Protein AF-A0A511TDE9-F1 (afdb_monomer_lite)

Foldseek 3Di:
DVLLVQLVPQPQFDDDDFPDDPQLADDQAPAADDQDQDFWPCVQQHGWTKFWAAAAEAQFFAQADPPHGDPDFGNDGPSNLVSLLRRPQHQEYHHAHELRHDDDRNLVSDDQKDFGPDAHPVRAGSHMYGRKYKEEEADPPDWIKIKGLDHDHDYYVDLVVVLVVQVVQFDPQLNRHIEMEGEPLVDCSVVVHDLDQVSQEGRYQAYEDQDDCLSVLSSVVSNHQHAYFFHQNFGRHDLVVVDDQSPDDDPVRHTPDSHGRRNSNRQQCDPPDGFFRKTKMAIGRPPDGDDPSSVSVRSRLNRIKTWRAPPKDKWKDWPNHTFSEEDEDDPQPQKTKMKMKIAFHPNDFDQRAWAKKFKDNSVRHVDTLDIDGDDDSNHGIDIDIAMDGFQGQKMKMWIFTRVVRIIMTGRMYGYPDGWHQKAKDWPALEEELPDWIKMAIGTAGQKWFKWKFDPPVHTPDIDGPGIDRDRIGTDNSVPDDQKMKIKIAHPRRRVRIYDIGMHGYAYFKPKAFPDQDPPDPDFAFRKIKIAGPWWFWKWKWKDQPSPPDTDTDDTGPGTDRMDIDTDGCALVAPTFMKMKIAGPVDNSHIDIDDTDHHHNVSNFWQDWALVQKDWPDPQLSQAANQPQVRWDFDDFDDKIKIKGFSVAKDFWFKKKWWWAQFAFQKKFKWFAAPVPDIDTDDMDGDDTGGTDMDMDGACPPDVRGDIHRMMMIMGDDGRPPDDTHTIIHYMITTD

Radius of gyration: 43.58 Å; chains: 1; bounding box: 106×53×111 Å

InterPro domains:
  IPR000421 Coagulation factor 5/8, C-terminal domain [PF00754] (612-717)
  IPR000421 Coagulation factor 5/8, C-terminal domain [PS50022] (585-735)
  IPR008979 Galactose-binding-like domain superfamily [SSF49785] (614-732)

Secondary structure (DSSP, 8-state):
-HHHHHHTTSTT---PPP-S-GGGS----SS-S-----EESTTTTT-EEEEEEEEEEETT--SEETTEE-S------HHHHHHHHHHTT-SEEEE--BTTSS-GGGGTSS-SEEE-S-B-TTS-BS-EEEE--EEEBSSTTS-EEEEESS-----BS-HHHHHHHHHHT--SSTTTS-EEEEP---SGGGGGS---HHHHHHS--EEE-SS-SHHHHHHHHTT---EEE----EE-B-TTTS-GGGG-B-TTSSBSS---B-TTS----BBTB---PPEEEEEE-TT---SHHHHHHHHHTT-EEEESSTT-EEEEEETTEETT-EEPPPTT--SEEEEEEEE-GGG--SS-SEEEEEEEBTTBTTS-SEEEE---TT--EEEEEEEE---SSEEEEEEEESGGG-EEEE--EEESSPPPPPEEEES-SEEETTS--EEEEES--S-EEEEEEE-BTB----EEEEEE--SEEE--TTS--SEEEEEEE-SS-TT-BPPPEEEEEE-S-EEE-----SS-TT--EEEEEEEEEEEEEEEEEEESSTTSS-EEEEEEEEEEEEEEEEEE-TT-TTEEEEEEEEESS-TT-EEEPPPEEEPGGGGGB----GGGEEESSTTTTSSSS--TT--EEPPSSS-EEEEEEEEEEEEE-EEEEEE-SS--SEEEEEEESSSSS-EEEEEEE--S-SS-EEEEE-TTSTTSSEEEEEEEEEEE---TT-SS--EEEEEEEE-

Structure (mmCIF, N/CA/C/O backbone):
data_AF-A0A511TDE9-F1
#
_entry.id   AF-A0A511TDE9-F1
#
loop_
_atom_site.group_PDB
_atom_site.id
_atom_site.type_symbol
_atom_site.label_atom_id
_atom_site.label_alt_id
_atom_site.label_comp_id
_atom_site.label_asym_id
_atom_site.label_entity_id
_atom_site.label_seq_id
_atom_site.pdbx_PDB_ins_code
_atom_site.Cartn_x
_atom_site.Cartn_y
_atom_site.Cartn_z
_atom_site.occupancy
_atom_site.B_iso_or_equiv
_atom_site.auth_seq_id
_atom_site.auth_comp_id
_atom_site.auth_asym_id
_atom_site.auth_atom_id
_atom_site.pdbx_PDB_model_num
ATOM 1 N N . MET A 1 1 ? -34.468 4.838 39.325 1.00 36.88 1 MET A N 1
ATOM 2 C CA . MET A 1 1 ? -34.364 4.242 40.677 1.00 36.88 1 MET A CA 1
ATOM 3 C C . MET A 1 1 ? -33.989 2.766 40.610 1.00 36.88 1 MET A C 1
ATOM 5 O O . MET A 1 1 ? -32.964 2.438 41.179 1.00 36.88 1 MET A O 1
ATOM 9 N N . MET A 1 2 ? -34.720 1.913 39.874 1.00 40.62 2 MET A N 1
ATOM 10 C CA . MET A 1 2 ? -34.416 0.469 39.786 1.00 40.62 2 MET A CA 1
ATOM 11 C C . MET A 1 2 ? -32.999 0.121 39.286 1.00 40.62 2 MET A C 1
ATOM 13 O O . MET A 1 2 ? -32.424 -0.825 39.803 1.00 40.62 2 MET A O 1
ATOM 17 N N . LEU A 1 3 ? -32.405 0.887 38.356 1.00 45.09 3 LEU A N 1
ATOM 18 C CA . LEU A 1 3 ? -31.063 0.588 37.821 1.00 45.09 3 LEU A CA 1
ATOM 19 C C . LEU A 1 3 ? -29.970 0.476 38.898 1.00 45.09 3 LEU A C 1
ATOM 21 O O . LEU A 1 3 ? -29.180 -0.460 38.865 1.00 45.09 3 LEU A O 1
ATOM 25 N N . ALA A 1 4 ? -29.957 1.377 39.887 1.00 40.84 4 ALA A N 1
ATOM 26 C CA . ALA A 1 4 ? -29.001 1.306 40.996 1.00 40.84 4 ALA A CA 1
ATOM 27 C C . ALA A 1 4 ? -29.194 0.028 41.834 1.00 40.84 4 ALA A C 1
ATOM 29 O O . ALA A 1 4 ? -28.229 -0.549 42.308 1.00 40.84 4 ALA A O 1
ATOM 30 N N . THR A 1 5 ? -30.435 -0.456 41.950 1.00 40.19 5 THR A N 1
ATOM 31 C CA . THR A 1 5 ? -30.794 -1.716 42.625 1.00 40.19 5 THR A CA 1
ATOM 32 C C . THR A 1 5 ? -30.496 -2.964 41.783 1.00 40.19 5 THR A C 1
ATOM 34 O O . THR A 1 5 ? -30.625 -4.074 42.284 1.00 40.19 5 THR A O 1
ATOM 37 N N . VAL A 1 6 ? -30.148 -2.797 40.502 1.00 44.16 6 VAL A N 1
ATOM 38 C CA . VAL A 1 6 ? -29.872 -3.874 39.536 1.00 44.16 6 VAL A CA 1
ATOM 39 C C . VAL A 1 6 ? -28.374 -4.009 39.278 1.00 44.16 6 VAL A C 1
ATOM 41 O O . VAL A 1 6 ? -27.859 -5.122 39.309 1.00 44.16 6 VAL A O 1
ATOM 44 N N . LEU A 1 7 ? -27.656 -2.895 39.108 1.00 44.41 7 LEU A N 1
ATOM 45 C CA . LEU A 1 7 ? -26.190 -2.897 39.104 1.00 44.41 7 LEU A CA 1
ATOM 46 C C . LEU A 1 7 ? -25.638 -3.368 40.462 1.00 44.41 7 LEU A C 1
ATOM 48 O O . LEU A 1 7 ? -24.623 -4.050 40.491 1.00 44.41 7 LEU A O 1
ATOM 52 N N . SER A 1 8 ? -26.355 -3.121 41.567 1.00 39.34 8 SER A N 1
ATOM 53 C CA . SER A 1 8 ? -26.036 -3.675 42.891 1.00 39.34 8 SER A CA 1
ATOM 54 C C . SER A 1 8 ? -26.548 -5.107 43.140 1.00 39.34 8 SER A C 1
ATOM 56 O O . SER A 1 8 ? -26.447 -5.583 44.269 1.00 39.34 8 SER A O 1
ATOM 58 N N . ALA A 1 9 ? -27.178 -5.774 42.163 1.00 37.47 9 ALA A N 1
ATOM 59 C CA . ALA A 1 9 ? -27.778 -7.105 42.348 1.00 37.47 9 ALA A CA 1
ATOM 60 C C . ALA A 1 9 ? -26.870 -8.267 41.910 1.00 37.47 9 ALA A C 1
ATOM 62 O O . ALA A 1 9 ? -27.235 -9.426 42.118 1.00 37.47 9 ALA A O 1
ATOM 63 N N . SER A 1 10 ? -25.701 -7.986 41.326 1.00 38.38 10 SER A N 1
ATOM 64 C CA . SER A 1 10 ? -24.700 -9.010 41.012 1.00 38.38 10 SER A CA 1
ATOM 65 C C . SER A 1 10 ? -24.145 -9.633 42.305 1.00 38.38 10 SER A C 1
ATOM 67 O O . SER A 1 10 ? -23.544 -8.915 43.110 1.00 38.38 10 SER A O 1
ATOM 69 N N . PRO A 1 11 ? -24.317 -10.949 42.539 1.00 34.03 11 PRO A N 1
ATOM 70 C CA . PRO A 1 11 ? -23.818 -11.599 43.746 1.00 34.03 11 PRO A CA 1
ATOM 71 C C . PRO A 1 11 ? -22.288 -11.713 43.687 1.00 34.03 11 PRO A C 1
ATOM 73 O O . PRO A 1 11 ? -21.760 -12.557 42.972 1.00 34.03 11 PRO A O 1
ATOM 76 N N . GLY A 1 12 ? -21.596 -10.851 44.436 1.00 40.31 12 GLY A N 1
ATOM 77 C CA . GLY A 1 12 ? -20.128 -10.780 44.490 1.00 40.31 12 GLY A CA 1
ATOM 78 C C . GLY A 1 12 ? -19.582 -9.373 44.760 1.00 40.31 12 GLY A C 1
ATOM 79 O O . GLY A 1 12 ? -18.472 -9.232 45.255 1.00 40.31 12 GLY A O 1
ATOM 80 N N . LEU A 1 13 ? -20.364 -8.316 44.505 1.00 43.31 13 LEU A N 1
ATOM 81 C CA . LEU A 1 13 ? -19.902 -6.933 44.680 1.00 43.31 13 LEU A CA 1
ATOM 82 C C . LEU A 1 13 ? -19.624 -6.593 46.159 1.00 43.31 13 LEU A C 1
ATOM 84 O O . LEU A 1 13 ? -20.549 -6.399 46.952 1.00 43.31 13 LEU A O 1
ATOM 88 N N . ALA A 1 14 ? -18.339 -6.506 46.512 1.00 39.59 14 ALA A N 1
ATOM 89 C CA . ALA A 1 14 ? -17.865 -6.180 47.853 1.00 39.59 14 ALA A CA 1
ATOM 90 C C . ALA A 1 14 ? -18.366 -4.802 48.337 1.00 39.59 14 ALA A C 1
ATOM 92 O O . ALA A 1 14 ? -18.380 -3.812 47.603 1.00 39.59 14 ALA A O 1
ATOM 93 N N . GLY A 1 15 ? -18.799 -4.744 49.599 1.00 46.53 15 GLY A N 1
ATOM 94 C CA . GLY A 1 15 ? -19.525 -3.608 50.176 1.00 46.53 15 GLY A CA 1
ATOM 95 C C . GLY A 1 15 ? -18.652 -2.447 50.662 1.00 46.53 15 GLY A C 1
ATOM 96 O O . GLY A 1 15 ? -18.764 -2.069 51.827 1.00 46.53 15 GLY A O 1
ATOM 97 N N . ASP A 1 16 ? -17.823 -1.866 49.795 1.00 52.22 16 ASP A N 1
ATOM 98 C CA . ASP A 1 16 ? -16.869 -0.811 50.171 1.00 52.22 16 ASP A CA 1
ATOM 99 C C . ASP A 1 16 ? -17.484 0.600 50.300 1.00 52.22 16 ASP A C 1
ATOM 101 O O . ASP A 1 16 ? -18.579 0.909 49.807 1.00 52.22 16 ASP A O 1
ATOM 105 N N . THR A 1 17 ? -16.787 1.482 51.021 1.00 52.94 17 THR A N 1
ATOM 106 C CA . THR A 1 17 ? -17.235 2.839 51.382 1.00 52.94 17 THR A CA 1
ATOM 107 C C . THR A 1 17 ? -16.650 3.918 50.477 1.00 52.94 17 THR A C 1
ATOM 109 O O . THR A 1 17 ? -15.432 4.036 50.383 1.00 52.94 17 THR A O 1
ATOM 112 N N . THR A 1 18 ? -17.494 4.799 49.927 1.00 55.09 18 THR A N 1
ATOM 113 C CA . THR A 1 18 ? -16.993 6.006 49.251 1.00 55.09 18 THR A CA 1
ATOM 114 C C . THR A 1 18 ? -16.430 7.016 50.250 1.00 55.09 18 THR A C 1
ATOM 116 O O . THR A 1 18 ? -17.136 7.488 51.141 1.00 55.09 18 THR A O 1
ATOM 119 N N . ASN A 1 19 ? -15.157 7.376 50.077 1.00 58.19 19 ASN A N 1
ATOM 120 C CA . ASN A 1 19 ? -14.515 8.517 50.740 1.00 58.19 19 ASN A CA 1
ATOM 121 C C . ASN A 1 19 ? -14.703 9.836 49.954 1.00 58.19 19 ASN A C 1
ATOM 123 O O . ASN A 1 19 ? -14.380 10.906 50.465 1.00 58.19 19 ASN A O 1
ATOM 127 N N . VAL A 1 20 ? -15.278 9.772 48.747 1.00 62.25 20 VAL A N 1
ATOM 128 C CA . VAL A 1 20 ? -15.666 10.926 47.924 1.00 62.25 20 VAL A CA 1
ATOM 129 C C . VAL A 1 20 ? -17.127 11.298 48.185 1.00 62.25 20 VAL A C 1
ATOM 131 O O . VAL A 1 20 ? -18.021 10.457 48.060 1.00 62.25 20 VAL A O 1
ATOM 134 N N . ILE A 1 21 ? -17.399 12.569 48.485 1.00 62.28 21 ILE A N 1
ATOM 135 C CA . ILE A 1 21 ? -18.773 13.088 48.549 1.00 62.28 21 ILE A CA 1
ATOM 136 C C . ILE A 1 21 ? -19.310 13.367 47.138 1.00 62.28 21 ILE A C 1
ATOM 138 O O . ILE A 1 21 ? -18.600 13.893 46.288 1.00 62.28 21 ILE A O 1
ATOM 142 N N . SER A 1 22 ? -20.578 13.042 46.876 1.00 65.12 22 SER A N 1
ATOM 143 C CA . SER A 1 22 ? -21.169 13.094 45.524 1.00 65.12 22 SER A CA 1
ATOM 144 C C . SER A 1 22 ? -21.237 14.492 44.891 1.00 65.12 22 SER A C 1
ATOM 146 O O . SER A 1 22 ? -21.382 14.603 43.679 1.00 65.12 22 SER A O 1
ATOM 148 N N . ILE A 1 23 ? -21.107 15.558 45.687 1.00 63.16 23 ILE A N 1
ATOM 149 C CA . ILE A 1 23 ? -21.006 16.947 45.204 1.00 63.16 23 ILE A CA 1
ATOM 150 C C . ILE A 1 23 ? -19.624 17.284 44.615 1.00 63.16 23 ILE A C 1
ATOM 152 O O . ILE A 1 23 ? -19.492 18.274 43.901 1.00 63.16 23 ILE A O 1
ATOM 156 N N . ASP A 1 24 ? -18.602 16.466 44.886 1.00 62.03 24 ASP A N 1
ATOM 157 C CA . ASP A 1 24 ? -17.234 16.642 44.386 1.00 62.03 24 ASP A CA 1
ATOM 158 C C . ASP A 1 24 ? -16.924 15.797 43.128 1.00 62.03 24 ASP A C 1
ATOM 160 O O . ASP A 1 24 ? -15.759 15.606 42.774 1.00 62.03 24 ASP A O 1
ATOM 164 N N . ARG A 1 25 ? -17.968 15.308 42.449 1.00 68.38 25 ARG A N 1
ATOM 165 C CA . ARG A 1 25 ? -17.904 14.427 41.274 1.00 68.38 25 ARG A CA 1
ATOM 166 C C . ARG A 1 25 ? -18.483 15.075 40.012 1.00 68.38 25 ARG A C 1
ATOM 168 O O . ARG A 1 25 ? -19.105 16.138 40.081 1.00 68.38 25 ARG A O 1
ATOM 175 N N . TYR A 1 26 ? -18.326 14.420 38.859 1.00 71.00 26 TYR A N 1
ATOM 176 C CA . TYR A 1 26 ? -19.024 14.838 37.640 1.00 71.00 26 TYR A CA 1
ATOM 177 C C . TYR A 1 26 ? -20.549 14.655 37.803 1.00 71.00 26 TYR A C 1
ATOM 179 O O . TYR A 1 26 ? -21.002 13.607 38.268 1.00 71.00 26 TYR A O 1
ATOM 187 N N . PRO A 1 27 ? -21.381 15.646 37.428 1.00 71.12 27 PRO A N 1
ATOM 188 C CA . PRO A 1 27 ? -22.833 15.506 37.511 1.00 71.12 27 PRO A CA 1
ATOM 189 C C . PRO A 1 27 ? -23.369 14.444 36.538 1.00 71.12 27 PRO A C 1
ATOM 191 O O . PRO A 1 27 ? -23.474 14.691 35.338 1.00 71.12 27 PRO A O 1
ATOM 194 N N . LEU A 1 28 ? -23.753 13.276 37.066 1.00 73.31 28 LEU A N 1
ATOM 195 C CA . LEU A 1 28 ? -24.282 12.164 36.269 1.00 73.31 28 LEU A CA 1
ATOM 196 C C . LEU A 1 28 ? -25.495 12.583 35.406 1.00 73.31 28 LEU A C 1
ATOM 198 O O . LEU A 1 28 ? -26.479 13.104 35.950 1.00 73.31 28 LEU A O 1
ATOM 202 N N . PRO A 1 29 ? -25.496 12.292 34.089 1.00 76.06 29 PRO A N 1
ATOM 203 C CA . PRO A 1 29 ? -26.615 12.608 33.208 1.00 76.06 29 PRO A CA 1
ATOM 204 C C . PRO A 1 29 ? -27.957 12.027 33.683 1.00 76.06 29 PRO A C 1
ATOM 206 O O . PRO A 1 29 ? -28.117 10.823 33.930 1.00 76.06 29 PRO A O 1
ATOM 209 N N . ALA A 1 30 ? -28.974 12.893 33.765 1.00 77.19 30 ALA A N 1
ATOM 210 C CA . ALA A 1 30 ? -30.320 12.544 34.238 1.00 77.19 30 ALA A CA 1
ATOM 211 C C . ALA A 1 30 ? -31.006 11.452 33.386 1.00 77.19 30 ALA A C 1
ATOM 213 O O . ALA A 1 30 ? -31.877 10.724 33.876 1.00 77.19 30 ALA A O 1
ATOM 214 N N . VAL A 1 31 ? -30.552 11.275 32.145 1.00 78.25 31 VAL A N 1
ATOM 215 C CA . VAL A 1 31 ? -30.864 10.173 31.225 1.00 78.25 31 VAL A CA 1
ATOM 216 C C . VAL A 1 31 ? -29.579 9.706 30.535 1.00 78.25 31 VAL A C 1
ATOM 218 O O . VAL A 1 31 ? -28.628 10.476 30.478 1.00 78.25 31 VAL A O 1
ATOM 221 N N . ARG A 1 32 ? -29.549 8.483 29.984 1.00 79.69 32 ARG A N 1
ATOM 222 C CA . ARG A 1 32 ? -28.453 8.043 29.102 1.00 79.69 32 ARG A CA 1
ATOM 223 C C . ARG A 1 32 ? -28.358 8.959 27.874 1.00 79.69 32 ARG A C 1
ATOM 225 O O . ARG A 1 32 ? -29.387 9.225 27.242 1.00 79.69 32 ARG A O 1
ATOM 232 N N . GLU A 1 33 ? -27.144 9.431 27.591 1.00 74.19 33 GLU A N 1
ATOM 233 C CA . GLU A 1 33 ? -26.822 10.403 26.538 1.00 74.19 33 GLU A CA 1
ATOM 234 C C . GLU A 1 33 ? -26.893 9.762 25.144 1.00 74.19 33 GLU A C 1
ATOM 236 O O . GLU A 1 33 ? -27.800 10.077 24.373 1.00 74.19 33 GLU A O 1
ATOM 241 N N . SER A 1 34 ? -26.014 8.797 24.842 1.00 67.25 34 SER A N 1
ATOM 242 C CA . SER A 1 34 ? -26.104 8.021 23.597 1.00 67.25 34 SER A CA 1
ATOM 243 C C . SER A 1 34 ? -27.154 6.916 23.711 1.00 67.25 34 SER A C 1
ATOM 245 O O . SER A 1 34 ? -26.963 5.920 24.412 1.00 67.25 34 SER A O 1
ATOM 247 N N . ARG A 1 35 ? -28.271 7.084 22.997 1.00 60.78 35 ARG A N 1
ATOM 248 C CA . ARG A 1 35 ? -29.326 6.064 22.835 1.00 60.78 35 ARG A CA 1
ATOM 249 C C . ARG A 1 35 ? -29.374 5.445 21.438 1.00 60.78 35 ARG A C 1
ATOM 251 O O . ARG A 1 35 ? -30.189 4.563 21.184 1.00 60.78 35 ARG A O 1
ATOM 258 N N . TYR A 1 36 ? -28.555 5.941 20.514 1.00 59.69 36 TYR A N 1
ATOM 259 C CA . TYR A 1 36 ? -28.663 5.633 19.092 1.00 59.69 36 TYR A CA 1
ATOM 260 C C . TYR A 1 36 ? -27.521 4.723 18.649 1.00 59.69 36 TYR A C 1
ATOM 262 O O . TYR A 1 36 ? -26.463 5.171 18.212 1.00 59.69 36 TYR A O 1
ATOM 270 N N . ARG A 1 37 ? -27.766 3.413 18.746 1.00 73.56 37 ARG A N 1
ATOM 271 C CA . ARG A 1 37 ? -26.948 2.390 18.088 1.00 73.56 37 ARG A CA 1
ATOM 272 C C . ARG A 1 37 ? -27.167 2.476 16.587 1.00 73.56 37 ARG A C 1
ATOM 274 O O . ARG A 1 37 ? -28.163 1.972 16.064 1.00 73.56 37 ARG A O 1
ATOM 281 N N . ASN A 1 38 ? -26.252 3.157 15.910 1.00 74.31 38 ASN A N 1
ATOM 282 C CA . ASN A 1 38 ? -26.323 3.333 14.469 1.00 74.31 38 ASN A CA 1
ATOM 283 C C . ASN A 1 38 ? -26.193 1.981 13.744 1.00 74.31 38 ASN A C 1
ATOM 285 O O . ASN A 1 38 ? -25.554 1.032 14.213 1.00 74.31 38 ASN A O 1
ATOM 289 N N . ARG A 1 39 ? -26.835 1.895 12.576 1.00 85.94 39 ARG A N 1
ATOM 290 C CA . ARG A 1 39 ? -26.704 0.772 11.644 1.00 85.94 39 ARG A CA 1
ATOM 291 C C . ARG A 1 39 ? -25.959 1.265 10.418 1.00 85.94 39 ARG A C 1
ATOM 293 O O . ARG A 1 39 ? -26.540 1.938 9.573 1.00 85.94 39 ARG A O 1
ATOM 300 N N . ILE A 1 40 ? -24.678 0.937 10.331 1.00 88.94 40 ILE A N 1
ATOM 301 C CA . ILE A 1 40 ? -23.829 1.318 9.206 1.00 88.94 40 ILE A CA 1
ATOM 302 C C . ILE A 1 40 ? -23.994 0.317 8.054 1.00 88.94 40 ILE A C 1
ATOM 304 O O . ILE A 1 40 ? -24.281 -0.861 8.277 1.00 88.94 40 ILE A O 1
ATOM 308 N N . ALA A 1 41 ? -23.840 0.778 6.809 1.00 90.19 41 ALA A N 1
ATOM 309 C CA . ALA A 1 41 ? -24.000 -0.052 5.609 1.00 90.19 41 ALA A CA 1
ATOM 310 C C . ALA A 1 41 ? -25.353 -0.807 5.551 1.00 90.19 41 ALA A C 1
ATOM 312 O O . ALA A 1 41 ? -25.389 -2.006 5.285 1.00 90.19 41 ALA A O 1
ATOM 313 N N . THR A 1 42 ? -26.474 -0.119 5.813 1.00 88.38 42 THR A N 1
ATOM 314 C CA . THR A 1 42 ? -27.845 -0.685 5.927 1.00 88.38 42 THR A CA 1
ATOM 315 C C . THR A 1 42 ? -28.281 -1.597 4.773 1.00 88.38 42 THR A C 1
ATOM 317 O O . THR A 1 42 ? -28.996 -2.577 4.983 1.00 88.38 42 THR A O 1
ATOM 320 N N . GLU A 1 43 ? -27.809 -1.309 3.563 1.00 88.38 43 GLU A N 1
ATOM 321 C CA . GLU A 1 43 ? -27.968 -2.118 2.347 1.00 88.38 43 GLU A CA 1
ATOM 322 C C . GLU A 1 43 ? -27.409 -3.550 2.454 1.00 88.38 43 GLU A C 1
ATOM 324 O O . GLU A 1 43 ? -27.896 -4.459 1.779 1.00 88.38 43 GLU A O 1
ATOM 329 N N . LEU A 1 44 ? -26.432 -3.785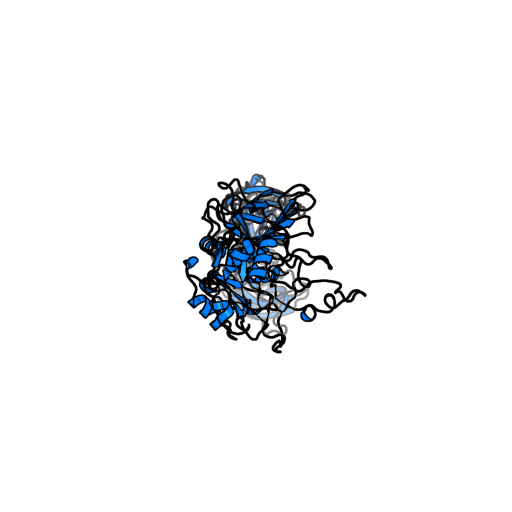 3.334 1.00 87.94 44 LEU A N 1
ATOM 330 C CA . LEU A 1 44 ? -25.938 -5.111 3.683 1.00 87.94 44 LEU A CA 1
ATOM 331 C C . LEU A 1 44 ? -26.908 -5.755 4.680 1.00 87.94 44 LEU A C 1
ATOM 333 O O . LEU A 1 44 ? -26.688 -5.718 5.885 1.00 87.94 44 LEU A O 1
ATOM 337 N N . GLY A 1 45 ? -28.016 -6.313 4.188 1.00 82.00 45 GLY A N 1
ATOM 338 C CA . GLY A 1 45 ? -28.906 -7.180 4.976 1.00 82.00 45 GLY A CA 1
ATOM 339 C C . GLY A 1 45 ? -29.544 -6.549 6.224 1.00 82.00 45 GLY A C 1
ATOM 340 O O . GLY A 1 45 ? -29.877 -7.278 7.153 1.00 82.00 45 GLY A O 1
ATOM 341 N N . GLY A 1 46 ? -29.705 -5.221 6.274 1.00 82.69 46 GLY A N 1
ATOM 342 C CA . GLY A 1 46 ? -30.203 -4.496 7.453 1.00 82.69 46 GLY A CA 1
ATOM 343 C C . GLY A 1 46 ? -29.117 -3.782 8.268 1.00 82.69 46 GLY A C 1
ATOM 344 O O . GLY A 1 46 ? -29.427 -3.159 9.285 1.00 82.69 46 GLY A O 1
ATOM 345 N N . GLY A 1 47 ? -27.862 -3.825 7.818 1.00 88.44 47 GLY A N 1
ATOM 346 C CA . GLY A 1 47 ? -26.759 -3.033 8.355 1.00 88.44 47 GLY A CA 1
ATOM 347 C C . GLY A 1 47 ? -26.041 -3.653 9.545 1.00 88.44 47 GLY A C 1
ATOM 348 O O . GLY A 1 47 ? -26.626 -4.359 10.370 1.00 88.44 47 GLY A O 1
ATOM 349 N N . TRP A 1 48 ? -24.751 -3.345 9.615 1.00 92.44 48 TRP A N 1
ATOM 350 C CA . TRP A 1 48 ? -23.873 -3.683 10.725 1.00 92.44 48 TRP A CA 1
ATOM 351 C C . TRP A 1 48 ? -24.201 -2.783 11.916 1.00 92.44 48 TRP A C 1
ATOM 353 O O . TRP A 1 48 ? -24.349 -1.571 11.760 1.00 92.44 48 TRP A O 1
ATOM 363 N N . GLN A 1 49 ? -24.332 -3.361 13.105 1.00 90.75 49 GLN A N 1
ATOM 364 C CA . GLN A 1 49 ? -24.627 -2.602 14.320 1.00 90.75 49 GLN A CA 1
ATOM 365 C C . GLN A 1 49 ? -23.338 -2.024 14.900 1.00 90.75 49 GLN A C 1
ATOM 367 O O . GLN A 1 49 ? -22.375 -2.766 15.090 1.00 90.75 49 GLN A O 1
ATOM 372 N N . THR A 1 50 ? -23.324 -0.721 15.179 1.00 90.31 50 THR A N 1
ATOM 373 C CA . THR A 1 50 ? -22.169 -0.016 15.753 1.00 90.31 50 THR A CA 1
ATOM 374 C C . THR A 1 50 ? -22.343 0.164 17.258 1.00 90.31 50 THR A C 1
ATOM 376 O O . THR A 1 50 ? -23.382 0.666 17.692 1.00 90.31 50 THR A O 1
ATOM 379 N N . PHE A 1 51 ? -21.312 -0.167 18.029 1.00 90.38 51 PHE A N 1
ATOM 380 C CA . PHE A 1 51 ? -21.266 -0.020 19.484 1.00 90.38 51 PHE A CA 1
ATOM 381 C C . PHE A 1 51 ? -20.026 0.791 19.859 1.00 90.38 51 PHE A C 1
ATOM 383 O O . PHE A 1 51 ? -18.951 0.519 19.323 1.00 90.38 51 PHE A O 1
ATOM 390 N N . VAL A 1 52 ? -20.143 1.769 20.760 1.00 89.06 52 VAL A N 1
ATOM 391 C CA . VAL A 1 52 ? -19.000 2.589 21.210 1.00 89.06 52 VAL A CA 1
ATOM 392 C C . VAL A 1 52 ? -18.745 2.420 22.700 1.00 89.06 52 VAL A C 1
ATOM 394 O O . VAL A 1 52 ? -19.657 2.485 23.518 1.00 89.06 52 VAL A O 1
ATOM 397 N N . GLY A 1 53 ? -17.490 2.194 23.059 1.00 89.31 53 GLY A N 1
ATOM 398 C CA . GLY A 1 53 ? -17.104 1.710 24.373 1.00 89.31 53 GLY A CA 1
ATOM 399 C C . GLY A 1 53 ? -15.713 2.158 24.806 1.00 89.31 53 GLY A C 1
ATOM 400 O O . GLY A 1 53 ? -15.021 2.898 24.103 1.00 89.31 53 GLY A O 1
ATOM 401 N N . ASP A 1 54 ? -15.325 1.679 25.978 1.00 87.62 54 ASP A N 1
ATOM 402 C CA . ASP A 1 54 ? -13.993 1.828 26.555 1.00 87.62 54 ASP A CA 1
ATOM 403 C C . ASP A 1 54 ? -13.453 0.436 26.930 1.00 87.62 54 ASP A C 1
ATOM 405 O O . ASP A 1 54 ? -14.210 -0.413 27.406 1.00 87.62 54 ASP A O 1
ATOM 409 N N . LEU A 1 55 ? -12.168 0.175 26.694 1.00 88.75 55 LEU A N 1
ATOM 410 C CA . LEU A 1 55 ? -11.467 -1.046 27.109 1.00 88.75 55 LEU A CA 1
ATOM 411 C C . LEU A 1 55 ? -10.542 -0.814 28.320 1.00 88.75 55 LEU A C 1
ATOM 413 O O . LEU A 1 55 ? -10.145 -1.773 28.986 1.00 88.75 55 LEU A O 1
ATOM 417 N N . HIS A 1 56 ? -10.189 0.438 28.610 1.00 85.75 56 HIS A N 1
ATOM 418 C CA . HIS A 1 56 ? -9.107 0.808 29.511 1.00 85.75 56 HIS A CA 1
ATOM 419 C C . HIS A 1 56 ? -9.562 1.866 30.523 1.00 85.75 56 HIS A C 1
ATOM 421 O O . HIS A 1 56 ? -9.533 3.071 30.269 1.00 85.75 56 HIS A O 1
ATOM 427 N N . SER A 1 57 ? -9.975 1.388 31.697 1.00 82.62 57 SER A N 1
ATOM 428 C CA . SER A 1 57 ? -10.296 2.231 32.845 1.00 82.62 57 SER A CA 1
ATOM 429 C C . SER A 1 57 ? -9.913 1.558 34.161 1.00 82.62 57 SER A C 1
ATOM 431 O O . SER A 1 57 ? -9.915 0.326 34.273 1.00 82.62 57 SER A O 1
ATOM 433 N N . HIS A 1 58 ? -9.663 2.389 35.170 1.00 80.25 58 HIS A N 1
ATOM 434 C CA . HIS A 1 58 ? -9.169 2.013 36.492 1.00 80.25 58 HIS A CA 1
ATOM 435 C C . HIS A 1 58 ? -10.141 2.461 37.592 1.00 80.25 58 HIS A C 1
ATOM 437 O O . HIS A 1 58 ? -9.882 3.460 38.275 1.00 80.25 58 HIS A O 1
ATOM 443 N N . PRO A 1 59 ? -11.263 1.733 37.804 1.00 75.88 59 PRO A N 1
ATOM 444 C CA . PRO A 1 59 ? -12.236 2.009 38.866 1.00 75.88 59 PRO A CA 1
ATOM 445 C C . PRO A 1 59 ? -11.634 2.228 40.262 1.00 75.88 59 PRO A C 1
ATOM 447 O O . PRO A 1 59 ? -12.234 2.934 41.069 1.00 75.88 59 PRO A O 1
ATOM 450 N N . ARG A 1 60 ? -10.472 1.623 40.556 1.00 71.00 60 ARG A N 1
ATOM 451 C CA . ARG A 1 60 ? -9.792 1.704 41.861 1.00 71.00 60 ARG A CA 1
ATOM 452 C C . ARG A 1 60 ? -8.636 2.716 41.912 1.00 71.00 60 ARG A C 1
ATOM 454 O O . ARG A 1 60 ? -8.144 2.984 43.006 1.00 71.00 60 ARG A O 1
ATOM 461 N N . GLY A 1 61 ? -8.212 3.267 40.769 1.00 67.25 61 GLY A N 1
ATOM 462 C CA . GLY A 1 61 ? -6.995 4.080 40.647 1.00 67.25 61 GLY A CA 1
ATOM 463 C C . GLY A 1 61 ? -5.705 3.311 40.991 1.00 67.25 61 GLY A C 1
ATOM 464 O O . GLY A 1 61 ? -5.720 2.097 41.202 1.00 67.25 61 GLY A O 1
ATOM 465 N N . HIS A 1 62 ? -4.574 4.018 41.070 1.00 64.25 62 HIS A N 1
ATOM 466 C CA . HIS A 1 62 ? -3.297 3.408 41.464 1.00 64.25 62 HIS A CA 1
ATOM 467 C C . HIS A 1 62 ? -3.222 3.100 42.977 1.00 64.25 62 HIS A C 1
ATOM 469 O O . HIS A 1 62 ? -3.917 3.704 43.805 1.00 64.25 62 HIS A O 1
ATOM 475 N N . SER A 1 63 ? -2.317 2.191 43.349 1.00 55.41 63 SER A N 1
ATOM 476 C CA . SER A 1 63 ? -1.844 1.950 44.727 1.00 55.41 63 SER A CA 1
ATOM 477 C C . SER A 1 63 ? -0.613 2.789 45.098 1.00 55.41 63 SER A C 1
ATOM 479 O O . SER A 1 63 ? -0.383 3.091 46.273 1.00 55.41 63 SER A O 1
ATOM 481 N N . GLU A 1 64 ? 0.166 3.201 44.102 1.00 55.84 64 GLU A N 1
ATOM 482 C CA . GLU A 1 64 ? 1.361 4.029 44.231 1.00 55.84 64 GLU A CA 1
ATOM 483 C C . GLU A 1 64 ? 1.490 4.995 43.045 1.00 55.84 64 GLU A C 1
ATOM 485 O O . GLU A 1 64 ? 0.918 4.770 41.985 1.00 55.84 64 GLU A O 1
ATOM 490 N N . MET A 1 65 ? 2.219 6.098 43.218 1.00 55.12 65 MET A N 1
ATOM 491 C CA . MET A 1 65 ? 2.639 6.957 42.106 1.00 55.12 65 MET A CA 1
ATOM 492 C C . MET A 1 65 ? 4.083 7.404 42.312 1.00 55.12 65 MET A C 1
ATOM 494 O O . MET A 1 65 ? 4.461 7.824 43.406 1.00 55.12 65 MET A O 1
ATOM 498 N N . GLY A 1 66 ? 4.903 7.309 41.260 1.00 53.62 66 GLY A N 1
ATOM 499 C CA . GLY A 1 66 ? 6.322 7.681 41.312 1.00 53.62 66 GLY A CA 1
ATOM 500 C C . GLY A 1 66 ? 7.136 6.889 42.345 1.00 53.62 66 GLY A C 1
ATOM 501 O O . GLY A 1 66 ? 8.053 7.446 42.947 1.00 53.62 66 GLY A O 1
ATOM 502 N N . GLY A 1 67 ? 6.770 5.627 42.601 1.00 53.47 67 GLY A N 1
ATOM 503 C CA . GLY A 1 67 ? 7.381 4.782 43.637 1.00 53.47 67 GLY A CA 1
ATOM 504 C C . GLY A 1 67 ? 7.020 5.167 45.079 1.00 53.47 67 GLY A C 1
ATOM 505 O O . GLY A 1 67 ? 7.731 4.792 46.014 1.00 53.47 67 GLY A O 1
ATOM 506 N N . VAL A 1 68 ? 5.950 5.946 45.280 1.00 53.38 68 VAL A N 1
ATOM 507 C CA . VAL A 1 68 ? 5.416 6.299 46.603 1.00 53.38 68 VAL A CA 1
ATOM 508 C C . VAL A 1 68 ? 4.012 5.719 46.759 1.00 53.38 68 VAL A C 1
ATOM 510 O O . VAL A 1 68 ? 3.087 6.123 46.054 1.00 53.38 68 VAL A O 1
ATOM 513 N N . SER A 1 69 ? 3.841 4.806 47.720 1.00 56.97 69 SER A N 1
ATOM 514 C CA . SER A 1 69 ? 2.525 4.268 48.086 1.00 56.97 69 SER A CA 1
ATOM 515 C C . SER A 1 69 ? 1.572 5.382 48.529 1.00 56.97 69 SER A C 1
ATOM 517 O O . SER A 1 69 ? 1.925 6.252 49.334 1.00 56.97 69 SER A O 1
ATOM 519 N N . LEU A 1 70 ? 0.353 5.357 47.995 1.00 53.97 70 LEU A N 1
ATOM 520 C CA . LEU A 1 70 ? -0.663 6.362 48.257 1.00 53.97 70 LEU A CA 1
ATOM 521 C C . LEU A 1 70 ? -1.381 6.064 49.579 1.00 53.97 70 LEU A C 1
ATOM 523 O O . LEU A 1 70 ? -2.151 5.117 49.694 1.00 53.97 70 LEU A O 1
ATOM 527 N N . ASN A 1 71 ? -1.193 6.935 50.575 1.00 46.97 71 ASN A N 1
ATOM 5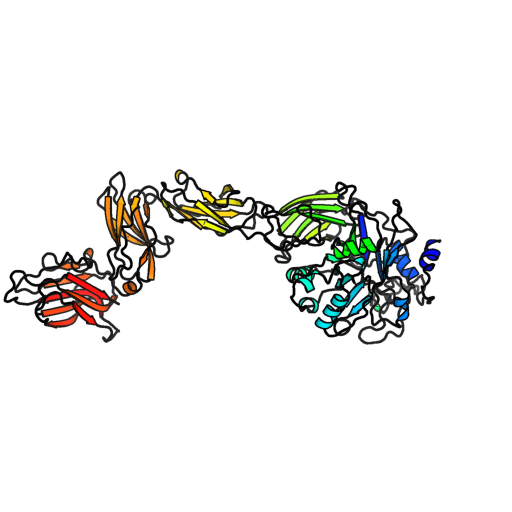28 C CA . ASN A 1 71 ? -1.911 6.854 51.858 1.00 46.97 71 ASN A CA 1
ATOM 529 C C . ASN A 1 71 ? -3.435 7.082 51.728 1.00 46.97 71 ASN A C 1
ATOM 531 O O . ASN A 1 71 ? -4.171 6.896 52.697 1.00 46.97 71 ASN A O 1
ATOM 535 N N . PHE A 1 72 ? -3.905 7.526 50.560 1.00 52.56 72 PHE A N 1
ATOM 536 C CA . PHE A 1 72 ? -5.313 7.617 50.190 1.00 52.56 72 PHE A CA 1
ATOM 537 C C . PHE A 1 72 ? -5.459 7.558 48.663 1.00 52.56 72 PHE A C 1
ATOM 539 O O . PHE A 1 72 ? -4.693 8.191 47.940 1.00 52.56 72 PHE A O 1
ATOM 546 N N . THR A 1 73 ? -6.501 6.873 48.201 1.00 54.53 73 THR A N 1
ATOM 547 C CA . THR A 1 73 ? -7.001 6.912 46.819 1.00 54.53 73 THR A CA 1
ATOM 548 C C . THR A 1 73 ? -8.527 7.070 46.907 1.00 54.53 73 THR A C 1
ATOM 550 O O . THR A 1 73 ? -9.132 6.536 47.850 1.00 54.53 73 THR A O 1
ATOM 553 N N . PRO A 1 74 ? -9.180 7.858 46.033 1.00 58.16 74 PRO A N 1
ATOM 554 C CA . PRO A 1 74 ? -10.625 8.044 46.092 1.00 58.16 74 PRO A CA 1
ATOM 555 C C . PRO A 1 74 ? -11.336 6.756 45.665 1.00 58.16 74 PRO A C 1
ATOM 557 O O . PRO A 1 74 ? -11.344 6.389 44.496 1.00 58.16 74 PRO A O 1
ATOM 560 N N . GLN A 1 75 ? -11.955 6.065 46.617 1.00 62.62 75 GLN A N 1
ATOM 561 C CA . GLN A 1 75 ? -12.708 4.843 46.364 1.00 62.62 75 GLN A CA 1
ATOM 562 C C . GLN A 1 75 ? -14.117 5.207 45.898 1.00 62.62 75 GLN A C 1
ATOM 564 O O . GLN A 1 75 ? -15.059 5.280 46.685 1.00 62.62 75 GLN A O 1
ATOM 569 N N . ILE A 1 76 ? -14.254 5.469 44.602 1.00 69.19 76 ILE A N 1
ATOM 570 C CA . ILE A 1 76 ? -15.555 5.493 43.933 1.00 69.19 76 ILE A CA 1
ATOM 571 C C . ILE A 1 76 ? -16.049 4.044 43.835 1.00 69.19 76 ILE A C 1
ATOM 573 O O . ILE A 1 76 ? -15.259 3.126 43.608 1.00 69.19 76 ILE A O 1
ATOM 577 N N . ARG A 1 77 ? -17.345 3.795 44.050 1.00 72.06 77 ARG A N 1
ATOM 578 C CA . ARG A 1 77 ? -17.857 2.419 44.002 1.00 72.06 77 ARG A CA 1
ATOM 579 C C . ARG A 1 77 ? -17.959 1.918 42.560 1.00 72.06 77 ARG A C 1
ATOM 581 O O . ARG A 1 77 ? -18.259 2.689 41.650 1.00 72.06 77 ARG A O 1
ATOM 588 N N . ARG A 1 78 ? -17.773 0.608 42.341 1.00 73.38 78 ARG A N 1
ATOM 589 C CA . ARG A 1 78 ? -17.840 0.016 40.989 1.00 73.38 78 ARG A CA 1
ATOM 590 C C . ARG A 1 78 ? -19.231 0.183 40.357 1.00 73.38 78 ARG A C 1
ATOM 592 O O . ARG A 1 78 ? -19.317 0.431 39.162 1.00 73.38 78 ARG A O 1
ATOM 599 N N . ASP A 1 79 ? -20.310 0.114 41.138 1.00 73.94 79 ASP A N 1
ATOM 600 C CA . ASP A 1 79 ? -21.677 0.365 40.657 1.00 73.94 79 ASP A CA 1
ATOM 601 C C . ASP A 1 79 ? -21.915 1.837 40.276 1.00 73.94 79 ASP A C 1
ATOM 603 O O . ASP A 1 79 ? -22.635 2.107 39.317 1.00 73.94 79 ASP A O 1
ATOM 607 N N . GLU A 1 80 ? -21.265 2.784 40.959 1.00 76.06 80 GLU A N 1
ATOM 608 C CA . GLU A 1 80 ? -21.284 4.211 40.610 1.00 76.06 80 GLU A CA 1
ATOM 609 C C . GLU A 1 80 ? -20.488 4.496 39.321 1.00 76.06 80 GLU A C 1
ATOM 611 O O . GLU A 1 80 ? -21.008 5.170 38.432 1.00 76.06 80 GLU A O 1
ATOM 616 N N . VAL A 1 81 ? -19.292 3.910 39.164 1.00 79.69 81 VAL A N 1
ATOM 617 C CA . VAL A 1 81 ? -18.482 3.953 37.923 1.00 79.69 81 VAL A CA 1
ATOM 618 C C . VAL A 1 81 ? -19.250 3.371 36.732 1.00 79.69 81 VAL A C 1
ATOM 620 O O . VAL A 1 81 ? -19.357 4.005 35.681 1.00 79.69 81 VAL A O 1
ATOM 623 N N . LEU A 1 82 ? -19.838 2.181 36.888 1.00 81.19 82 LEU A N 1
ATOM 624 C CA . LEU A 1 82 ? -20.604 1.533 35.820 1.00 81.19 82 LEU A CA 1
ATOM 625 C C . LEU A 1 82 ? -21.896 2.295 35.497 1.00 81.19 82 LEU A C 1
ATOM 627 O O . LEU A 1 82 ? -22.281 2.373 34.331 1.00 81.19 82 LEU A O 1
ATOM 631 N N . LEU A 1 83 ? -22.539 2.914 36.492 1.00 79.56 83 LEU A N 1
ATOM 632 C CA . LEU A 1 83 ? -23.654 3.831 36.260 1.00 79.56 83 LEU A CA 1
ATOM 633 C C . LEU A 1 83 ? -23.202 5.094 35.508 1.00 79.56 83 LEU A C 1
ATOM 635 O O . LEU A 1 83 ? -23.932 5.549 34.630 1.00 79.56 83 LEU A O 1
ATOM 639 N N . SER A 1 84 ? -22.016 5.636 35.799 1.00 80.94 84 SER A N 1
ATOM 640 C CA . SER A 1 84 ? -21.435 6.766 35.063 1.00 80.94 84 SER A CA 1
ATOM 641 C C . SER A 1 84 ? -21.213 6.415 33.591 1.00 80.94 84 SER A C 1
ATOM 643 O O . SER A 1 84 ? -21.796 7.054 32.710 1.00 80.94 84 SER A O 1
ATOM 645 N N . ALA A 1 85 ? -20.520 5.302 33.324 1.00 83.19 85 ALA A N 1
ATOM 646 C CA . ALA A 1 85 ? -20.301 4.787 31.974 1.00 83.19 85 ALA A CA 1
ATOM 647 C C . ALA A 1 85 ? -21.623 4.526 31.226 1.00 83.19 85 ALA A C 1
ATOM 649 O O . ALA A 1 85 ? -21.806 4.932 30.073 1.00 83.19 85 ALA A O 1
ATOM 650 N N . PHE A 1 86 ? -22.601 3.917 31.901 1.00 84.19 86 PHE A N 1
ATOM 651 C CA . PHE A 1 86 ? -23.933 3.719 31.342 1.00 84.19 86 PHE A CA 1
ATOM 652 C C . PHE A 1 86 ? -24.597 5.044 30.939 1.00 84.19 86 PHE A C 1
ATOM 654 O O . PHE A 1 86 ? -25.205 5.127 29.868 1.00 84.19 86 PHE A O 1
ATOM 661 N N . ARG A 1 87 ? -24.499 6.085 31.778 1.00 82.69 87 ARG A N 1
ATOM 662 C CA . ARG A 1 87 ? -25.138 7.387 31.538 1.00 82.69 87 ARG A CA 1
ATOM 663 C C . ARG A 1 87 ? -24.458 8.200 30.452 1.00 82.69 87 ARG A C 1
ATOM 665 O O . ARG A 1 87 ? -25.172 8.758 29.621 1.00 82.69 87 ARG A O 1
ATOM 672 N N . HIS A 1 88 ? -23.137 8.146 30.360 1.00 81.12 88 HIS A N 1
ATOM 673 C CA . HIS A 1 88 ? -22.383 8.742 29.258 1.00 81.12 88 HIS A CA 1
ATOM 674 C C . HIS A 1 88 ? -22.438 7.942 27.944 1.00 81.12 88 HIS A C 1
ATOM 676 O O . HIS A 1 88 ? -21.744 8.252 26.971 1.00 81.12 88 HIS A O 1
ATOM 682 N N . GLY A 1 89 ? -23.315 6.935 27.871 1.00 81.69 89 GLY A N 1
ATOM 683 C CA . GLY A 1 89 ? -23.691 6.296 26.616 1.00 81.69 89 GLY A CA 1
ATOM 684 C C . GLY A 1 89 ? -22.665 5.304 26.079 1.00 81.69 89 GLY A C 1
ATOM 685 O O . GLY A 1 89 ? -22.616 5.100 24.870 1.00 81.69 89 GLY A O 1
ATOM 686 N N . TYR A 1 90 ? -21.842 4.708 26.944 1.00 86.56 90 TYR A N 1
ATOM 687 C CA . TYR A 1 90 ? -20.985 3.593 26.555 1.00 86.56 90 TYR A CA 1
ATOM 688 C C . TYR A 1 90 ? -21.818 2.306 26.387 1.00 86.56 90 TYR A C 1
ATOM 690 O O . TYR A 1 90 ? -22.610 1.934 27.257 1.00 86.56 90 TYR A O 1
ATOM 698 N N . ASP A 1 91 ? -21.649 1.620 25.258 1.00 89.19 91 ASP A N 1
ATOM 699 C CA . ASP A 1 91 ? -22.195 0.286 24.982 1.00 89.19 91 ASP A CA 1
ATOM 700 C C . ASP A 1 91 ? -21.352 -0.830 25.606 1.00 89.19 91 ASP A C 1
ATOM 702 O O . ASP A 1 91 ? -21.877 -1.895 25.916 1.00 89.19 91 ASP A O 1
ATOM 706 N N . PHE A 1 92 ? -20.055 -0.601 25.819 1.00 90.94 92 PHE A N 1
ATOM 707 C CA . PHE A 1 92 ? -19.194 -1.503 26.580 1.00 90.94 92 PHE A CA 1
ATOM 708 C C . PHE A 1 92 ? -18.154 -0.740 27.401 1.00 90.94 92 PHE A C 1
ATOM 710 O O . PHE A 1 92 ? -17.784 0.382 27.051 1.00 90.94 92 PHE A O 1
ATOM 717 N N . PHE A 1 93 ? -17.700 -1.340 28.502 1.00 88.62 93 PHE A N 1
ATOM 718 C CA . PHE A 1 93 ? -16.776 -0.699 29.436 1.00 88.62 93 PHE A CA 1
ATOM 719 C C . PHE A 1 93 ? -15.861 -1.723 30.126 1.00 88.62 93 PHE A C 1
ATOM 721 O O . PHE A 1 93 ? -16.343 -2.643 30.791 1.00 88.62 93 PHE A O 1
ATOM 728 N N . GLY A 1 94 ? -14.548 -1.569 29.946 1.00 88.06 94 GLY A N 1
ATOM 729 C CA . GLY A 1 94 ? -13.507 -2.424 30.513 1.00 88.06 94 GLY A CA 1
ATOM 730 C C . GLY A 1 94 ? -13.025 -1.966 31.884 1.00 88.06 94 GLY A C 1
ATOM 731 O O . GLY A 1 94 ? -12.500 -0.862 32.026 1.00 88.06 94 GLY A O 1
ATOM 732 N N . THR A 1 95 ? -13.177 -2.834 32.885 1.00 82.81 95 THR A N 1
ATOM 733 C CA . THR A 1 95 ? -12.644 -2.664 34.241 1.00 82.81 95 THR A CA 1
ATOM 734 C C . THR A 1 95 ? -11.272 -3.338 34.319 1.00 82.81 95 THR A C 1
ATOM 736 O O . THR A 1 95 ? -11.171 -4.543 34.543 1.00 82.81 95 THR A O 1
ATOM 739 N N . SER A 1 96 ? -10.207 -2.569 34.091 1.00 83.06 96 SER A N 1
ATOM 740 C CA . SER A 1 96 ? -8.860 -3.081 33.795 1.00 83.06 96 SER A CA 1
ATOM 741 C C . SER A 1 96 ? -7.818 -2.581 34.803 1.00 83.06 96 SER A C 1
ATOM 743 O O . SER A 1 96 ? -6.766 -2.115 34.398 1.00 83.06 96 SER A O 1
ATOM 745 N N . ASN A 1 97 ? -8.102 -2.672 36.110 1.00 80.19 97 ASN A N 1
ATOM 746 C CA . ASN A 1 97 ? -7.183 -2.203 37.161 1.00 80.19 97 ASN A CA 1
ATOM 747 C C . ASN A 1 97 ? -5.772 -2.826 37.036 1.00 80.19 97 ASN A C 1
ATOM 749 O O . ASN A 1 97 ? -5.636 -3.981 36.619 1.00 80.19 97 ASN A O 1
ATOM 753 N N . HIS A 1 98 ? -4.742 -2.083 37.460 1.00 79.44 98 HIS A N 1
ATOM 754 C CA . HIS A 1 98 ? -3.349 -2.552 37.529 1.00 79.44 98 HIS A CA 1
ATOM 755 C C . HIS A 1 98 ? -3.197 -3.802 38.406 1.00 79.44 98 HIS A C 1
ATOM 757 O O . HIS A 1 98 ? -3.698 -3.847 39.532 1.00 79.44 98 HIS A O 1
ATOM 763 N N . THR A 1 99 ? -2.375 -4.757 37.981 1.00 73.88 99 THR A N 1
ATOM 764 C CA . THR A 1 99 ? -1.920 -5.902 38.796 1.00 73.88 99 THR A CA 1
ATOM 765 C C . THR A 1 99 ? -1.238 -5.521 40.111 1.00 73.88 99 THR A C 1
ATOM 767 O O . THR A 1 99 ? -1.244 -6.328 41.040 1.00 73.88 99 THR A O 1
ATOM 770 N N . SER A 1 100 ? -0.643 -4.328 40.197 1.00 65.50 100 SER A N 1
ATOM 771 C CA . SER A 1 100 ? -0.037 -3.746 41.403 1.00 65.50 100 SER A CA 1
ATOM 772 C C . SER A 1 100 ? -1.056 -3.066 42.337 1.00 65.50 100 SER A C 1
ATOM 774 O O . SER A 1 100 ? -0.704 -2.660 43.450 1.00 65.50 100 SER A O 1
ATOM 776 N N . SER A 1 101 ? -2.324 -2.926 41.924 1.00 61.41 101 SER A N 1
ATOM 777 C CA . SER A 1 101 ? -3.322 -2.124 42.642 1.00 61.41 101 SER A CA 1
ATOM 778 C C . SER A 1 101 ? -4.070 -2.889 43.746 1.00 61.41 101 SER A C 1
ATOM 780 O O . SER A 1 101 ? -5.111 -3.513 43.539 1.00 61.41 101 SER A O 1
ATOM 782 N N . TRP A 1 102 ? -3.586 -2.702 44.980 1.00 59.88 102 TRP A N 1
ATOM 783 C CA . TRP A 1 102 ? -4.273 -3.062 46.231 1.00 59.88 102 TRP A CA 1
ATOM 784 C C . TRP A 1 102 ? -4.486 -4.580 46.440 1.00 59.88 102 TRP A C 1
ATOM 786 O O . TRP A 1 102 ? -3.953 -5.409 45.709 1.00 59.88 102 TRP A O 1
ATOM 796 N N . ASP A 1 103 ? -5.194 -4.964 47.512 1.00 58.38 103 ASP A N 1
ATOM 797 C CA . ASP A 1 103 ? -5.386 -6.381 47.863 1.00 58.38 103 ASP A CA 1
ATOM 798 C C . ASP A 1 103 ? -6.292 -7.111 46.849 1.00 58.38 103 ASP A C 1
ATOM 800 O O . ASP A 1 103 ? -7.254 -6.534 46.319 1.00 58.38 103 ASP A O 1
ATOM 804 N N . ASN A 1 104 ? -5.958 -8.379 46.586 1.00 57.75 104 ASN A N 1
ATOM 805 C CA . ASN A 1 104 ? -6.264 -9.106 45.350 1.00 57.75 104 ASN A CA 1
ATOM 806 C C . ASN A 1 104 ? -7.758 -9.360 45.101 1.00 57.75 104 ASN A C 1
ATOM 808 O O . ASN A 1 104 ? -8.165 -9.431 43.940 1.00 57.75 104 ASN A O 1
ATOM 812 N N . SER A 1 105 ? -8.562 -9.494 46.158 1.00 61.78 105 SER A N 1
ATOM 813 C CA . SER A 1 105 ? -9.950 -9.984 46.098 1.00 61.78 105 SER A CA 1
ATOM 814 C C . SER A 1 105 ? -10.888 -9.148 45.220 1.00 61.78 105 SER A C 1
ATOM 816 O O . SER A 1 105 ? -11.761 -9.696 44.552 1.00 61.78 105 SER A O 1
ATOM 818 N N . TYR A 1 106 ? -10.686 -7.828 45.171 1.00 63.69 106 TYR A N 1
ATOM 819 C CA . TYR A 1 106 ? -11.584 -6.883 44.494 1.00 63.69 106 TYR A CA 1
ATOM 820 C C . TYR A 1 106 ? -11.820 -7.208 43.006 1.00 63.69 106 TYR A C 1
ATOM 822 O O . TYR A 1 106 ? -12.940 -7.061 42.512 1.00 63.69 106 TYR A O 1
ATOM 830 N N . ASP A 1 107 ? -10.792 -7.681 42.297 1.00 67.75 107 ASP A N 1
ATOM 831 C CA . ASP A 1 107 ? -10.868 -8.065 40.877 1.00 67.75 107 ASP A CA 1
ATOM 832 C C . ASP A 1 107 ? -10.995 -9.590 40.668 1.00 67.75 107 ASP A C 1
ATOM 834 O O . ASP A 1 107 ? -10.986 -10.072 39.533 1.00 67.75 107 ASP A O 1
ATOM 838 N N . GLU A 1 108 ? -11.147 -10.369 41.743 1.00 67.25 108 GLU A N 1
ATOM 839 C CA . GLU A 1 108 ? -11.444 -11.810 41.683 1.00 67.25 108 GLU A CA 1
ATOM 840 C C . GLU A 1 108 ? -12.953 -12.075 41.710 1.00 67.25 108 GLU A C 1
ATOM 842 O O . GLU A 1 108 ? -13.432 -12.864 40.895 1.00 67.25 108 GLU A O 1
ATOM 847 N N . ASP A 1 109 ? -13.712 -11.347 42.537 1.00 63.19 109 ASP A N 1
ATOM 848 C CA . ASP A 1 109 ? -15.180 -11.469 42.640 1.00 63.19 109 ASP A CA 1
ATOM 849 C C . ASP A 1 109 ? -15.955 -10.869 41.440 1.00 63.19 109 ASP A C 1
ATOM 851 O O . ASP A 1 109 ? -17.173 -11.024 41.321 1.00 63.19 109 ASP A O 1
ATOM 855 N N . ASP A 1 110 ? -15.272 -10.170 40.530 1.00 64.44 110 ASP A N 1
ATOM 856 C CA . ASP A 1 110 ? -15.873 -9.531 39.353 1.00 64.44 110 ASP A CA 1
ATOM 857 C C . ASP A 1 110 ? -16.133 -10.561 38.224 1.00 64.44 110 ASP A C 1
ATOM 859 O O . ASP A 1 110 ? -15.230 -11.343 37.899 1.00 64.44 110 ASP A O 1
ATOM 863 N N . PRO A 1 111 ? -17.294 -10.582 37.542 1.00 68.69 111 PRO A N 1
ATOM 864 C CA . PRO A 1 111 ? -17.506 -11.461 36.387 1.00 68.69 111 PRO A CA 1
ATOM 865 C C . PRO A 1 111 ? -16.635 -11.036 35.191 1.00 68.69 111 PRO A C 1
ATOM 867 O O . PRO A 1 111 ? -16.469 -9.851 34.927 1.00 68.69 111 PRO A O 1
ATOM 870 N N . VAL A 1 112 ? -16.100 -11.990 34.415 1.00 75.06 112 VAL A N 1
ATOM 871 C CA . VAL A 1 112 ? -15.259 -11.669 33.232 1.00 75.06 112 VAL A CA 1
ATOM 872 C C . VAL A 1 112 ? -16.020 -10.908 32.136 1.00 75.06 112 VAL A C 1
ATOM 874 O O . VAL A 1 112 ? -15.415 -10.181 31.347 1.00 75.06 112 VAL A O 1
ATOM 877 N N . GLY A 1 113 ? -17.349 -11.029 32.114 1.00 81.69 113 GLY A N 1
ATOM 878 C CA . GLY A 1 113 ? -18.247 -10.201 31.319 1.00 81.69 113 GLY A CA 1
ATOM 879 C C . GLY A 1 113 ? -19.666 -10.221 31.886 1.00 81.69 113 GLY A C 1
ATOM 880 O O . GLY A 1 113 ? -20.149 -11.276 32.298 1.00 81.69 113 GLY A O 1
ATOM 881 N N . GLN A 1 114 ? -20.342 -9.071 31.900 1.00 83.25 114 GLN A N 1
ATOM 882 C CA . GLN A 1 114 ? -21.738 -8.943 32.334 1.00 83.25 114 GLN A CA 1
ATOM 883 C C . GLN A 1 114 ? -22.505 -7.968 31.434 1.00 83.25 114 GLN A C 1
ATOM 885 O O . GLN A 1 114 ? -22.036 -6.871 31.154 1.00 83.25 114 GLN A O 1
ATOM 890 N N . VAL A 1 115 ? -23.719 -8.346 31.030 1.00 83.25 115 VAL A N 1
ATOM 891 C CA . VAL A 1 115 ? -24.655 -7.473 30.304 1.00 83.25 115 VAL A CA 1
ATOM 892 C C . VAL A 1 115 ? -25.647 -6.784 31.250 1.00 83.25 115 VAL A C 1
ATOM 894 O O . VAL A 1 115 ? -26.014 -7.335 32.291 1.00 83.25 115 VAL A O 1
ATOM 897 N N . SER A 1 116 ? -26.108 -5.588 30.883 1.00 78.81 116 SER A N 1
ATOM 898 C CA . SER A 1 116 ? -27.171 -4.866 31.589 1.00 78.81 116 SER A CA 1
ATOM 899 C C . SER A 1 116 ? -28.528 -5.576 31.484 1.00 78.81 116 SER A C 1
ATOM 901 O O . SER A 1 116 ? -28.849 -6.178 30.461 1.00 78.81 116 SER A O 1
ATOM 903 N N . LEU A 1 117 ? -29.371 -5.448 32.520 1.00 75.75 117 LEU A N 1
ATOM 904 C CA . LEU A 1 117 ? -30.788 -5.840 32.416 1.00 75.75 117 LEU A CA 1
ATOM 905 C C . LEU A 1 117 ? -31.644 -4.776 31.709 1.00 75.75 117 LEU A C 1
ATOM 907 O O . LEU A 1 117 ? -32.728 -5.095 31.230 1.00 75.75 117 LEU A O 1
ATOM 911 N N . GLU A 1 118 ? -31.179 -3.522 31.645 1.00 77.44 118 GLU A N 1
ATOM 912 C CA . GLU A 1 118 ? -31.784 -2.515 30.767 1.00 77.44 118 GLU A CA 1
ATOM 913 C C . GLU A 1 118 ? -31.435 -2.849 29.305 1.00 77.44 118 GLU A C 1
ATOM 915 O O . GLU A 1 118 ? -30.286 -3.179 28.982 1.00 77.44 118 GLU A O 1
ATOM 920 N N . GLN A 1 119 ? -32.461 -2.822 28.453 1.00 83.12 119 GLN A N 1
ATOM 921 C CA . GLN A 1 119 ? -32.438 -3.234 27.049 1.00 83.12 119 GLN A CA 1
ATOM 922 C C . GLN A 1 119 ? -32.861 -2.073 26.146 1.00 83.12 119 GLN A C 1
ATOM 924 O O . GLN A 1 119 ? -33.744 -1.292 26.509 1.00 83.12 119 GLN A O 1
ATOM 929 N N . ASP A 1 120 ? -32.266 -2.001 24.957 1.00 79.75 120 ASP A N 1
ATOM 930 C CA . ASP A 1 120 ? -32.612 -1.026 23.928 1.00 79.75 120 ASP A CA 1
ATOM 931 C C . ASP A 1 120 ? -33.964 -1.340 23.254 1.00 79.75 120 ASP A C 1
ATOM 933 O O . ASP A 1 120 ? -34.632 -2.337 23.541 1.00 79.75 120 ASP A O 1
ATOM 937 N N . ALA A 1 121 ? -34.377 -0.491 22.310 1.00 78.19 121 ALA A N 1
ATOM 938 C CA . ALA A 1 121 ? -35.642 -0.639 21.582 1.00 78.19 121 ALA A CA 1
ATOM 939 C C . ALA A 1 121 ? -35.763 -1.929 20.731 1.00 78.19 121 ALA A C 1
ATOM 941 O O . ALA A 1 121 ? -36.854 -2.231 20.248 1.00 78.19 121 ALA A O 1
ATOM 942 N N . ASN A 1 122 ? -34.677 -2.687 20.548 1.00 78.12 122 ASN A N 1
ATOM 943 C CA . ASN A 1 122 ? -34.633 -3.987 19.870 1.00 78.12 122 ASN A CA 1
ATOM 944 C C . ASN A 1 122 ? -34.534 -5.164 20.864 1.00 78.12 122 ASN A C 1
ATOM 946 O O . ASN A 1 122 ? -34.466 -6.317 20.438 1.00 78.12 122 ASN A O 1
ATOM 950 N N . GLY A 1 123 ? -34.495 -4.892 22.173 1.00 83.88 123 GLY A N 1
ATOM 951 C CA . GLY A 1 123 ? -34.299 -5.882 23.231 1.00 83.88 123 GLY A CA 1
ATOM 952 C C . GLY A 1 123 ? -32.834 -6.234 23.520 1.00 83.88 123 GLY A C 1
ATOM 953 O O . GLY A 1 123 ? -32.589 -7.081 24.378 1.00 83.88 123 GLY A O 1
ATOM 954 N N . GLN A 1 124 ? -31.853 -5.622 22.844 1.00 86.81 124 GLN A N 1
ATOM 955 C CA . GLN A 1 124 ? -30.434 -5.904 23.106 1.00 86.81 124 GLN A CA 1
ATOM 956 C C . GLN A 1 124 ? -29.970 -5.184 24.383 1.00 86.81 124 GLN A C 1
ATOM 958 O O . GLN A 1 124 ? -30.384 -4.046 24.600 1.00 86.81 124 GLN A O 1
ATOM 963 N N . PRO A 1 125 ? -29.099 -5.774 25.226 1.00 86.38 125 PRO A N 1
ATOM 964 C CA . PRO A 1 125 ? -28.594 -5.104 26.427 1.00 86.38 125 PRO A CA 1
ATOM 965 C C . PRO A 1 125 ? -27.943 -3.757 26.098 1.00 86.38 125 PRO A C 1
ATOM 967 O O . PRO A 1 125 ? -27.115 -3.692 25.189 1.00 86.38 125 PRO A O 1
ATOM 970 N N . GLU A 1 126 ? -28.291 -2.683 26.808 1.00 85.44 126 GLU A N 1
ATOM 971 C CA . GLU A 1 126 ? -27.738 -1.339 26.560 1.00 85.44 126 GLU A CA 1
ATOM 972 C C . GLU A 1 126 ? -26.245 -1.197 26.924 1.00 85.44 126 GLU A C 1
ATOM 974 O O . GLU A 1 126 ? -25.580 -0.298 26.409 1.00 85.44 126 GLU A O 1
ATOM 979 N N . MET A 1 127 ? -25.691 -2.079 27.765 1.00 87.94 127 MET A N 1
ATOM 980 C CA . MET A 1 127 ? -24.280 -2.041 28.167 1.00 87.94 127 MET A CA 1
ATOM 981 C C . MET A 1 127 ? -23.688 -3.436 28.436 1.00 87.94 127 MET A C 1
ATOM 983 O O . MET A 1 127 ? -24.363 -4.317 28.972 1.00 87.94 127 MET A O 1
ATOM 987 N N . LEU A 1 128 ? -22.405 -3.607 28.106 1.00 90.44 128 LEU A N 1
ATOM 988 C CA . LEU A 1 128 ? -21.572 -4.778 28.394 1.00 90.44 128 LEU A CA 1
ATOM 989 C C . LEU A 1 128 ? -20.342 -4.381 29.236 1.00 90.44 128 LEU A C 1
ATOM 991 O O . LEU A 1 128 ? -19.404 -3.764 28.734 1.00 90.44 128 LEU A O 1
ATOM 995 N N . THR A 1 129 ? -20.314 -4.767 30.508 1.00 87.31 129 THR A N 1
ATOM 996 C CA . THR A 1 129 ? -19.119 -4.663 31.360 1.00 87.31 129 THR A CA 1
ATOM 997 C C . THR A 1 129 ? -18.146 -5.793 31.030 1.00 87.31 129 THR A C 1
ATOM 999 O O . THR A 1 129 ? -18.567 -6.941 30.859 1.00 87.31 129 THR A O 1
ATOM 1002 N N . LEU A 1 130 ? -16.850 -5.483 30.959 1.00 87.44 130 LEU A N 1
ATOM 1003 C CA . LEU A 1 130 ? -15.774 -6.415 30.620 1.00 87.44 130 LEU A CA 1
ATOM 1004 C C . LEU A 1 130 ? -14.767 -6.465 31.774 1.00 87.44 130 LEU A C 1
ATOM 1006 O O . LEU A 1 130 ? -14.049 -5.496 32.006 1.00 87.44 130 LEU A O 1
ATOM 1010 N N . GLY A 1 131 ? -14.692 -7.598 32.466 1.00 83.88 131 GLY A N 1
ATOM 1011 C CA . GLY A 1 131 ? -13.741 -7.811 33.551 1.00 83.88 131 GLY A CA 1
ATOM 1012 C C . GLY A 1 131 ? -12.326 -8.027 33.014 1.00 83.88 131 GLY A C 1
ATOM 1013 O O . GLY A 1 131 ? -12.010 -9.124 32.545 1.00 83.88 131 GLY A O 1
ATOM 1014 N N . GLY A 1 132 ? -11.495 -6.989 33.076 1.00 85.19 132 GLY A N 1
ATOM 1015 C CA . GLY A 1 132 ? -10.124 -6.967 32.569 1.00 85.19 132 GLY A CA 1
ATOM 1016 C C . GLY A 1 132 ? -9.053 -7.139 33.651 1.00 85.19 132 GLY A C 1
ATOM 1017 O O . GLY A 1 132 ? -9.328 -7.589 34.766 1.00 85.19 132 GLY A O 1
ATOM 1018 N N . MET A 1 133 ? -7.817 -6.802 33.279 1.00 85.56 133 MET A N 1
ATOM 1019 C CA . MET A 1 133 ? -6.631 -6.675 34.138 1.00 85.56 133 MET A CA 1
ATOM 1020 C C . MET A 1 133 ? -5.536 -5.958 33.332 1.00 85.56 133 MET A C 1
ATOM 1022 O O . MET A 1 133 ? -5.163 -6.475 32.270 1.00 85.56 133 MET A O 1
ATOM 1026 N N . GLU A 1 134 ? -5.020 -4.820 33.807 1.00 84.81 134 GLU A N 1
ATOM 1027 C CA . GLU A 1 134 ? -3.813 -4.197 33.243 1.00 84.81 134 GLU A CA 1
ATOM 1028 C C . GLU A 1 134 ? -2.576 -4.811 33.909 1.00 84.81 134 GLU A C 1
ATOM 1030 O O . GLU A 1 134 ? -2.451 -4.851 35.132 1.00 84.81 134 GLU A O 1
ATOM 1035 N N . SER A 1 135 ? -1.657 -5.328 33.100 1.00 83.12 135 SER A N 1
ATOM 1036 C CA . SER A 1 135 ? -0.364 -5.855 33.549 1.00 83.12 135 SER A CA 1
ATOM 1037 C C . SER A 1 135 ? 0.776 -5.034 32.943 1.00 83.12 135 SER A C 1
ATOM 1039 O O . SER A 1 135 ? 0.608 -4.434 31.879 1.00 83.12 135 SER A O 1
ATOM 1041 N N . HIS A 1 136 ? 1.954 -5.044 33.579 1.00 78.69 136 HIS A N 1
ATOM 1042 C CA . HIS A 1 136 ? 3.104 -4.246 33.134 1.00 78.69 136 HIS A CA 1
ATOM 1043 C C . HIS A 1 136 ? 4.310 -5.084 32.678 1.00 78.69 136 HIS A C 1
ATOM 1045 O O . HIS A 1 136 ? 4.564 -6.209 33.119 1.00 78.69 136 HIS A O 1
ATOM 1051 N N . LEU A 1 137 ? 5.082 -4.506 31.766 1.00 74.38 137 LEU A N 1
ATOM 1052 C CA . LEU A 1 137 ? 6.301 -5.047 31.184 1.00 74.38 137 LEU A CA 1
ATOM 1053 C C . LEU A 1 137 ? 7.446 -4.074 31.481 1.00 74.38 137 LEU A C 1
ATOM 1055 O O . LEU A 1 137 ? 7.362 -2.899 31.151 1.00 74.38 137 LEU A O 1
ATOM 1059 N N . GLY A 1 138 ? 8.532 -4.577 32.066 1.00 69.06 138 GLY A N 1
ATOM 1060 C CA . GLY A 1 138 ? 9.564 -3.723 32.657 1.00 69.06 138 GLY A CA 1
ATOM 1061 C C . GLY A 1 138 ? 9.165 -3.225 34.047 1.00 69.06 138 GLY A C 1
ATOM 1062 O O . GLY A 1 138 ? 8.221 -3.732 34.660 1.00 69.06 138 GLY A O 1
ATOM 1063 N N . SER A 1 139 ? 9.901 -2.235 34.546 1.00 60.25 139 SER A N 1
ATOM 1064 C CA . SER A 1 139 ? 9.493 -1.461 35.716 1.00 60.25 139 SER A CA 1
ATOM 1065 C C . SER A 1 139 ? 8.264 -0.613 35.394 1.00 60.25 139 SER A C 1
ATOM 1067 O O . SER A 1 139 ? 8.236 0.081 34.381 1.00 60.25 139 SER A O 1
ATOM 1069 N N . ASP A 1 140 ? 7.283 -0.646 36.293 1.00 51.91 140 ASP A N 1
ATOM 1070 C CA . ASP A 1 140 ? 6.262 0.397 36.422 1.00 51.91 140 ASP A CA 1
ATOM 1071 C C . ASP A 1 140 ? 6.973 1.776 36.430 1.00 51.91 140 ASP A C 1
ATOM 1073 O O . ASP A 1 140 ? 7.958 1.922 37.174 1.00 51.91 140 ASP A O 1
ATOM 1077 N N . PRO A 1 141 ? 6.599 2.745 35.564 1.00 52.56 141 PRO A N 1
ATOM 1078 C CA . PRO A 1 141 ? 5.330 2.849 34.825 1.00 52.56 141 PRO A CA 1
ATOM 1079 C C . PRO A 1 141 ? 5.427 2.662 33.287 1.00 52.56 141 PRO A C 1
ATOM 1081 O O . PRO A 1 141 ? 4.577 3.169 32.559 1.00 52.56 141 PRO A O 1
ATOM 1084 N N . GLU A 1 142 ? 6.488 2.054 32.740 1.00 61.06 142 GLU A N 1
ATOM 1085 C CA . GLU A 1 142 ? 6.888 2.345 31.343 1.00 61.06 142 GLU A CA 1
ATOM 1086 C C . GLU A 1 142 ? 6.049 1.656 30.236 1.00 61.06 142 GLU A C 1
ATOM 1088 O O . GLU A 1 142 ? 5.829 2.260 29.182 1.00 61.06 142 GLU A O 1
ATOM 1093 N N . HIS A 1 143 ? 5.573 0.409 30.405 1.00 75.00 143 HIS A N 1
ATOM 1094 C CA . HIS A 1 143 ? 4.870 -0.315 29.321 1.00 75.00 143 HIS A CA 1
ATOM 1095 C C . HIS A 1 143 ? 3.742 -1.241 29.812 1.00 75.00 143 HIS A C 1
ATOM 1097 O O . HIS A 1 143 ? 4.010 -2.245 30.478 1.00 75.00 143 HIS A O 1
ATOM 1103 N N . HIS A 1 144 ? 2.485 -0.980 29.433 1.00 80.31 144 HIS A N 1
ATOM 1104 C CA . HIS A 1 144 ? 1.320 -1.732 29.928 1.00 80.31 144 HIS A CA 1
ATOM 1105 C C . HIS A 1 144 ? 0.473 -2.417 28.829 1.00 80.31 144 HIS A C 1
ATOM 1107 O O . HIS A 1 144 ? 0.611 -2.149 27.631 1.00 80.31 144 HIS A O 1
ATOM 1113 N N . PHE A 1 145 ? -0.410 -3.339 29.231 1.00 83.06 145 PHE A N 1
ATOM 1114 C CA . PHE A 1 145 ? -1.336 -4.062 28.348 1.00 83.06 145 PHE A CA 1
ATOM 1115 C C . PHE A 1 145 ? -2.564 -4.595 29.110 1.00 83.06 145 PHE A C 1
ATOM 1117 O O . PHE A 1 145 ? -2.419 -5.201 30.174 1.00 83.06 145 PHE A O 1
ATOM 1124 N N . ASN A 1 146 ? -3.765 -4.456 28.534 1.00 86.56 146 ASN A N 1
ATOM 1125 C CA . ASN A 1 146 ? -4.992 -5.036 29.099 1.00 86.56 146 ASN A CA 1
ATOM 1126 C C . ASN A 1 146 ? -5.251 -6.453 28.583 1.00 86.56 146 ASN A C 1
ATOM 1128 O O . ASN A 1 146 ? -5.114 -6.735 27.387 1.00 86.56 146 ASN A O 1
ATOM 1132 N N . THR A 1 147 ? -5.705 -7.331 29.480 1.00 87.81 147 THR A N 1
ATOM 1133 C CA . THR A 1 147 ? -6.133 -8.701 29.156 1.00 87.81 147 THR A CA 1
ATOM 1134 C C . THR A 1 147 ? -7.603 -8.926 29.508 1.00 87.81 147 THR A C 1
ATOM 1136 O O . THR A 1 147 ? -8.049 -8.585 30.600 1.00 87.81 147 THR A O 1
ATOM 1139 N N . PHE A 1 148 ? -8.360 -9.521 28.579 1.00 86.62 148 PHE A N 1
ATOM 1140 C CA . PHE A 1 148 ? -9.796 -9.807 28.724 1.00 86.62 148 PHE A CA 1
ATOM 1141 C C . PHE A 1 148 ? -10.099 -11.295 28.501 1.00 86.62 148 PHE A C 1
ATOM 1143 O O . PHE A 1 148 ? -9.297 -12.017 27.900 1.00 86.62 148 PHE A O 1
ATOM 1150 N N . ASN A 1 149 ? -11.272 -11.754 28.962 1.00 87.69 149 ASN A N 1
ATOM 1151 C CA . ASN A 1 149 ? -11.748 -13.154 28.997 1.00 87.69 149 ASN A CA 1
ATOM 1152 C C . ASN A 1 149 ? -10.949 -14.092 29.922 1.00 87.69 149 ASN A C 1
ATOM 1154 O O . ASN A 1 149 ? -11.518 -14.967 30.570 1.00 87.69 149 ASN A O 1
ATOM 1158 N N . ARG A 1 150 ? -9.642 -13.870 30.059 1.00 80.25 150 ARG A N 1
ATOM 1159 C CA . ARG A 1 150 ? -8.800 -14.438 31.115 1.00 80.25 150 ARG A CA 1
ATOM 1160 C C . ARG A 1 150 ? -7.982 -13.298 31.717 1.00 80.25 150 ARG A C 1
ATOM 1162 O O . ARG A 1 150 ? -7.189 -12.694 30.998 1.00 80.25 150 ARG A O 1
ATOM 1169 N N . ARG A 1 151 ? -8.168 -13.016 33.011 1.00 78.25 151 ARG A N 1
ATOM 1170 C CA . ARG A 1 151 ? -7.387 -12.010 33.753 1.00 78.25 151 ARG A CA 1
ATOM 1171 C C . ARG A 1 151 ? -5.963 -12.523 33.965 1.00 78.25 151 ARG A C 1
ATOM 1173 O O . ARG A 1 151 ? -5.677 -13.163 34.976 1.00 78.25 151 ARG A O 1
ATOM 1180 N N . ILE A 1 152 ? -5.077 -12.298 32.997 1.00 79.12 152 ILE A N 1
ATOM 1181 C CA . ILE A 1 152 ? -3.661 -12.627 33.166 1.00 79.12 152 ILE A CA 1
ATOM 1182 C C . ILE A 1 152 ? -3.072 -11.562 34.092 1.00 79.12 152 ILE A C 1
ATOM 1184 O O . ILE A 1 152 ? -2.884 -10.421 33.680 1.00 79.12 152 ILE A O 1
ATOM 1188 N N . ARG A 1 153 ? -2.764 -11.938 35.338 1.00 80.81 153 ARG A N 1
ATOM 1189 C CA . ARG A 1 153 ? -1.905 -11.141 36.221 1.00 80.81 153 ARG A CA 1
ATOM 1190 C C . ARG A 1 153 ? -0.448 -11.536 35.956 1.00 80.81 153 ARG A C 1
ATOM 1192 O O . ARG A 1 153 ? 0.033 -12.499 36.551 1.00 80.81 153 ARG A O 1
ATOM 1199 N N . PHE A 1 154 ? 0.249 -10.853 35.045 1.00 78.06 154 PHE A N 1
ATOM 1200 C CA . PHE A 1 154 ? 1.636 -11.202 34.703 1.00 78.06 154 PHE A CA 1
ATOM 1201 C C . PHE A 1 154 ? 2.519 -9.976 34.472 1.00 78.06 154 PHE A C 1
ATOM 1203 O O . PHE A 1 154 ? 2.493 -9.369 33.401 1.00 78.06 154 PHE A O 1
ATOM 1210 N N . ASN A 1 155 ? 3.382 -9.696 35.449 1.00 80.12 155 ASN A N 1
ATOM 1211 C CA . ASN A 1 155 ? 4.366 -8.622 35.371 1.00 80.12 155 ASN A CA 1
ATOM 1212 C C . ASN A 1 155 ? 5.769 -9.201 35.161 1.00 80.12 155 ASN A C 1
ATOM 1214 O O . ASN A 1 155 ? 6.156 -10.175 35.816 1.00 80.12 155 ASN A O 1
ATOM 1218 N N . SER A 1 156 ? 6.555 -8.631 34.245 1.00 77.69 156 SER A N 1
ATOM 1219 C CA . SER A 1 156 ? 7.911 -9.128 33.984 1.00 77.69 156 SER A CA 1
ATOM 1220 C C . SER A 1 156 ? 8.811 -8.115 33.293 1.00 77.69 156 SER A C 1
ATOM 1222 O O . SER A 1 156 ? 8.404 -7.466 32.340 1.00 77.69 156 SER A O 1
ATOM 1224 N N . ASN A 1 157 ? 10.094 -8.105 33.656 1.00 78.94 157 ASN A N 1
ATOM 1225 C CA . ASN A 1 157 ? 11.133 -7.348 32.947 1.00 78.94 157 ASN A CA 1
ATOM 1226 C C . ASN A 1 157 ? 11.608 -8.040 31.648 1.00 78.94 157 ASN A C 1
ATOM 1228 O O . ASN A 1 157 ? 12.588 -7.617 31.041 1.00 78.94 157 ASN A O 1
ATOM 1232 N N . SER A 1 158 ? 10.956 -9.133 31.229 1.00 79.50 158 SER A N 1
ATOM 1233 C CA . SER A 1 158 ? 11.292 -9.893 30.021 1.00 79.50 158 SER A CA 1
ATOM 1234 C C . SER A 1 158 ? 10.145 -9.866 29.013 1.00 79.50 158 SER A C 1
ATOM 1236 O O . SER A 1 158 ? 9.149 -10.580 29.157 1.00 79.50 158 SER A O 1
ATOM 1238 N N . LEU A 1 159 ? 10.348 -9.114 27.928 1.00 75.31 159 LEU A N 1
ATOM 1239 C CA . LEU A 1 159 ? 9.478 -9.071 26.746 1.00 75.31 159 LEU A CA 1
ATOM 1240 C C . LEU A 1 159 ? 9.227 -10.469 26.147 1.00 75.31 159 LEU A C 1
ATOM 1242 O O . LEU A 1 159 ? 8.146 -10.755 25.631 1.00 75.31 159 LEU A O 1
ATOM 1246 N N . TRP A 1 160 ? 10.219 -11.361 26.244 1.00 77.38 160 TRP A N 1
ATOM 1247 C CA . TRP A 1 160 ? 10.092 -12.755 25.825 1.00 77.38 160 TRP A CA 1
ATOM 1248 C C . TRP A 1 160 ? 9.123 -13.529 26.722 1.00 77.38 160 TRP A C 1
ATOM 1250 O O . TRP A 1 160 ? 8.241 -14.213 26.203 1.00 77.38 160 TRP A O 1
ATOM 1260 N N . ASN A 1 161 ? 9.252 -13.403 28.047 1.00 82.25 161 ASN A N 1
ATOM 1261 C CA . ASN A 1 161 ? 8.407 -14.125 29.002 1.00 82.25 161 ASN A CA 1
ATOM 1262 C C . ASN A 1 161 ? 6.958 -13.628 28.910 1.00 82.25 161 ASN A C 1
ATOM 1264 O O . ASN A 1 161 ? 6.049 -14.441 28.781 1.00 82.25 161 ASN A O 1
ATOM 1268 N N . TRP A 1 162 ? 6.771 -12.305 28.863 1.00 80.12 162 TRP A N 1
ATOM 1269 C CA . TRP A 1 162 ? 5.486 -11.647 28.609 1.00 80.12 162 TRP A CA 1
ATOM 1270 C C . TRP A 1 162 ? 4.786 -12.203 27.367 1.00 80.12 162 TRP A C 1
ATOM 1272 O O . TRP A 1 162 ? 3.631 -12.625 27.422 1.00 80.12 162 TRP A O 1
ATOM 1282 N N . HIS A 1 163 ? 5.506 -12.282 26.243 1.00 77.81 163 HIS A N 1
ATOM 1283 C CA . HIS A 1 163 ? 4.922 -12.794 25.010 1.00 77.81 163 HIS A CA 1
ATOM 1284 C C . HIS A 1 163 ? 4.525 -14.272 25.127 1.00 77.81 163 HIS A C 1
ATOM 1286 O O . HIS A 1 163 ? 3.492 -14.670 24.578 1.00 77.81 163 HIS A O 1
ATOM 1292 N N . HIS A 1 164 ? 5.332 -15.082 25.817 1.00 80.38 164 HIS A N 1
ATOM 1293 C CA . HIS A 1 164 ? 5.040 -16.500 26.003 1.00 80.38 164 HIS A CA 1
ATOM 1294 C C . HIS A 1 164 ? 3.849 -16.727 26.933 1.00 80.38 164 HIS A C 1
ATOM 1296 O O . HIS A 1 164 ? 3.062 -17.622 26.649 1.00 80.38 164 HIS A O 1
ATOM 1302 N N . GLU A 1 165 ? 3.636 -15.892 27.951 1.00 83.56 165 GLU A N 1
ATOM 1303 C CA . GLU A 1 165 ? 2.473 -16.052 28.827 1.00 83.56 165 GLU A CA 1
ATOM 1304 C C . GLU A 1 165 ? 1.152 -15.738 28.115 1.00 83.56 165 GLU A C 1
ATOM 1306 O O . GLU A 1 165 ? 0.200 -16.512 28.206 1.00 83.56 165 GLU A O 1
ATOM 1311 N N . ILE A 1 166 ? 1.100 -14.691 27.283 1.00 80.81 166 ILE A N 1
ATOM 1312 C CA . ILE A 1 166 ? -0.091 -14.455 26.446 1.00 80.81 166 ILE A CA 1
ATOM 1313 C C . ILE A 1 166 ? -0.285 -15.613 25.443 1.00 80.81 166 ILE A C 1
ATOM 1315 O O . ILE A 1 166 ? -1.414 -16.042 25.206 1.00 80.81 166 ILE A O 1
ATOM 1319 N N . LEU A 1 167 ? 0.799 -16.170 24.884 1.00 81.12 167 LEU A N 1
ATOM 1320 C CA . LEU A 1 167 ? 0.737 -17.356 24.01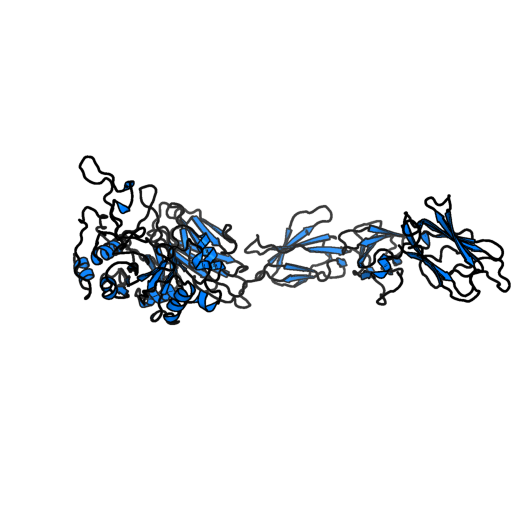4 1.00 81.12 167 LEU A CA 1
ATOM 1321 C C . LEU A 1 167 ? 0.211 -18.608 24.742 1.00 81.12 167 LEU A C 1
ATOM 1323 O O . LEU A 1 167 ? -0.529 -19.373 24.127 1.00 81.12 167 LEU A O 1
ATOM 1327 N N . ASN A 1 168 ? 0.530 -18.804 26.027 1.00 86.19 168 ASN A N 1
ATOM 1328 C CA . ASN A 1 168 ? 0.041 -19.929 26.841 1.00 86.19 168 ASN A CA 1
ATOM 1329 C C . ASN A 1 168 ? -1.491 -19.915 27.014 1.00 86.19 168 ASN A C 1
ATOM 1331 O O . ASN A 1 168 ? -2.108 -20.960 27.234 1.00 86.19 168 ASN A O 1
ATOM 1335 N N . HIS A 1 169 ? -2.113 -18.740 26.897 1.00 85.62 169 HIS A N 1
ATOM 1336 C CA . HIS A 1 169 ? -3.558 -18.540 27.024 1.00 85.62 169 HIS A CA 1
ATOM 1337 C C . HIS A 1 169 ? -4.255 -18.153 25.710 1.00 85.62 169 HIS A C 1
ATOM 1339 O O . HIS A 1 169 ? -5.460 -17.875 25.701 1.00 85.62 169 HIS A O 1
ATOM 1345 N N . TYR A 1 170 ? -3.527 -18.168 24.592 1.00 86.00 170 TYR A N 1
ATOM 1346 C CA . TYR A 1 170 ? -4.095 -17.957 23.267 1.00 86.00 170 TYR A CA 1
ATOM 1347 C C . TYR A 1 170 ? -4.915 -19.173 22.808 1.00 86.00 170 TYR A C 1
ATOM 1349 O O . TYR A 1 170 ? -4.495 -20.321 22.951 1.00 86.00 170 TYR A O 1
ATOM 1357 N N . SER A 1 171 ? -6.062 -18.916 22.177 1.00 87.19 171 SER A N 1
ATOM 1358 C CA . SER A 1 171 ? -6.844 -19.923 21.457 1.00 87.19 171 SER A CA 1
ATOM 1359 C C . SER A 1 171 ? -7.323 -19.400 20.102 1.00 87.19 171 SER A C 1
ATOM 1361 O O . SER A 1 171 ? -7.618 -18.212 19.926 1.00 87.19 171 SER A O 1
ATOM 1363 N N . THR A 1 172 ? -7.443 -20.312 19.138 1.00 83.56 172 THR A N 1
ATOM 1364 C CA . THR A 1 172 ? -8.096 -20.054 17.849 1.00 83.56 172 THR A CA 1
ATOM 1365 C C . THR A 1 172 ? -9.609 -19.879 17.997 1.00 83.56 172 THR A C 1
ATOM 1367 O O . THR A 1 172 ? -10.203 -19.144 17.213 1.00 83.56 172 THR A O 1
ATOM 1370 N N . ASP A 1 173 ? -10.225 -20.473 19.027 1.00 89.00 173 ASP A N 1
ATOM 1371 C CA . ASP A 1 173 ? -11.578 -20.115 19.461 1.00 89.00 173 ASP A CA 1
ATOM 1372 C C . ASP A 1 173 ? -11.519 -18.810 20.283 1.00 89.00 173 ASP A C 1
ATOM 1374 O O . ASP A 1 173 ? -10.930 -18.809 21.373 1.00 89.00 173 ASP A O 1
ATOM 1378 N N . PRO A 1 174 ? -12.125 -17.699 19.813 1.00 87.19 174 PRO A N 1
ATOM 1379 C CA . PRO A 1 174 ? -12.140 -16.443 20.557 1.00 87.19 174 PRO A CA 1
ATOM 1380 C C . PRO A 1 174 ? -12.825 -16.566 21.922 1.00 87.19 174 PRO A C 1
ATOM 1382 O O . PRO A 1 174 ? -12.451 -15.837 22.833 1.00 87.19 174 PRO A O 1
ATOM 1385 N N . LEU A 1 175 ? -13.766 -17.495 22.116 1.00 88.94 175 LEU A N 1
ATOM 1386 C CA . LEU A 1 175 ? -14.432 -17.681 23.410 1.00 88.94 175 LEU A CA 1
ATOM 1387 C C . LEU A 1 175 ? -13.512 -18.321 24.460 1.00 88.94 175 LEU A C 1
ATOM 1389 O O . LEU A 1 175 ? -13.751 -18.184 25.655 1.00 88.94 175 LEU A O 1
ATOM 1393 N N . GLN A 1 176 ? -12.446 -19.001 24.029 1.00 88.81 176 GLN A N 1
ATOM 1394 C CA . GLN A 1 176 ? -11.500 -19.690 24.911 1.00 88.81 176 GLN A CA 1
ATOM 1395 C C . GLN A 1 176 ? -10.168 -18.950 25.077 1.00 88.81 176 GLN A C 1
ATOM 1397 O O . GLN A 1 176 ? -9.379 -19.325 25.942 1.00 88.81 176 GLN A O 1
ATOM 1402 N N . SER A 1 177 ? -9.893 -17.928 24.268 1.00 87.88 177 SER A N 1
ATOM 1403 C CA . SER A 1 177 ? -8.633 -17.175 24.294 1.00 87.88 177 SER A CA 1
ATOM 1404 C C . SER A 1 177 ? -8.663 -16.018 25.286 1.00 87.88 177 SER A C 1
ATOM 1406 O O . SER A 1 177 ? -9.705 -15.388 25.455 1.00 87.88 177 SER A O 1
ATOM 1408 N N . THR A 1 178 ? -7.503 -15.636 25.820 1.00 87.69 178 THR A N 1
ATOM 1409 C CA . THR A 1 178 ? -7.280 -14.234 26.214 1.00 87.69 178 THR A CA 1
ATOM 1410 C C . THR A 1 178 ? -7.377 -13.328 24.983 1.00 87.69 178 THR A C 1
ATOM 1412 O O . THR A 1 178 ? -6.924 -13.717 23.901 1.00 87.69 178 THR A O 1
ATOM 1415 N N . HIS A 1 179 ? -7.924 -12.126 25.148 1.00 88.75 179 HIS A N 1
ATOM 1416 C CA . HIS A 1 179 ? -7.846 -11.038 24.161 1.00 88.75 179 HIS A CA 1
ATOM 1417 C C . HIS A 1 179 ? -6.978 -9.927 24.725 1.00 88.75 179 HIS A C 1
ATOM 1419 O O . HIS A 1 179 ? -7.035 -9.674 25.930 1.00 88.75 179 HIS A O 1
ATOM 1425 N N . VAL A 1 180 ? -6.169 -9.293 23.875 1.00 87.44 180 VAL A N 1
ATOM 1426 C CA . VAL A 1 180 ? -5.170 -8.311 24.327 1.00 87.44 180 VAL A CA 1
ATOM 1427 C C . VAL A 1 180 ? -5.270 -6.999 23.560 1.00 87.44 180 VAL A C 1
ATOM 1429 O O . VAL A 1 180 ? -5.184 -6.970 22.326 1.00 87.44 180 VAL A O 1
ATOM 1432 N N . GLN A 1 181 ? -5.388 -5.923 24.334 1.00 87.69 181 GLN A N 1
ATOM 1433 C CA . GLN A 1 181 ? -5.081 -4.554 23.935 1.00 87.69 181 GLN A CA 1
ATOM 1434 C C . GLN A 1 181 ? -3.614 -4.278 24.287 1.00 87.69 181 GLN A C 1
ATOM 1436 O O . GLN A 1 181 ? -3.170 -4.597 25.388 1.00 87.69 181 GLN A O 1
ATOM 1441 N N . LEU A 1 182 ? -2.862 -3.671 23.368 1.00 84.12 182 LEU A N 1
ATOM 1442 C CA . LEU A 1 182 ? -1.619 -2.985 23.730 1.00 84.12 182 LEU A CA 1
ATOM 1443 C C . LEU A 1 182 ? -1.952 -1.555 24.143 1.00 84.12 182 LEU A C 1
ATOM 1445 O O . LEU A 1 182 ? -2.588 -0.836 23.363 1.00 84.12 182 LEU A O 1
ATOM 1449 N N . ASN A 1 183 ? -1.537 -1.169 25.346 1.00 80.06 183 ASN A N 1
ATOM 1450 C CA . ASN A 1 183 ? -1.863 0.131 25.912 1.00 80.06 183 ASN A CA 1
ATOM 1451 C C . ASN A 1 183 ? -0.756 1.125 25.538 1.00 80.06 183 ASN A C 1
ATOM 1453 O O . ASN A 1 183 ? 0.410 0.736 25.472 1.00 80.06 183 ASN A O 1
ATOM 1457 N N . HIS A 1 184 ? -1.129 2.373 25.239 1.00 71.19 184 HIS A N 1
ATOM 1458 C CA . HIS A 1 184 ? -0.230 3.514 24.983 1.00 71.19 184 HIS A CA 1
ATOM 1459 C C . HIS A 1 184 ? 1.152 3.145 24.370 1.00 71.19 184 HIS A C 1
ATOM 1461 O O . HIS A 1 184 ? 2.182 3.319 25.024 1.00 71.19 184 HIS A O 1
ATOM 1467 N N . PRO A 1 185 ? 1.227 2.631 23.119 1.00 62.72 185 PRO A N 1
ATOM 1468 C CA . PRO A 1 185 ? 2.442 2.070 22.500 1.00 62.72 185 PRO A CA 1
ATOM 1469 C C . PRO A 1 185 ? 3.425 3.158 22.016 1.00 62.72 185 PRO A C 1
ATOM 1471 O O . PRO A 1 185 ? 3.908 3.149 20.880 1.00 62.72 185 PRO A O 1
ATOM 1474 N N . ASN A 1 186 ? 3.688 4.136 22.876 1.00 56.44 186 ASN A N 1
ATOM 1475 C CA . ASN A 1 186 ? 4.462 5.338 22.595 1.00 56.44 186 ASN A CA 1
ATOM 1476 C C . ASN A 1 186 ? 5.970 5.036 22.511 1.00 56.44 186 ASN A C 1
ATOM 1478 O O . ASN A 1 186 ? 6.720 5.769 21.858 1.00 56.44 186 ASN A O 1
ATOM 1482 N N . GLU A 1 187 ? 6.397 3.937 23.136 1.00 58.56 187 GLU A N 1
ATOM 1483 C CA . GLU A 1 187 ? 7.789 3.587 23.414 1.00 58.56 187 GLU A CA 1
ATOM 1484 C C . GLU A 1 187 ? 8.257 2.327 22.672 1.00 58.56 187 GLU A C 1
ATOM 1486 O O . GLU A 1 187 ? 7.465 1.492 22.228 1.00 58.56 187 GLU A O 1
ATOM 1491 N N . ASP A 1 188 ? 9.575 2.186 22.504 1.00 62.38 188 ASP A N 1
ATOM 1492 C CA . ASP A 1 188 ? 10.121 1.283 21.487 1.00 62.38 188 ASP A CA 1
ATOM 1493 C C . ASP A 1 188 ? 10.065 -0.220 21.837 1.00 62.38 188 ASP A C 1
ATOM 1495 O O . ASP A 1 188 ? 10.330 -1.064 20.973 1.00 62.38 188 ASP A O 1
ATOM 1499 N N . VAL A 1 189 ? 9.700 -0.593 23.070 1.00 65.44 189 VAL A N 1
ATOM 1500 C CA . VAL A 1 189 ? 9.794 -1.985 23.549 1.00 65.44 189 VAL A CA 1
ATOM 1501 C C . VAL A 1 189 ? 8.901 -2.946 22.760 1.00 65.44 189 VAL A C 1
ATOM 1503 O O . VAL A 1 189 ? 9.330 -4.052 22.418 1.00 65.44 189 VAL A O 1
ATOM 1506 N N . PHE A 1 190 ? 7.683 -2.532 22.395 1.00 66.38 190 PHE A N 1
ATOM 1507 C CA . PHE A 1 190 ? 6.768 -3.379 21.623 1.00 66.38 190 PHE A CA 1
ATOM 1508 C C . PHE A 1 190 ? 7.317 -3.673 20.215 1.00 66.38 190 PHE A C 1
ATOM 1510 O O . PHE A 1 190 ? 7.020 -4.714 19.625 1.00 66.38 190 PHE A O 1
ATOM 1517 N N . PHE A 1 191 ? 8.198 -2.819 19.688 1.00 67.81 191 PHE A N 1
ATOM 1518 C CA . PHE A 1 191 ? 8.860 -3.033 18.402 1.00 67.81 191 PHE A CA 1
ATOM 1519 C C . PHE A 1 191 ? 10.029 -4.028 18.460 1.00 67.81 191 PHE A C 1
ATOM 1521 O O . PHE A 1 191 ? 10.457 -4.506 17.401 1.00 67.81 191 PHE A O 1
ATOM 1528 N N . ALA A 1 192 ? 10.525 -4.356 19.660 1.00 65.38 192 ALA A N 1
ATOM 1529 C CA . ALA A 1 192 ? 11.588 -5.333 19.909 1.00 65.38 192 ALA A CA 1
ATOM 1530 C C . ALA A 1 192 ? 11.076 -6.784 20.044 1.00 65.38 192 ALA A C 1
ATOM 1532 O O . ALA A 1 192 ? 11.861 -7.699 20.291 1.00 65.38 192 ALA A O 1
ATOM 1533 N N . LEU A 1 193 ? 9.767 -7.017 19.875 1.00 64.06 193 LEU A N 1
ATOM 1534 C CA . LEU A 1 193 ? 9.172 -8.352 19.976 1.00 64.06 193 LEU A CA 1
ATOM 1535 C C . LEU A 1 193 ? 9.768 -9.347 18.958 1.00 64.06 193 LEU A C 1
ATOM 1537 O O . LEU A 1 193 ? 10.130 -8.937 17.854 1.00 64.06 193 LEU A O 1
ATOM 1541 N N . PRO A 1 194 ? 9.807 -10.658 19.267 1.00 59.06 194 PRO A N 1
ATOM 1542 C CA . PRO A 1 194 ? 10.187 -11.718 18.330 1.00 59.06 194 PRO A CA 1
ATOM 1543 C C . PRO A 1 194 ? 9.493 -11.620 16.958 1.00 59.06 194 PRO A C 1
ATOM 1545 O O . PRO A 1 194 ? 8.369 -11.122 16.844 1.00 59.06 194 PRO A O 1
ATOM 1548 N N . THR A 1 195 ? 10.200 -12.011 15.896 1.00 54.59 195 THR A N 1
ATOM 1549 C CA . THR A 1 195 ? 9.845 -11.744 14.487 1.00 54.59 195 THR A CA 1
ATOM 1550 C C . THR A 1 195 ? 9.002 -12.826 13.814 1.00 54.59 195 THR A C 1
ATOM 1552 O O . THR A 1 195 ? 8.612 -12.648 12.660 1.00 54.59 195 THR A O 1
ATOM 1555 N N . GLU A 1 196 ? 8.701 -13.937 14.487 1.00 59.97 196 GLU A N 1
ATOM 1556 C CA . GLU A 1 196 ? 8.006 -15.074 13.886 1.00 59.97 196 GLU A CA 1
ATOM 1557 C C . GLU A 1 196 ? 6.565 -14.684 13.488 1.00 59.97 196 GLU A C 1
ATOM 1559 O O . GLU A 1 196 ? 5.803 -14.205 14.338 1.00 59.97 196 GLU A O 1
ATOM 1564 N N . PRO A 1 197 ? 6.148 -14.891 12.220 1.00 59.22 197 PRO A N 1
ATOM 1565 C CA . PRO A 1 197 ? 4.875 -14.374 11.719 1.00 59.22 197 PRO A CA 1
ATOM 1566 C C . PRO A 1 197 ? 3.664 -14.778 12.565 1.00 59.22 197 PRO A C 1
ATOM 1568 O O . PRO A 1 197 ? 2.870 -13.919 12.943 1.00 59.22 197 PRO A O 1
ATOM 1571 N N . ASP A 1 198 ? 3.543 -16.056 12.920 1.00 59.66 198 ASP A N 1
ATOM 1572 C CA . ASP A 1 198 ? 2.380 -16.592 13.644 1.00 59.66 198 ASP A CA 1
ATOM 1573 C C . ASP A 1 198 ? 2.256 -16.007 15.059 1.00 59.66 198 ASP A C 1
ATOM 1575 O O . ASP A 1 198 ? 1.153 -15.774 15.560 1.00 59.66 198 ASP A O 1
ATOM 1579 N N . ARG A 1 199 ? 3.397 -15.678 15.679 1.00 60.94 199 ARG A N 1
ATOM 1580 C CA . ARG A 1 199 ? 3.483 -15.059 17.008 1.00 60.94 199 ARG A CA 1
ATOM 1581 C C . ARG A 1 199 ? 3.101 -13.576 16.989 1.00 60.94 199 ARG A C 1
ATOM 1583 O O . ARG A 1 199 ? 2.524 -13.084 17.959 1.00 60.94 199 ARG A O 1
ATOM 1590 N N . ARG A 1 200 ? 3.343 -12.861 15.882 1.00 64.56 200 ARG A N 1
ATOM 1591 C CA . ARG A 1 200 ? 2.886 -11.467 15.689 1.00 64.56 200 ARG A CA 1
ATOM 1592 C C . ARG A 1 200 ? 1.431 -11.350 15.216 1.00 64.56 200 ARG A C 1
ATOM 1594 O O . ARG A 1 200 ? 0.782 -10.358 15.539 1.00 64.56 200 ARG A O 1
ATOM 1601 N N . ARG A 1 201 ? 0.910 -12.346 14.489 1.00 67.38 201 ARG A N 1
ATOM 1602 C CA . ARG A 1 201 ? -0.442 -12.331 13.887 1.00 67.38 201 ARG A CA 1
ATOM 1603 C C . ARG A 1 201 ? -1.589 -12.614 14.855 1.00 67.38 201 ARG A C 1
ATOM 1605 O O . ARG A 1 201 ? -2.690 -12.110 14.659 1.00 67.38 201 ARG A O 1
ATOM 1612 N N . ASN A 1 202 ? -1.351 -13.442 15.865 1.00 65.94 202 ASN A N 1
ATOM 1613 C CA . ASN A 1 202 ? -2.449 -14.075 16.602 1.00 65.94 202 ASN A CA 1
ATOM 1614 C C . ASN A 1 202 ? -2.673 -13.511 18.013 1.00 65.94 202 ASN A C 1
ATOM 1616 O O . ASN A 1 202 ? -3.746 -13.680 18.573 1.00 65.94 202 ASN A O 1
ATOM 1620 N N . VAL A 1 203 ? -1.673 -12.842 18.591 1.00 66.25 203 VAL A N 1
ATOM 1621 C CA . VAL A 1 203 ? -1.542 -12.686 20.056 1.00 66.25 203 VAL A CA 1
ATOM 1622 C C . VAL A 1 203 ? -1.987 -11.305 20.570 1.00 66.25 203 VAL A C 1
ATOM 1624 O O . VAL A 1 203 ? -1.873 -11.015 21.755 1.00 66.25 203 VAL A O 1
ATOM 1627 N N . ARG A 1 204 ? -2.467 -10.431 19.679 1.00 74.00 204 ARG A N 1
ATOM 1628 C CA . ARG A 1 204 ? -3.042 -9.116 20.000 1.00 74.00 204 ARG A CA 1
ATOM 1629 C C . ARG A 1 204 ? -4.223 -8.856 19.077 1.00 74.00 204 ARG A C 1
ATOM 1631 O O . ARG A 1 204 ? -4.194 -9.267 17.913 1.00 74.00 204 ARG A O 1
ATOM 1638 N N . ASP A 1 205 ? -5.216 -8.150 19.591 1.00 78.81 205 ASP A N 1
ATOM 1639 C CA . ASP A 1 205 ? -6.480 -7.898 18.901 1.00 78.81 205 ASP A CA 1
ATOM 1640 C C . ASP A 1 205 ? -6.639 -6.402 18.619 1.00 78.81 205 ASP A C 1
ATOM 1642 O O . ASP A 1 205 ? -6.849 -6.010 17.469 1.00 78.81 205 ASP A O 1
ATOM 1646 N N . ALA A 1 206 ? -6.395 -5.564 19.630 1.00 71.50 206 ALA A N 1
ATOM 1647 C CA . ALA A 1 206 ? -6.460 -4.108 19.543 1.00 71.50 206 ALA A CA 1
ATOM 1648 C C . ALA A 1 206 ? -5.148 -3.425 19.973 1.00 71.50 206 ALA A C 1
ATOM 1650 O O . ALA A 1 206 ? -4.303 -4.010 20.657 1.00 71.50 206 ALA A O 1
ATOM 1651 N N . VAL A 1 207 ? -4.989 -2.163 19.584 1.00 78.12 207 VAL A N 1
ATOM 1652 C CA . VAL A 1 207 ? -3.956 -1.254 20.084 1.00 78.12 207 VAL A CA 1
ATOM 1653 C C . VAL A 1 207 ? -4.530 0.144 20.282 1.00 78.12 207 VAL A C 1
ATOM 1655 O O . VAL A 1 207 ? -5.251 0.666 19.434 1.00 78.12 207 VAL A O 1
ATOM 1658 N N . GLU A 1 208 ? -4.207 0.733 21.422 1.00 74.38 208 GLU A N 1
ATOM 1659 C CA . GLU A 1 208 ? -4.685 2.036 21.863 1.00 74.38 208 GLU A CA 1
ATOM 1660 C C . GLU A 1 208 ? -3.975 3.187 21.139 1.00 74.38 208 GLU A C 1
ATOM 1662 O O . GLU A 1 208 ? -2.748 3.274 21.130 1.00 74.38 208 GLU A O 1
ATOM 1667 N N . LEU A 1 209 ? -4.756 4.079 20.530 1.00 70.62 209 LEU A N 1
ATOM 1668 C CA . LEU A 1 209 ? -4.294 5.282 19.845 1.00 70.62 209 LEU A CA 1
ATOM 1669 C C . LEU A 1 209 ? -4.688 6.509 20.670 1.00 70.62 209 LEU A C 1
ATOM 1671 O O . LEU A 1 209 ? -5.728 7.122 20.416 1.00 70.62 209 LEU A O 1
ATOM 1675 N N . ALA A 1 210 ? -3.853 6.850 21.654 1.00 53.84 210 ALA A N 1
ATOM 1676 C CA . ALA A 1 210 ? -4.051 8.029 22.494 1.00 53.84 210 ALA A CA 1
ATOM 1677 C C . ALA A 1 210 ? -4.126 9.309 21.635 1.00 53.84 210 ALA A C 1
ATOM 1679 O O . ALA A 1 210 ? -5.192 9.914 21.522 1.00 53.84 210 ALA A O 1
ATOM 1680 N N . GLU A 1 211 ? -3.030 9.665 20.947 1.00 47.19 211 GLU A N 1
ATOM 1681 C CA . GLU A 1 211 ? -2.962 10.889 20.123 1.00 47.19 211 GLU A CA 1
ATOM 1682 C C . GLU A 1 211 ? -2.221 10.762 18.769 1.00 47.19 211 GLU A C 1
ATOM 1684 O O . GLU A 1 211 ? -2.456 11.596 17.897 1.00 47.19 211 GLU A O 1
ATOM 1689 N N . TYR A 1 212 ? -1.374 9.743 18.532 1.00 46.62 212 TYR A N 1
ATOM 1690 C CA . TYR A 1 212 ? -0.446 9.724 17.377 1.00 46.62 212 TYR A CA 1
ATOM 1691 C C . TYR A 1 212 ? -0.528 8.451 16.510 1.00 46.62 212 TYR A C 1
ATOM 1693 O O . TYR A 1 212 ? -0.333 7.335 16.994 1.00 46.62 212 TYR A O 1
ATOM 1701 N N . ASN A 1 213 ? -0.735 8.621 15.197 1.00 58.03 213 ASN A N 1
ATOM 1702 C CA . ASN A 1 213 ? -0.881 7.520 14.227 1.00 58.03 213 ASN A CA 1
ATOM 1703 C C . ASN A 1 213 ? 0.460 6.861 13.804 1.00 58.03 213 ASN A C 1
ATOM 1705 O O . ASN A 1 213 ? 0.471 5.714 13.351 1.00 58.03 213 ASN A O 1
ATOM 1709 N N . ASP A 1 214 ? 1.607 7.523 13.988 1.00 62.78 214 ASP A N 1
ATOM 1710 C CA . ASP A 1 214 ? 2.903 7.062 13.449 1.00 62.78 214 ASP A CA 1
ATOM 1711 C C . ASP A 1 214 ? 3.391 5.742 14.069 1.00 62.78 214 ASP A C 1
ATOM 1713 O O . ASP A 1 214 ? 3.873 4.842 13.370 1.00 62.78 214 ASP A O 1
ATOM 1717 N N . ARG A 1 215 ? 3.225 5.588 15.392 1.00 75.06 215 ARG A N 1
ATOM 1718 C CA . ARG A 1 215 ? 3.587 4.360 16.124 1.00 75.06 215 ARG A CA 1
ATOM 1719 C C . ARG A 1 215 ? 2.696 3.176 15.735 1.00 75.06 215 ARG A C 1
ATOM 1721 O O . ARG A 1 215 ? 3.171 2.043 15.657 1.00 75.06 215 ARG A O 1
ATOM 1728 N N . TYR A 1 216 ? 1.433 3.432 15.399 1.00 82.88 216 TYR A N 1
ATOM 1729 C CA . TYR A 1 216 ? 0.521 2.421 14.863 1.00 82.88 216 TYR A CA 1
ATOM 1730 C C . TYR A 1 216 ? 0.962 1.939 13.475 1.00 82.88 216 TYR A C 1
ATOM 1732 O O . TYR A 1 216 ? 1.031 0.732 13.230 1.00 82.88 216 TYR A O 1
ATOM 1740 N N . PHE A 1 217 ? 1.377 2.850 12.592 1.00 87.50 217 PHE A N 1
ATOM 1741 C CA . PHE A 1 217 ? 1.963 2.470 11.306 1.00 87.50 217 PHE A CA 1
ATOM 1742 C C . PHE A 1 217 ? 3.303 1.720 11.460 1.00 87.50 217 PHE A C 1
ATOM 1744 O O . PHE A 1 217 ? 3.560 0.793 10.691 1.00 87.50 217 PHE A O 1
ATOM 1751 N N . GLU A 1 218 ? 4.123 2.011 12.477 1.00 83.69 218 GLU A N 1
ATOM 1752 C CA . GLU A 1 218 ? 5.310 1.203 12.822 1.00 83.69 218 GLU A CA 1
ATOM 1753 C C . GLU A 1 218 ? 4.940 -0.240 13.232 1.00 83.69 218 GLU A C 1
ATOM 1755 O O . GLU A 1 218 ? 5.539 -1.189 12.715 1.00 83.69 218 GLU A O 1
ATOM 1760 N N . LEU A 1 219 ? 3.918 -0.439 14.081 1.00 82.62 219 LEU A N 1
ATOM 1761 C CA . LEU A 1 219 ? 3.413 -1.781 14.428 1.00 82.62 219 LEU A CA 1
ATOM 1762 C C . LEU A 1 219 ? 2.948 -2.545 13.180 1.00 82.62 219 LEU A C 1
ATOM 1764 O O . LEU A 1 219 ? 3.333 -3.701 12.973 1.00 82.62 219 LEU A O 1
ATOM 1768 N N . LEU A 1 220 ? 2.158 -1.901 12.315 1.00 87.44 220 LEU A N 1
ATOM 1769 C CA . LEU A 1 220 ? 1.672 -2.521 11.082 1.00 87.44 220 LEU A CA 1
ATOM 1770 C C . LEU A 1 220 ? 2.826 -2.877 10.132 1.00 87.44 220 LEU A C 1
ATOM 1772 O O . LEU A 1 220 ? 2.874 -4.012 9.653 1.00 87.44 220 LEU A O 1
ATOM 1776 N N . ARG A 1 221 ? 3.808 -1.985 9.929 1.00 86.50 221 ARG A N 1
ATOM 1777 C CA . ARG A 1 221 ? 5.028 -2.276 9.145 1.00 86.50 221 ARG A CA 1
ATOM 1778 C C . ARG A 1 221 ? 5.822 -3.457 9.700 1.00 86.50 221 ARG A C 1
ATOM 1780 O O . ARG A 1 221 ? 6.359 -4.246 8.926 1.00 86.50 221 ARG A O 1
ATOM 1787 N N . ARG A 1 222 ? 5.851 -3.638 11.025 1.00 80.56 222 ARG A N 1
ATOM 1788 C CA . ARG A 1 222 ? 6.451 -4.812 11.688 1.00 80.56 222 ARG A CA 1
ATOM 1789 C C . ARG A 1 222 ? 5.580 -6.074 11.617 1.00 80.56 222 ARG A C 1
ATOM 1791 O O . ARG A 1 222 ? 5.936 -7.095 12.205 1.00 80.56 222 ARG A O 1
ATOM 1798 N N . GLY A 1 223 ? 4.482 -6.058 10.866 1.00 81.38 223 GLY A N 1
ATOM 1799 C CA . GLY A 1 223 ? 3.665 -7.236 10.581 1.00 81.38 223 GLY A CA 1
ATOM 1800 C C . GLY A 1 223 ? 2.739 -7.653 11.722 1.00 81.38 223 GLY A C 1
ATOM 1801 O O . GLY A 1 223 ? 2.236 -8.776 11.699 1.00 81.38 223 GLY A O 1
ATOM 1802 N N . PHE A 1 224 ? 2.490 -6.775 12.697 1.00 82.75 224 PHE A N 1
ATOM 1803 C CA . PHE A 1 224 ? 1.449 -7.006 13.694 1.00 82.75 224 PHE A CA 1
ATOM 1804 C C . PHE A 1 224 ? 0.073 -7.066 13.021 1.00 82.75 224 PHE A C 1
ATOM 1806 O O . PHE A 1 224 ? -0.156 -6.487 11.952 1.00 82.75 224 PHE A O 1
ATOM 1813 N N . ARG A 1 225 ? -0.850 -7.785 13.658 1.00 85.88 225 ARG A N 1
ATOM 1814 C CA . ARG A 1 225 ? -2.272 -7.786 13.310 1.00 85.88 225 ARG A CA 1
ATOM 1815 C C . ARG A 1 225 ? -3.035 -7.207 14.488 1.00 85.88 225 ARG A C 1
ATOM 1817 O O . ARG A 1 225 ? -3.350 -7.922 15.430 1.00 85.88 225 ARG A O 1
ATOM 1824 N N . VAL A 1 226 ? -3.283 -5.906 14.456 1.00 87.81 226 VAL A N 1
ATOM 1825 C CA . VAL A 1 226 ? -3.985 -5.169 15.515 1.00 87.81 226 VAL A CA 1
ATOM 1826 C C . VAL A 1 226 ? -4.958 -4.187 14.886 1.00 87.81 226 VAL A C 1
ATOM 1828 O O . VAL A 1 226 ? -4.677 -3.633 13.823 1.00 87.81 226 VAL A O 1
ATOM 1831 N N . ALA A 1 227 ? -6.108 -4.012 15.524 1.00 91.81 227 ALA A N 1
ATOM 1832 C CA . ALA A 1 227 ? -7.087 -2.994 15.182 1.00 91.81 227 ALA A CA 1
ATOM 1833 C C . ALA A 1 227 ? -6.850 -1.708 15.998 1.00 91.81 227 ALA A C 1
ATOM 1835 O O . ALA A 1 227 ? -6.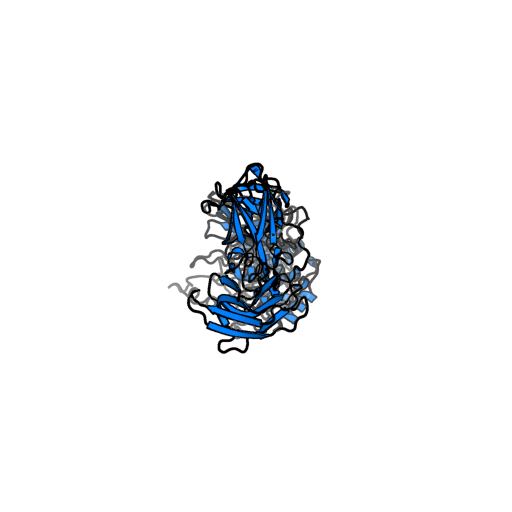338 -1.794 17.116 1.00 91.81 227 ALA A O 1
ATOM 1836 N N . PRO A 1 228 ? -7.231 -0.529 15.485 1.00 90.75 228 PRO A N 1
ATOM 1837 C CA . PRO A 1 228 ? -7.107 0.725 16.209 1.00 90.75 228 PRO A CA 1
ATOM 1838 C C . PRO A 1 228 ? -8.228 0.849 17.250 1.00 90.75 228 PRO A C 1
ATOM 1840 O O . PRO A 1 228 ? -9.399 0.626 16.947 1.00 90.75 228 PRO A O 1
ATOM 1843 N N . ALA A 1 229 ? -7.859 1.233 18.465 1.00 88.12 229 ALA A N 1
ATOM 1844 C CA . ALA A 1 229 ? -8.743 1.507 19.594 1.00 88.12 229 ALA A CA 1
ATOM 1845 C C . ALA A 1 229 ? -8.450 2.909 20.155 1.00 88.12 229 ALA A C 1
ATOM 1847 O O . ALA A 1 229 ? -7.407 3.491 19.863 1.00 88.12 229 ALA A O 1
ATOM 1848 N N . ALA A 1 230 ? -9.346 3.457 20.967 1.00 83.50 230 ALA A N 1
ATOM 1849 C CA . ALA A 1 230 ? -9.053 4.596 21.837 1.00 83.50 230 ALA A CA 1
ATOM 1850 C C . ALA A 1 230 ? -9.918 4.505 23.091 1.00 83.50 230 ALA A C 1
ATOM 1852 O O . ALA A 1 230 ? -11.066 4.070 23.036 1.00 83.50 230 ALA A O 1
ATOM 1853 N N . ASN A 1 231 ? -9.342 4.877 24.219 1.00 81.19 231 ASN A N 1
ATOM 1854 C CA . ASN A 1 231 ? -9.920 4.675 25.535 1.00 81.19 231 ASN A CA 1
ATOM 1855 C C . ASN A 1 231 ? -9.584 5.883 26.405 1.00 81.19 231 ASN A C 1
ATOM 1857 O O . ASN A 1 231 ? -8.728 6.693 26.039 1.00 81.19 231 ASN A O 1
ATOM 1861 N N . THR A 1 232 ? -10.235 6.000 27.558 1.00 76.00 232 THR A N 1
ATOM 1862 C CA . THR A 1 232 ? -10.001 7.144 28.443 1.00 76.00 232 THR A CA 1
ATOM 1863 C C . THR A 1 232 ? -8.733 7.038 29.274 1.00 76.00 232 THR A C 1
ATOM 1865 O O . THR A 1 232 ? -8.181 8.083 29.613 1.00 76.00 232 THR A O 1
ATOM 1868 N N . ASP A 1 233 ? -8.308 5.825 29.647 1.00 79.12 233 ASP A N 1
ATOM 1869 C CA . ASP A 1 233 ? -7.350 5.587 30.740 1.00 79.12 233 ASP A CA 1
ATOM 1870 C C . ASP A 1 233 ? -7.743 6.349 32.025 1.00 79.12 233 ASP A C 1
ATOM 1872 O O . ASP A 1 233 ? -6.947 7.012 32.704 1.00 79.12 233 ASP A O 1
ATOM 1876 N N . SER A 1 234 ? -9.053 6.349 32.297 1.00 75.31 234 SER A N 1
ATOM 1877 C CA . SER A 1 234 ? -9.656 7.070 33.416 1.00 75.31 234 SER A CA 1
ATOM 1878 C C . SER A 1 234 ? -9.324 6.392 34.741 1.00 75.31 234 SER A C 1
ATOM 1880 O O . SER A 1 234 ? -9.483 5.182 34.900 1.00 75.31 234 SER A O 1
ATOM 1882 N N . HIS A 1 235 ? -8.864 7.189 35.701 1.00 74.25 235 HIS A N 1
ATOM 1883 C CA . HIS A 1 235 ? -8.310 6.745 36.973 1.00 74.25 235 HIS A CA 1
ATOM 1884 C C . HIS A 1 235 ? -9.017 7.481 38.103 1.00 74.25 235 HIS A C 1
ATOM 1886 O O . HIS A 1 235 ? -9.042 8.708 38.111 1.00 74.25 235 HIS A O 1
ATOM 1892 N N . ALA A 1 236 ? -9.525 6.758 39.103 1.00 66.62 236 ALA A N 1
ATOM 1893 C CA . ALA A 1 236 ? -10.070 7.397 40.298 1.00 66.62 236 ALA A CA 1
ATOM 1894 C C . ALA A 1 236 ? -8.959 8.171 41.048 1.00 66.62 236 ALA A C 1
ATOM 1896 O O . ALA A 1 236 ? -8.170 7.581 41.789 1.00 66.62 236 ALA A O 1
ATOM 1897 N N . ALA A 1 237 ? -8.895 9.495 40.852 1.00 60.66 237 ALA A N 1
ATOM 1898 C CA . ALA A 1 237 ? -7.817 10.372 41.331 1.00 60.66 237 ALA A CA 1
ATOM 1899 C C . ALA A 1 237 ? -8.344 11.699 41.917 1.00 60.66 237 ALA A C 1
ATOM 1901 O O . ALA A 1 237 ? -9.326 12.267 41.432 1.00 60.66 237 ALA A O 1
ATOM 1902 N N . THR A 1 238 ? -7.712 12.216 42.980 1.00 56.12 238 THR A N 1
ATOM 1903 C CA . THR A 1 238 ? -8.156 13.456 43.647 1.00 56.12 238 THR A CA 1
ATOM 1904 C C . THR A 1 238 ? -7.679 14.717 42.924 1.00 56.12 238 THR A C 1
ATOM 1906 O O . THR A 1 238 ? -6.733 14.699 42.136 1.00 56.12 238 THR A O 1
ATOM 1909 N N . ARG A 1 239 ? -8.311 15.862 43.212 1.00 56.16 239 ARG A N 1
ATOM 1910 C CA . ARG A 1 239 ? -8.002 17.144 42.548 1.00 56.16 239 ARG A CA 1
ATOM 1911 C C . ARG A 1 239 ? -6.563 17.610 42.744 1.00 56.16 239 ARG A C 1
ATOM 1913 O O . ARG A 1 239 ? -6.016 18.280 41.875 1.00 56.16 239 ARG A O 1
ATOM 1920 N N . GLU A 1 240 ? -5.941 17.244 43.859 1.00 55.41 240 GLU A N 1
ATOM 1921 C CA . GLU A 1 240 ? -4.531 17.513 44.140 1.00 55.41 240 GLU A CA 1
ATOM 1922 C C . GLU A 1 240 ? -3.595 16.755 43.183 1.00 55.41 240 GLU A C 1
ATOM 1924 O O . GLU A 1 240 ? -2.519 17.257 42.865 1.00 55.41 240 GLU A O 1
ATOM 1929 N N . GLN A 1 241 ? -4.013 15.580 42.699 1.00 54.91 241 GLN A N 1
ATOM 1930 C CA . GLN A 1 241 ? -3.253 14.723 41.781 1.00 54.91 241 GLN A CA 1
ATOM 1931 C C . GLN A 1 241 ? -3.405 15.164 40.312 1.00 54.91 241 GLN A C 1
ATOM 1933 O O . GLN A 1 241 ? -2.480 14.993 39.526 1.00 54.91 241 GLN A O 1
ATOM 1938 N N . LEU A 1 242 ? -4.525 15.808 39.955 1.00 54.38 242 LEU A N 1
ATOM 1939 C CA . LEU A 1 242 ? -4.795 16.342 38.606 1.00 54.38 242 LEU A CA 1
ATOM 1940 C C . LEU A 1 242 ? -4.077 17.676 38.302 1.00 54.38 242 LEU A C 1
ATOM 1942 O O . LEU A 1 242 ? -4.141 18.189 37.183 1.00 54.38 242 LEU A O 1
ATOM 1946 N N . GLY A 1 243 ? -3.376 18.250 39.284 1.00 54.56 243 GLY A N 1
ATOM 1947 C CA . GLY A 1 243 ? -2.541 19.439 39.120 1.00 54.56 243 GLY A CA 1
ATOM 1948 C C . GLY A 1 243 ? -3.254 20.784 39.318 1.00 54.56 243 GLY A C 1
ATOM 1949 O O . GLY A 1 243 ? -4.451 20.880 39.587 1.00 54.56 243 GLY A O 1
ATOM 1950 N N . VAL A 1 244 ? -2.474 21.865 39.197 1.00 54.19 244 VAL A N 1
ATOM 1951 C CA . VAL A 1 244 ? -2.837 23.237 39.621 1.00 54.19 244 VAL A CA 1
ATOM 1952 C C . VAL A 1 244 ? -4.200 23.760 39.118 1.00 54.19 244 VAL A C 1
ATOM 1954 O O . VAL A 1 244 ? -4.873 24.430 39.901 1.00 54.19 244 VAL A O 1
ATOM 1957 N N . PRO A 1 245 ? -4.673 23.485 37.881 1.00 52.91 245 PRO A N 1
ATOM 1958 C CA . PRO A 1 245 ? -5.989 23.959 37.436 1.00 52.91 245 PRO A CA 1
ATOM 1959 C C . PRO A 1 245 ? -7.160 23.457 38.297 1.00 52.91 245 PRO A C 1
ATOM 1961 O O . PRO A 1 245 ? -8.155 24.168 38.449 1.00 52.91 245 PRO A O 1
ATOM 1964 N N . PHE A 1 246 ? -7.035 22.268 38.892 1.00 52.78 246 PHE A N 1
ATOM 1965 C CA . PHE A 1 246 ? -8.098 21.598 39.648 1.00 52.78 246 PHE A CA 1
ATOM 1966 C C . PHE A 1 246 ? -8.081 21.933 41.150 1.00 52.78 246 PHE A C 1
ATOM 1968 O O . PHE A 1 246 ? -9.048 21.647 41.853 1.00 52.78 246 PHE A O 1
ATOM 1975 N N . THR A 1 247 ? -7.039 22.613 41.645 1.00 58.47 247 THR A N 1
ATOM 1976 C CA . THR A 1 247 ? -6.906 23.016 43.060 1.00 58.47 247 THR A CA 1
ATOM 1977 C C . THR A 1 247 ? -7.370 24.455 43.348 1.00 58.47 247 THR A C 1
ATOM 1979 O O . THR A 1 247 ? -7.180 24.976 44.449 1.00 58.47 247 THR A O 1
ATOM 1982 N N . LEU A 1 248 ? -8.021 25.115 42.385 1.00 60.06 248 LEU A N 1
ATOM 1983 C CA . LEU A 1 248 ? -8.539 26.481 42.526 1.00 60.06 248 LEU A CA 1
ATOM 1984 C C . LEU A 1 248 ? -9.880 26.532 43.280 1.00 60.06 248 LEU A C 1
ATOM 1986 O O . LEU A 1 248 ? -10.760 25.697 43.068 1.00 60.06 248 LEU A O 1
ATOM 1990 N N . LYS A 1 249 ? -10.083 27.571 44.105 1.00 59.72 249 LYS A N 1
ATOM 1991 C CA . LYS A 1 249 ? -11.346 27.838 44.826 1.00 59.72 249 LYS A CA 1
ATOM 1992 C C . LYS A 1 249 ? -11.949 29.202 44.498 1.00 59.72 249 LYS A C 1
ATOM 1994 O O . LYS A 1 249 ? -11.237 30.197 44.384 1.00 59.72 249 LYS A O 1
ATOM 1999 N N . TYR A 1 250 ? -13.276 29.245 44.414 1.00 63.31 250 TYR A N 1
ATOM 2000 C CA . TYR A 1 250 ? -14.053 30.476 44.500 1.00 63.31 250 TYR A CA 1
ATOM 2001 C C . TYR A 1 250 ? -13.907 31.102 45.897 1.00 63.31 250 TYR A C 1
ATOM 2003 O O . TYR A 1 250 ? -13.637 30.417 46.885 1.00 63.31 250 TYR A O 1
ATOM 2011 N N . SER A 1 251 ? -14.180 32.403 46.011 1.00 68.44 251 SER A N 1
ATOM 2012 C CA . SER A 1 251 ? -14.173 33.138 47.288 1.00 68.44 251 SER A CA 1
ATOM 2013 C C . SER A 1 251 ? -15.182 32.621 48.326 1.00 68.44 251 SER A C 1
ATOM 2015 O O . SER A 1 251 ? -15.064 32.940 49.505 1.00 68.44 251 SER A O 1
ATOM 2017 N N . THR A 1 252 ? -16.149 31.798 47.911 1.00 70.94 252 THR A N 1
ATOM 2018 C CA . THR A 1 252 ? -17.107 31.088 48.775 1.00 70.94 252 THR A CA 1
ATOM 2019 C C . THR A 1 252 ? -16.531 29.831 49.439 1.00 70.94 252 THR A C 1
ATOM 2021 O O . THR A 1 252 ? -17.216 29.204 50.242 1.00 70.94 252 THR A O 1
ATOM 2024 N N . GLY A 1 253 ? -15.303 29.424 49.098 1.00 58.00 253 GLY A N 1
ATOM 2025 C CA . GLY A 1 253 ? -14.668 28.190 49.577 1.00 58.00 253 GLY A CA 1
ATOM 2026 C C . GLY A 1 253 ? -15.013 26.932 48.767 1.00 58.00 253 GLY A C 1
ATOM 2027 O O . GLY A 1 253 ? -14.339 25.912 48.931 1.00 58.00 253 GLY A O 1
ATOM 2028 N N . ALA A 1 254 ? -16.000 27.011 47.867 1.00 58.16 254 ALA A N 1
ATOM 2029 C CA . ALA A 1 254 ? -16.257 25.994 46.849 1.00 58.16 254 ALA A CA 1
ATOM 2030 C C . ALA A 1 254 ? -15.127 25.968 45.803 1.00 58.16 254 ALA A C 1
ATOM 2032 O O . ALA A 1 254 ? -14.515 26.999 45.520 1.00 58.16 254 ALA A O 1
ATOM 2033 N N . TRP A 1 255 ? -14.846 24.806 45.218 1.00 55.19 255 TRP A N 1
ATOM 2034 C CA . TRP A 1 255 ? -13.837 24.665 44.162 1.00 55.19 255 TRP A CA 1
ATOM 2035 C C . TRP A 1 255 ? -14.329 25.275 42.838 1.00 55.19 255 TRP A C 1
ATOM 2037 O O . TRP A 1 255 ? -15.527 25.261 42.564 1.00 55.19 255 TRP A O 1
ATOM 2047 N N . VAL A 1 256 ? -13.418 25.829 42.027 1.00 60.00 256 VAL A N 1
ATOM 2048 C CA . VAL A 1 256 ? -13.757 26.461 40.729 1.00 60.00 256 VAL A CA 1
ATOM 2049 C C . VAL A 1 256 ? -14.203 25.421 39.699 1.00 60.00 256 VAL A C 1
ATOM 2051 O O . VAL A 1 256 ? -15.042 25.712 38.852 1.00 60.00 256 VAL A O 1
ATOM 2054 N N . TRP A 1 257 ? -13.673 24.203 39.807 1.00 55.34 257 TRP A N 1
ATOM 2055 C CA . TRP A 1 257 ? -13.994 23.070 38.947 1.00 55.34 257 TRP A CA 1
ATOM 2056 C C . TRP A 1 257 ? -14.308 21.855 39.834 1.00 55.34 257 TRP A C 1
ATOM 2058 O O . TRP A 1 257 ? -13.458 21.475 40.643 1.00 55.34 257 TRP A O 1
ATOM 2068 N N . PRO A 1 258 ? -15.501 21.239 39.739 1.00 50.47 258 PRO A N 1
ATOM 2069 C CA . PRO A 1 258 ? -15.937 20.199 40.672 1.00 50.47 258 PRO A CA 1
ATOM 2070 C C . PRO A 1 258 ? -15.394 18.801 40.329 1.00 50.47 258 PRO A C 1
ATOM 2072 O O . PRO A 1 258 ? -15.945 17.801 40.775 1.00 50.47 258 PRO A O 1
ATOM 2075 N N . TYR A 1 259 ? -14.305 18.693 39.569 1.00 57.72 259 TYR A N 1
ATOM 2076 C CA . TYR A 1 259 ? -13.956 17.454 38.873 1.00 57.72 259 TYR A CA 1
ATOM 2077 C C . TYR A 1 259 ? -12.860 16.645 39.567 1.00 57.72 259 TYR A C 1
ATOM 2079 O O . TYR A 1 259 ? -11.698 17.038 39.579 1.00 57.72 259 TYR A O 1
ATOM 2087 N N . ILE A 1 260 ? -13.266 15.514 40.138 1.00 59.50 260 ILE A N 1
ATOM 2088 C CA . ILE A 1 260 ? -12.454 14.294 40.227 1.00 59.50 260 ILE A CA 1
ATOM 2089 C C . ILE A 1 260 ? -12.470 13.622 38.848 1.00 59.50 260 ILE A C 1
ATOM 2091 O O . ILE A 1 260 ? -13.477 13.710 38.145 1.00 59.50 260 ILE A O 1
ATOM 2095 N N . ASP A 1 261 ? -11.381 12.960 38.459 1.00 61.88 261 ASP A N 1
ATOM 2096 C CA . ASP A 1 261 ? -11.406 12.047 37.313 1.00 61.88 261 ASP A CA 1
ATOM 2097 C C . ASP A 1 261 ? -12.165 10.788 37.759 1.00 61.88 261 ASP A C 1
ATOM 2099 O O . ASP A 1 261 ? -11.704 10.041 38.622 1.00 61.88 261 ASP A O 1
ATOM 2103 N N . GLU A 1 262 ? -13.402 10.635 37.287 1.00 71.00 262 GLU A N 1
ATOM 2104 C CA . GLU A 1 262 ? -14.296 9.539 37.668 1.00 71.00 262 GLU A CA 1
ATOM 2105 C C . GLU A 1 262 ? -14.356 8.538 36.508 1.00 71.00 262 GLU A C 1
ATOM 2107 O O . GLU A 1 262 ? -14.863 8.885 35.438 1.00 71.00 262 GLU A O 1
ATOM 2112 N N . PRO A 1 263 ? -13.843 7.305 36.683 1.00 74.50 263 PRO A N 1
ATOM 2113 C CA . PRO A 1 263 ? -13.938 6.272 35.662 1.00 74.50 263 PRO A CA 1
ATOM 2114 C C . PRO A 1 263 ? -15.382 6.084 35.187 1.00 74.50 263 PRO A C 1
ATOM 2116 O O . PRO A 1 263 ? -16.325 6.084 35.981 1.00 74.50 263 PRO A O 1
ATOM 2119 N N . GLY A 1 264 ? -15.558 5.967 33.872 1.00 71.31 264 GLY A N 1
ATOM 2120 C CA . GLY A 1 264 ? -16.875 5.970 33.228 1.00 71.31 264 GLY A CA 1
ATOM 2121 C C . GLY A 1 264 ? -17.366 7.351 32.783 1.00 71.31 264 GLY A C 1
ATOM 2122 O O . GLY A 1 264 ? -18.319 7.422 32.008 1.00 71.31 264 GLY A O 1
ATOM 2123 N N . VAL A 1 265 ? -16.698 8.440 33.174 1.00 74.75 265 VAL A N 1
ATOM 2124 C CA . VAL A 1 265 ? -16.853 9.744 32.515 1.00 74.75 265 VAL A CA 1
ATOM 2125 C C . VAL A 1 265 ? -15.922 9.799 31.293 1.00 74.75 265 VAL A C 1
ATOM 2127 O O . VAL A 1 265 ? -14.720 9.567 31.432 1.00 74.75 265 VAL A O 1
ATOM 2130 N N . PRO A 1 266 ? -16.425 10.124 30.089 1.00 67.50 266 PRO A N 1
ATOM 2131 C CA . PRO A 1 266 ? -15.585 10.307 28.914 1.00 67.50 266 PRO A CA 1
ATOM 2132 C C . PRO A 1 266 ? -14.784 11.605 29.061 1.00 67.50 266 PRO A C 1
ATOM 2134 O O . PRO A 1 266 ? -15.361 12.694 29.013 1.00 67.50 266 PRO A O 1
ATOM 2137 N N . ARG A 1 267 ? -13.452 11.519 29.207 1.00 57.75 267 ARG A N 1
ATOM 2138 C CA . ARG A 1 267 ? -12.576 12.706 29.240 1.00 57.75 267 ARG A CA 1
ATOM 2139 C C . ARG A 1 267 ? -12.375 13.285 27.829 1.00 57.75 267 ARG A C 1
ATOM 2141 O O . ARG A 1 267 ? -11.266 13.411 27.325 1.00 57.75 267 ARG A O 1
ATOM 2148 N N . GLU A 1 268 ? -13.445 13.691 27.165 1.00 52.31 268 GLU A N 1
ATOM 2149 C CA . GLU A 1 268 ? -13.337 14.648 26.059 1.00 52.31 268 GLU A CA 1
ATOM 2150 C C . GLU A 1 268 ? -12.509 15.887 26.628 1.00 52.31 268 GLU A C 1
ATOM 2152 O O . GLU A 1 268 ? -12.667 16.191 27.801 1.00 52.31 268 GLU A O 1
ATOM 2157 N N . LYS A 1 269 ? -11.509 16.516 25.948 1.00 45.28 269 LYS A N 1
ATOM 2158 C CA . LYS A 1 269 ? -10.566 17.628 26.372 1.00 45.28 269 LYS A CA 1
ATOM 2159 C C . LYS A 1 269 ? -10.257 18.791 25.322 1.00 45.28 269 LYS A C 1
ATOM 2161 O O . LYS A 1 269 ? -9.293 18.649 24.579 1.00 45.28 269 LYS A O 1
ATOM 2166 N N . ILE A 1 270 ? -10.990 19.949 25.235 1.00 37.69 270 ILE A N 1
ATOM 2167 C CA . ILE A 1 270 ? -10.805 21.144 24.303 1.00 37.69 270 ILE A CA 1
ATOM 2168 C C . ILE A 1 270 ? -10.462 22.412 25.098 1.00 37.69 270 ILE A C 1
ATOM 2170 O O . ILE A 1 270 ? -11.344 23.157 25.524 1.00 37.69 270 ILE A O 1
ATOM 2174 N N . HIS A 1 271 ? -9.189 22.770 25.215 1.00 30.38 271 HIS A N 1
ATOM 2175 C CA . HIS A 1 271 ? -8.785 24.105 25.697 1.00 30.38 271 HIS A CA 1
ATOM 2176 C C . HIS A 1 271 ? -9.307 24.523 27.109 1.00 30.38 271 HIS A C 1
ATOM 2178 O O . HIS A 1 271 ? -9.266 25.710 27.433 1.00 30.38 271 HIS A O 1
ATOM 2184 N N . GLY A 1 272 ? -9.838 23.616 27.944 1.00 40.09 272 GLY A N 1
ATOM 2185 C CA . GLY A 1 272 ? -10.548 23.958 29.197 1.00 40.09 272 GLY A CA 1
ATOM 2186 C C . GLY A 1 272 ? -12.083 24.035 29.071 1.00 40.09 272 GLY A C 1
ATOM 2187 O O . GLY A 1 272 ? -12.787 24.308 30.041 1.00 40.09 272 GLY A O 1
ATOM 2188 N N . ARG A 1 273 ? -12.608 23.769 27.877 1.00 38.69 273 ARG A N 1
ATOM 2189 C CA . ARG A 1 273 ? -13.728 22.841 27.655 1.00 38.69 273 ARG A CA 1
ATOM 2190 C C . ARG A 1 273 ? -13.148 21.448 27.336 1.00 38.69 273 ARG A C 1
ATOM 2192 O O . ARG A 1 273 ? -11.945 21.253 27.488 1.00 38.69 273 ARG A O 1
ATOM 2199 N N . ASP A 1 274 ? -13.977 20.517 26.850 1.00 45.97 274 ASP A N 1
ATOM 2200 C CA . ASP A 1 274 ? -13.662 19.083 26.750 1.00 45.97 274 ASP A CA 1
ATOM 2201 C C . ASP A 1 274 ? -14.037 18.364 25.368 1.00 45.97 274 ASP A C 1
ATOM 2203 O O . ASP A 1 274 ? -15.181 17.971 25.192 1.00 45.97 274 ASP A O 1
ATOM 2207 N N . THR A 1 275 ? -13.105 18.224 24.367 1.00 42.09 275 THR A N 1
ATOM 2208 C CA . THR A 1 275 ? -13.088 17.454 23.063 1.00 42.09 275 THR A CA 1
ATOM 2209 C C . THR A 1 275 ? -12.496 16.037 23.106 1.00 42.09 275 THR A C 1
ATOM 2211 O O . THR A 1 275 ? -11.312 15.864 23.387 1.00 42.09 275 THR A O 1
ATOM 2214 N N . ALA A 1 276 ? -13.197 15.070 22.528 1.00 45.69 276 ALA A N 1
ATOM 2215 C CA . ALA A 1 276 ? -12.570 14.075 21.648 1.00 45.69 276 ALA A CA 1
ATOM 2216 C C . ALA A 1 276 ? -11.337 13.281 22.158 1.00 45.69 276 ALA A C 1
ATOM 2218 O O . ALA A 1 276 ? -10.448 12.959 21.364 1.00 45.69 276 ALA A O 1
ATOM 2219 N N . GLN A 1 277 ? -11.317 12.850 23.428 1.00 56.91 277 GLN A N 1
ATOM 2220 C CA . GLN A 1 277 ? -10.695 11.548 23.684 1.00 56.91 277 GLN A CA 1
ATOM 2221 C C . GLN A 1 277 ? -11.518 10.515 22.927 1.00 56.91 277 GLN A C 1
ATOM 2223 O O . GLN A 1 277 ? -12.747 10.470 23.041 1.00 56.91 277 GLN A O 1
ATOM 2228 N N . GLY A 1 278 ? -10.838 9.734 22.094 1.00 68.06 278 GLY A N 1
ATOM 2229 C CA . GLY A 1 278 ? -11.525 8.788 21.238 1.00 68.06 278 GLY A CA 1
ATOM 2230 C C . GLY A 1 278 ? -12.143 7.648 22.041 1.00 68.06 278 GLY A C 1
ATOM 2231 O O . GLY A 1 278 ? -11.594 7.228 23.056 1.00 68.06 278 GLY A O 1
ATOM 2232 N N . ARG A 1 279 ? -13.260 7.113 21.548 1.00 82.75 279 ARG A N 1
ATOM 2233 C CA . ARG A 1 279 ? -13.823 5.846 22.032 1.00 82.75 279 ARG A CA 1
ATOM 2234 C C . ARG A 1 279 ? -13.433 4.707 21.096 1.00 82.75 279 ARG A C 1
ATOM 2236 O O . ARG A 1 279 ? -13.191 4.916 19.899 1.00 82.75 279 ARG A O 1
ATOM 2243 N N . THR A 1 280 ? -13.427 3.494 21.632 1.00 89.19 280 THR A N 1
ATOM 2244 C CA . THR A 1 280 ? -13.264 2.278 20.845 1.00 89.19 280 THR A CA 1
ATOM 2245 C C . THR A 1 280 ? -14.628 1.926 20.282 1.00 89.19 280 THR A C 1
ATOM 2247 O O . THR A 1 280 ? -15.600 1.762 21.015 1.00 89.19 280 THR A O 1
ATOM 2250 N N . GLY A 1 281 ? -14.723 1.851 18.965 1.00 91.50 281 GLY A N 1
ATOM 2251 C CA . GLY A 1 281 ? -15.910 1.415 18.257 1.00 91.50 281 GLY A CA 1
ATOM 2252 C C . GLY A 1 281 ? -15.789 -0.038 17.826 1.00 91.50 281 GLY A C 1
ATOM 2253 O O . GLY A 1 281 ? -14.713 -0.487 17.440 1.00 91.50 281 GLY A O 1
ATOM 2254 N N . ILE A 1 282 ? -16.891 -0.778 17.865 1.00 93.38 282 ILE A N 1
ATOM 2255 C CA . ILE A 1 282 ? -16.985 -2.161 17.390 1.00 93.38 282 ILE A CA 1
ATOM 2256 C C . ILE A 1 282 ? -18.191 -2.283 16.465 1.00 93.38 282 ILE A C 1
ATOM 2258 O O . ILE A 1 282 ? -19.229 -1.663 16.706 1.00 93.38 282 ILE A O 1
ATOM 2262 N N . VAL A 1 283 ? -18.064 -3.091 15.410 1.00 93.88 283 VAL A N 1
ATOM 2263 C CA . VAL A 1 283 ? -19.182 -3.437 14.524 1.00 93.88 283 VAL A CA 1
ATOM 2264 C C . VAL A 1 283 ? -19.517 -4.927 14.593 1.00 93.88 283 VAL A C 1
ATOM 2266 O O . VAL A 1 283 ? -18.632 -5.778 14.512 1.00 93.88 283 VAL A O 1
ATOM 2269 N N . LEU A 1 284 ? -20.808 -5.247 14.711 1.00 94.06 284 LEU A N 1
ATOM 2270 C CA . LEU A 1 284 ? -21.331 -6.613 14.582 1.00 94.06 284 LEU A CA 1
ATOM 2271 C C . LEU A 1 284 ? -22.120 -6.772 13.274 1.00 94.06 284 LEU A C 1
ATOM 2273 O O . LEU A 1 284 ? -22.811 -5.829 12.872 1.00 94.06 284 LEU A O 1
ATOM 2277 N N . PRO A 1 285 ? -22.043 -7.938 12.601 1.00 93.00 285 PRO A N 1
ATOM 2278 C CA . PRO A 1 285 ? -22.760 -8.156 11.353 1.00 93.00 285 PRO A CA 1
ATOM 2279 C C . PRO A 1 285 ? -24.288 -8.188 11.540 1.00 93.00 285 PRO A C 1
ATOM 2281 O O . PRO A 1 285 ? -24.786 -8.404 12.648 1.00 93.00 285 PRO A O 1
ATOM 2284 N N . PRO A 1 286 ? -25.058 -7.976 10.456 1.00 89.06 286 PRO A N 1
ATOM 2285 C CA . PRO A 1 286 ? -26.514 -7.910 10.520 1.00 89.06 286 PRO A CA 1
ATOM 2286 C C . PRO A 1 286 ? -27.120 -9.205 11.074 1.00 89.06 286 PRO A C 1
ATOM 2288 O O . PRO A 1 286 ? -26.932 -10.279 10.505 1.00 89.06 286 PRO A O 1
ATOM 2291 N N . GLY A 1 287 ? -27.884 -9.088 12.161 1.00 87.00 287 GLY A N 1
ATOM 2292 C CA . GLY A 1 287 ? -28.583 -10.208 12.797 1.00 87.00 287 GLY A CA 1
ATOM 2293 C C . GLY A 1 287 ? -27.836 -10.864 13.961 1.00 87.00 287 GLY A C 1
ATOM 2294 O O . GLY A 1 287 ? -28.453 -11.652 14.674 1.00 87.00 287 GLY A O 1
ATOM 2295 N N . GLU A 1 288 ? -26.568 -10.518 14.204 1.00 91.19 288 GLU A N 1
ATOM 2296 C CA . GLU A 1 288 ? -25.880 -10.932 15.430 1.00 91.19 288 GLU A CA 1
ATOM 2297 C C . GLU A 1 288 ? -26.408 -10.181 16.658 1.00 91.19 288 GLU A C 1
ATOM 2299 O O . GLU A 1 288 ? -26.817 -9.019 16.590 1.00 91.19 288 GLU A O 1
ATOM 2304 N N . TRP A 1 289 ? -26.383 -10.857 17.805 1.00 90.12 289 TRP A N 1
ATOM 2305 C CA . TRP A 1 289 ? -26.784 -10.277 19.084 1.00 90.12 289 TRP A CA 1
ATOM 2306 C C . TRP A 1 289 ? -25.608 -9.582 19.781 1.00 90.12 289 TRP A C 1
ATOM 2308 O O . TRP A 1 289 ? -24.464 -10.030 19.671 1.00 90.12 289 TRP A O 1
ATOM 2318 N N . PHE A 1 290 ? -25.885 -8.503 20.521 1.00 91.00 290 PHE A N 1
ATOM 2319 C CA . PHE A 1 290 ? -24.885 -7.847 21.362 1.00 91.00 290 PHE A CA 1
ATOM 2320 C C . PHE A 1 290 ? -24.753 -8.578 22.704 1.00 91.00 290 PHE A C 1
ATOM 2322 O O . PHE A 1 290 ? -25.527 -8.366 23.640 1.00 91.00 290 PHE A O 1
ATOM 2329 N N . ASP A 1 291 ? -23.760 -9.459 22.779 1.00 90.19 291 ASP A N 1
ATOM 2330 C CA . ASP A 1 291 ? -23.328 -10.143 23.993 1.00 90.19 291 ASP A CA 1
ATOM 2331 C C . ASP A 1 291 ? -21.800 -10.285 24.039 1.00 90.19 291 ASP A C 1
ATOM 2333 O O . ASP A 1 291 ? -21.084 -9.954 23.092 1.00 90.19 291 ASP A O 1
ATOM 2337 N N . TYR A 1 292 ? -21.302 -10.802 25.163 1.00 90.31 292 TYR A N 1
ATOM 2338 C CA . TYR A 1 292 ? -19.880 -11.020 25.406 1.00 90.31 292 TYR A CA 1
ATOM 2339 C C . TYR A 1 292 ? -19.214 -11.941 24.371 1.00 90.31 292 TYR A C 1
ATOM 2341 O O . TYR A 1 292 ? -18.094 -11.681 23.941 1.00 90.31 292 TYR A O 1
ATOM 2349 N N . GLY A 1 293 ? -19.890 -13.002 23.927 1.00 92.38 293 GLY A N 1
ATOM 2350 C CA . GLY A 1 293 ? -19.321 -13.959 22.982 1.00 92.38 293 GLY A CA 1
ATOM 2351 C C . GLY A 1 293 ? -19.143 -13.363 21.587 1.00 92.38 293 GLY A C 1
ATOM 2352 O O . GLY A 1 293 ? -18.103 -13.564 20.953 1.00 92.38 293 GLY A O 1
ATOM 2353 N N . ASN A 1 294 ? -20.119 -12.582 21.130 1.00 94.31 294 ASN A N 1
ATOM 2354 C CA . ASN A 1 294 ? -20.034 -11.848 19.869 1.00 94.31 294 ASN A CA 1
ATOM 2355 C C . ASN A 1 294 ? -19.079 -10.651 19.938 1.00 94.31 294 ASN A C 1
ATOM 2357 O O . ASN A 1 294 ? -18.335 -10.414 18.986 1.00 94.31 294 ASN A O 1
ATOM 2361 N N . PHE A 1 295 ? -18.994 -9.974 21.082 1.00 93.31 295 PHE A N 1
ATOM 2362 C CA . PHE A 1 295 ? -17.973 -8.963 21.354 1.00 93.31 295 PHE A CA 1
ATOM 2363 C C . PHE A 1 295 ? -16.545 -9.537 21.226 1.00 93.31 295 PHE A C 1
ATOM 2365 O O . PHE A 1 295 ? -15.730 -9.003 20.471 1.00 93.31 295 PHE A O 1
ATOM 2372 N N . LEU A 1 296 ? -16.248 -10.679 21.863 1.00 92.06 296 LEU A N 1
ATOM 2373 C CA . LEU A 1 296 ? -14.939 -11.342 21.743 1.00 92.06 296 LEU A CA 1
ATOM 2374 C C . LEU A 1 296 ? -14.646 -11.812 20.305 1.00 92.06 296 LEU A C 1
ATOM 2376 O O . LEU A 1 296 ? -13.506 -11.739 19.841 1.00 92.06 296 LEU A O 1
ATOM 2380 N N . ARG A 1 297 ? -15.662 -12.265 19.556 1.00 93.44 297 ARG A N 1
ATOM 2381 C CA . ARG A 1 297 ? -15.520 -12.582 18.120 1.00 93.44 297 ARG A CA 1
ATOM 2382 C C . ARG A 1 297 ? -15.151 -11.342 17.304 1.00 93.44 297 ARG A C 1
ATOM 2384 O O . ARG A 1 297 ? -14.283 -11.434 16.439 1.00 93.44 297 ARG A O 1
ATOM 2391 N N . ALA A 1 298 ? -15.754 -10.191 17.595 1.00 93.50 298 ALA A N 1
ATOM 2392 C CA . ALA A 1 298 ? -15.476 -8.936 16.904 1.00 93.50 298 ALA A CA 1
ATOM 2393 C C . ALA A 1 298 ? -14.063 -8.396 17.186 1.00 93.50 298 ALA A C 1
ATOM 2395 O O . ALA A 1 298 ? -13.394 -7.967 16.245 1.00 93.50 298 ALA A O 1
ATOM 2396 N N . LEU A 1 299 ? -13.571 -8.503 18.431 1.00 91.12 299 LEU A N 1
ATOM 2397 C CA . LEU A 1 299 ? -12.169 -8.215 18.766 1.00 91.12 299 LEU A CA 1
ATOM 2398 C C . LEU A 1 299 ? -11.215 -9.098 17.946 1.00 91.12 299 LEU A C 1
ATOM 2400 O O . LEU A 1 299 ? -10.380 -8.577 17.205 1.00 91.12 299 LEU A O 1
ATOM 2404 N N . ARG A 1 300 ? -11.397 -10.427 17.987 1.00 89.25 300 ARG A N 1
ATOM 2405 C CA . ARG A 1 300 ? -10.558 -11.388 17.243 1.00 89.25 300 ARG A CA 1
ATOM 2406 C C . ARG A 1 300 ? -10.560 -11.152 15.732 1.00 89.25 300 ARG A C 1
ATOM 2408 O O . ARG A 1 300 ? -9.515 -11.259 15.085 1.00 89.25 300 ARG A O 1
ATOM 2415 N N . ASN A 1 301 ? -11.726 -10.839 15.171 1.00 91.06 301 ASN A N 1
ATOM 2416 C CA . ASN A 1 301 ? -11.900 -10.545 13.748 1.00 91.06 301 ASN A CA 1
ATOM 2417 C C . ASN A 1 301 ? -11.467 -9.120 13.371 1.00 91.06 301 ASN A C 1
ATOM 2419 O O . ASN A 1 301 ? -11.465 -8.780 12.189 1.00 91.06 301 ASN A O 1
ATOM 2423 N N . ARG A 1 302 ? -11.075 -8.300 14.356 1.00 92.19 302 ARG A N 1
ATOM 2424 C CA . ARG A 1 302 ? -10.629 -6.911 14.184 1.00 92.19 302 ARG A CA 1
ATOM 2425 C C . ARG A 1 302 ? -11.696 -6.039 13.527 1.00 92.19 302 ARG A C 1
ATOM 2427 O O . ARG A 1 302 ? -11.398 -5.131 12.760 1.00 92.19 302 ARG A O 1
ATOM 2434 N N . TRP A 1 303 ? -12.954 -6.277 13.889 1.00 94.75 303 TRP A N 1
ATOM 2435 C CA . TRP A 1 303 ? -14.108 -5.441 13.548 1.00 94.75 303 TRP A CA 1
ATOM 2436 C C . TRP A 1 303 ? -14.208 -4.229 14.488 1.00 94.75 303 TRP A C 1
ATOM 2438 O O . TRP A 1 303 ? -15.267 -3.916 15.027 1.00 94.75 303 TRP A O 1
ATOM 2448 N N . VAL A 1 304 ? -13.068 -3.572 14.704 1.00 93.88 304 VAL A N 1
ATOM 2449 C CA . VAL A 1 304 ? -12.853 -2.514 15.695 1.00 93.88 304 VAL A CA 1
ATOM 2450 C C . VAL A 1 304 ? -12.355 -1.259 14.975 1.00 93.88 304 VAL A C 1
ATOM 2452 O O . VAL A 1 304 ? -11.634 -1.350 13.978 1.00 93.88 304 VAL A O 1
ATOM 2455 N N . TYR A 1 305 ? -12.750 -0.088 15.454 1.00 93.06 305 TYR A N 1
ATOM 2456 C CA . TYR A 1 305 ? -12.306 1.205 14.951 1.00 93.06 305 TYR A CA 1
ATOM 2457 C C . TYR A 1 305 ? -12.039 2.182 16.100 1.00 93.06 305 TYR A C 1
ATOM 2459 O O . TYR A 1 305 ? -12.605 2.066 17.185 1.00 93.06 305 TYR A O 1
ATOM 2467 N N . ARG A 1 306 ? -11.214 3.195 15.845 1.00 89.62 306 ARG A N 1
ATOM 2468 C CA . ARG A 1 306 ? -10.997 4.331 16.746 1.00 89.62 306 ARG A CA 1
ATOM 2469 C C . ARG A 1 306 ? -11.837 5.503 16.261 1.00 89.62 306 ARG A C 1
ATOM 2471 O O . ARG A 1 306 ? -11.733 5.852 15.090 1.00 89.62 306 ARG A O 1
ATOM 2478 N N . THR A 1 307 ? -12.643 6.125 17.120 1.00 85.56 307 THR A N 1
ATOM 2479 C CA . THR A 1 307 ? -13.453 7.305 16.758 1.00 85.56 307 THR A CA 1
ATOM 2480 C C . THR A 1 307 ? -13.207 8.461 17.714 1.00 85.56 307 THR A C 1
ATOM 2482 O O . THR A 1 307 ? -13.377 8.305 18.918 1.00 85.56 307 THR A O 1
ATOM 2485 N N . ALA A 1 308 ? -12.803 9.621 17.190 1.00 77.50 308 ALA A N 1
ATOM 2486 C CA . ALA A 1 308 ? -12.562 10.822 17.988 1.00 77.50 308 ALA A CA 1
ATOM 2487 C C . ALA A 1 308 ? -13.862 11.480 18.498 1.00 77.50 308 ALA A C 1
ATOM 2489 O O . ALA A 1 308 ? -13.849 12.096 19.554 1.00 77.50 308 ALA A O 1
ATOM 2490 N N . LEU A 1 309 ? -14.992 11.341 17.792 1.00 75.31 309 LEU A N 1
ATOM 2491 C CA . LEU A 1 309 ? -16.280 11.918 18.204 1.00 75.31 309 LEU A CA 1
ATOM 2492 C C . LEU A 1 309 ? -17.362 10.836 18.316 1.00 75.31 309 LEU A C 1
ATOM 2494 O O . LEU A 1 309 ? -17.960 10.468 17.309 1.00 75.31 309 LEU A O 1
ATOM 2498 N N . PRO A 1 310 ? -17.689 10.336 19.515 1.00 69.75 310 PRO A N 1
ATOM 2499 C CA . PRO A 1 310 ? -18.769 9.367 19.686 1.00 69.75 310 PRO A CA 1
ATOM 2500 C C . PRO A 1 310 ? -20.149 10.004 19.400 1.00 69.75 310 PRO A C 1
ATOM 2502 O O . PRO A 1 310 ? -20.351 11.162 19.783 1.00 69.75 310 PRO A O 1
ATOM 2505 N N . PRO A 1 311 ? -21.114 9.282 18.787 1.00 72.25 311 PRO A N 1
ATOM 2506 C CA . PRO A 1 311 ? -21.053 7.911 18.263 1.00 72.25 311 PRO A CA 1
ATOM 2507 C C . PRO A 1 311 ? -20.727 7.840 16.750 1.00 72.25 311 PRO A C 1
ATOM 2509 O O . PRO A 1 311 ? -21.281 7.001 16.036 1.00 72.25 311 PRO A O 1
ATOM 2512 N N . ALA A 1 312 ? -19.853 8.710 16.226 1.00 83.94 312 ALA A N 1
ATOM 2513 C CA . ALA A 1 312 ? -19.416 8.607 14.835 1.00 83.94 312 ALA A CA 1
ATOM 2514 C C . ALA A 1 312 ? -18.746 7.254 14.571 1.00 83.94 312 ALA A C 1
ATOM 2516 O O . ALA A 1 312 ? -17.972 6.747 15.390 1.00 83.94 312 ALA A O 1
ATOM 2517 N N . SER A 1 313 ? -19.043 6.682 13.411 1.00 88.94 313 SER A N 1
ATOM 2518 C CA . SER A 1 313 ? -18.695 5.309 13.058 1.00 88.94 313 SER A CA 1
ATOM 2519 C C . SER A 1 313 ? -18.229 5.205 11.613 1.00 88.94 313 SER A C 1
ATOM 2521 O O . SER A 1 313 ? -18.561 6.045 10.776 1.00 88.94 313 SER A O 1
ATOM 2523 N N . GLY A 1 314 ? -17.462 4.158 11.319 1.00 91.94 314 GLY A N 1
ATOM 2524 C CA . GLY A 1 314 ? -17.020 3.839 9.970 1.00 91.94 314 GLY A CA 1
ATOM 2525 C C . GLY A 1 314 ? -16.818 2.338 9.799 1.00 91.94 314 GLY A C 1
ATOM 2526 O O . GLY A 1 314 ? -16.570 1.610 10.759 1.00 91.94 314 GLY A O 1
ATOM 2527 N N . PHE A 1 315 ? -16.966 1.873 8.566 1.00 95.25 315 PHE A N 1
ATOM 2528 C CA . PHE A 1 315 ? -16.827 0.470 8.189 1.00 95.25 315 PHE A CA 1
ATOM 2529 C C . PHE A 1 315 ? -16.391 0.385 6.729 1.00 95.25 315 PHE A C 1
ATOM 2531 O O . PHE A 1 315 ? -16.745 1.251 5.929 1.00 95.25 315 PHE A O 1
ATOM 2538 N N . PHE A 1 316 ? -15.663 -0.661 6.344 1.00 97.31 316 PHE A N 1
ATOM 2539 C CA . PHE A 1 316 ? -15.403 -0.910 4.930 1.00 97.31 316 PHE A CA 1
ATOM 2540 C C . PHE A 1 316 ? -15.334 -2.390 4.573 1.00 97.31 316 PHE A C 1
ATOM 2542 O O . PHE A 1 316 ? -15.073 -3.260 5.408 1.00 97.31 316 PHE A O 1
ATOM 2549 N N . MET A 1 317 ? -15.533 -2.647 3.284 1.00 96.56 317 MET A N 1
ATOM 2550 C CA . MET A 1 317 ? -15.288 -3.929 2.642 1.00 96.56 317 MET A CA 1
ATOM 2551 C C . MET A 1 317 ? -14.415 -3.739 1.399 1.00 96.56 317 MET A C 1
ATOM 2553 O O . MET A 1 317 ? -14.515 -2.724 0.712 1.00 96.56 317 MET A O 1
ATOM 2557 N N . VAL A 1 318 ? -13.583 -4.735 1.099 1.00 95.56 318 VAL A N 1
ATOM 2558 C CA . VAL A 1 318 ? -12.726 -4.808 -0.090 1.00 95.56 318 VAL A CA 1
ATOM 2559 C C . VAL A 1 318 ? -12.893 -6.173 -0.735 1.00 95.56 318 VAL A C 1
ATOM 2561 O O . VAL A 1 318 ? -12.673 -7.189 -0.075 1.00 95.56 318 VAL A O 1
ATOM 2564 N N . ASN A 1 319 ? -13.278 -6.225 -2.010 1.00 93.88 319 ASN A N 1
ATOM 2565 C CA . ASN A 1 319 ? -13.492 -7.483 -2.748 1.00 93.88 319 ASN A CA 1
ATOM 2566 C C . ASN A 1 319 ? -14.405 -8.479 -1.980 1.00 93.88 319 ASN A C 1
ATOM 2568 O O . ASN A 1 319 ? -14.184 -9.688 -1.995 1.00 93.88 319 ASN A O 1
ATOM 2572 N N . GLY A 1 320 ? -15.402 -7.966 -1.244 1.00 92.00 320 GLY A N 1
ATOM 2573 C CA . GLY A 1 320 ? -16.314 -8.758 -0.401 1.00 92.00 320 GLY A CA 1
ATOM 2574 C C . GLY A 1 320 ? -15.789 -9.151 0.992 1.00 92.00 320 GLY A C 1
ATOM 2575 O O . GLY A 1 320 ? -16.515 -9.797 1.743 1.00 92.00 320 GLY A O 1
ATOM 2576 N N . ARG A 1 321 ? -14.567 -8.758 1.368 1.00 94.19 321 ARG A N 1
ATOM 2577 C CA . ARG A 1 321 ? -13.923 -9.038 2.669 1.00 94.19 321 ARG A CA 1
ATOM 2578 C C . ARG A 1 321 ? -14.002 -7.800 3.569 1.00 94.19 321 ARG A C 1
ATOM 2580 O O . ARG A 1 321 ? -13.859 -6.694 3.063 1.00 94.19 321 ARG A O 1
ATOM 2587 N N . THR A 1 322 ? -14.232 -7.939 4.874 1.00 94.50 322 THR A N 1
ATOM 2588 C CA . THR A 1 322 ? -14.380 -6.781 5.786 1.00 94.50 322 THR A CA 1
ATOM 2589 C C . THR A 1 322 ? -13.039 -6.138 6.143 1.00 94.50 322 THR A C 1
ATOM 2591 O O . THR A 1 322 ? -11.988 -6.776 6.027 1.00 94.50 322 THR A O 1
ATOM 2594 N N . MET A 1 323 ? -13.074 -4.925 6.697 1.00 94.81 323 MET A N 1
ATOM 2595 C CA . MET A 1 323 ? -11.977 -4.406 7.524 1.00 94.81 323 MET A CA 1
ATOM 2596 C C . MET A 1 323 ? -11.534 -5.442 8.578 1.00 94.81 323 MET A C 1
ATOM 2598 O O . MET A 1 323 ? -12.345 -6.267 9.014 1.00 94.81 323 MET A O 1
ATOM 2602 N N . GLY A 1 324 ? -10.245 -5.452 8.927 1.00 92.38 324 GLY A N 1
ATOM 2603 C CA . GLY A 1 324 ? -9.637 -6.467 9.796 1.00 92.38 324 GLY A CA 1
ATOM 2604 C C . GLY A 1 324 ? -9.229 -7.777 9.097 1.00 92.38 324 GLY A C 1
ATOM 2605 O O . GLY A 1 324 ? -8.512 -8.582 9.693 1.00 92.38 324 GLY A O 1
ATOM 2606 N N . SER A 1 325 ? -9.625 -7.998 7.836 1.00 93.06 325 SER A N 1
ATOM 2607 C CA . SER A 1 325 ? -9.304 -9.229 7.092 1.00 93.06 325 SER A CA 1
ATOM 2608 C C . SER A 1 325 ? -7.838 -9.313 6.637 1.00 93.06 325 SER A C 1
ATOM 2610 O O . SER A 1 325 ? -7.245 -8.326 6.199 1.00 93.06 325 SER A O 1
ATOM 2612 N N . GLU A 1 326 ? -7.290 -10.532 6.612 1.00 90.44 326 GLU A N 1
ATOM 2613 C CA . GLU A 1 326 ? -6.081 -10.879 5.850 1.00 90.44 326 GLU A CA 1
ATOM 2614 C C . GLU A 1 326 ? -6.431 -11.839 4.703 1.00 90.44 326 GLU A C 1
ATOM 2616 O O . GLU A 1 326 ? -7.191 -12.787 4.898 1.00 90.44 326 GLU A O 1
ATOM 2621 N N . PHE A 1 327 ? -5.867 -11.621 3.511 1.00 92.00 327 PHE A N 1
ATOM 2622 C CA . PHE A 1 327 ? -6.070 -12.502 2.358 1.00 92.00 327 PHE A CA 1
ATOM 2623 C C . PHE A 1 327 ? -4.906 -12.482 1.355 1.00 92.00 327 PHE A C 1
ATOM 2625 O O . PHE A 1 327 ? -4.116 -11.540 1.283 1.00 92.00 327 PHE A O 1
ATOM 2632 N N . SER A 1 328 ? -4.842 -13.522 0.523 1.00 90.81 328 SER A N 1
ATOM 2633 C CA . SER A 1 328 ? -4.178 -13.468 -0.783 1.00 90.81 328 SER A CA 1
ATOM 2634 C C . SER A 1 328 ? -5.193 -13.078 -1.852 1.00 90.81 328 SER A C 1
ATOM 2636 O O . SER A 1 328 ? -6.318 -13.579 -1.841 1.00 90.81 328 SER A O 1
ATOM 2638 N N . LEU A 1 329 ? -4.797 -12.208 -2.782 1.00 85.19 329 LEU A N 1
ATOM 2639 C CA . LEU A 1 329 ? -5.577 -11.926 -3.989 1.00 85.19 329 LEU A CA 1
ATOM 2640 C C . LEU A 1 329 ? -5.743 -13.212 -4.807 1.00 85.19 329 LEU A C 1
ATOM 2642 O O . LEU A 1 329 ? -4.780 -13.965 -4.980 1.00 85.19 329 LEU A O 1
ATOM 2646 N N . ALA A 1 330 ? -6.935 -13.454 -5.352 1.00 84.31 330 ALA A N 1
ATOM 2647 C CA . ALA A 1 330 ? -7.079 -14.449 -6.409 1.00 84.31 330 ALA A CA 1
ATOM 2648 C C . ALA A 1 330 ? -6.263 -14.019 -7.652 1.00 84.31 330 ALA A C 1
ATOM 2650 O O . ALA A 1 330 ? -6.075 -12.822 -7.868 1.00 84.31 330 ALA A O 1
ATOM 2651 N N . PRO A 1 331 ? -5.822 -14.937 -8.535 1.00 76.50 331 PRO A N 1
ATOM 2652 C CA . PRO A 1 331 ? -5.003 -14.578 -9.704 1.00 76.50 331 PRO A CA 1
ATOM 2653 C C . PRO A 1 331 ? -5.619 -13.530 -10.653 1.00 76.50 331 PRO A C 1
ATOM 2655 O O . PRO A 1 331 ? -4.876 -12.862 -11.378 1.00 76.50 331 PRO A O 1
ATOM 2658 N N . ALA A 1 332 ? -6.952 -13.395 -10.625 1.00 76.06 332 ALA A N 1
ATOM 2659 C CA . ALA A 1 332 ? -7.761 -12.431 -11.376 1.00 76.06 332 ALA A CA 1
ATOM 2660 C C . ALA A 1 332 ? -8.245 -11.215 -10.546 1.00 76.06 332 ALA A C 1
ATOM 2662 O O . ALA A 1 332 ? -8.974 -10.378 -11.065 1.00 76.06 332 ALA A O 1
ATOM 2663 N N . GLU A 1 333 ? -7.865 -11.101 -9.270 1.00 84.19 333 GLU A N 1
ATOM 2664 C CA . GLU A 1 333 ? -8.023 -9.876 -8.477 1.00 84.19 333 GLU A CA 1
ATOM 2665 C C . GLU A 1 333 ? -6.708 -9.078 -8.555 1.00 84.19 333 GLU A C 1
ATOM 2667 O O . GLU A 1 333 ? -5.802 -9.312 -7.757 1.00 84.19 333 GLU A O 1
ATOM 2672 N N . ARG A 1 334 ? -6.548 -8.129 -9.492 1.00 84.50 334 ARG A N 1
ATOM 2673 C CA . ARG A 1 334 ? -5.387 -7.201 -9.482 1.00 84.50 334 ARG A CA 1
ATOM 2674 C C . ARG A 1 334 ? -5.732 -5.811 -8.956 1.00 84.50 334 ARG A C 1
ATOM 2676 O O . ARG A 1 334 ? -4.945 -4.881 -9.109 1.00 84.50 334 ARG A O 1
ATOM 2683 N N . ARG A 1 335 ? -6.882 -5.684 -8.296 1.00 90.31 335 ARG A N 1
ATOM 2684 C CA . ARG A 1 335 ? -7.385 -4.455 -7.680 1.00 90.31 335 ARG A CA 1
ATOM 2685 C C . ARG A 1 335 ? -8.050 -4.739 -6.334 1.00 90.31 335 ARG A C 1
ATOM 2687 O O . ARG A 1 335 ? -8.542 -5.841 -6.094 1.00 90.31 335 ARG A O 1
ATOM 2694 N N . LEU A 1 336 ? -8.072 -3.722 -5.484 1.00 93.88 336 LEU A N 1
ATOM 2695 C CA . LEU A 1 336 ? -8.871 -3.637 -4.270 1.00 93.88 336 LEU A CA 1
ATOM 2696 C C . LEU A 1 336 ? -10.058 -2.718 -4.550 1.00 93.88 336 LEU A C 1
ATOM 2698 O O . LEU A 1 336 ? -9.878 -1.506 -4.640 1.00 93.88 336 LEU A O 1
ATOM 2702 N N . ASP A 1 337 ? -11.249 -3.290 -4.693 1.00 94.50 337 ASP A N 1
ATOM 2703 C CA . ASP A 1 337 ? -12.512 -2.562 -4.803 1.00 94.50 337 ASP A CA 1
ATOM 2704 C C . ASP A 1 337 ? -13.048 -2.270 -3.404 1.00 94.50 337 ASP A C 1
ATOM 2706 O O . ASP A 1 337 ? -13.715 -3.107 -2.789 1.00 94.50 337 ASP A O 1
ATOM 2710 N N . PHE A 1 338 ? -12.733 -1.082 -2.898 1.00 97.25 338 PHE A N 1
ATOM 2711 C CA . PHE A 1 338 ? -13.242 -0.578 -1.633 1.00 97.25 338 PHE A CA 1
ATOM 2712 C C . PHE A 1 338 ? -14.693 -0.118 -1.783 1.00 97.25 338 PHE A C 1
ATOM 2714 O O . PHE A 1 338 ? -15.033 0.660 -2.677 1.00 97.25 338 PHE A O 1
ATOM 2721 N N . THR A 1 339 ? -15.534 -0.518 -0.833 1.00 97.94 339 THR A N 1
ATOM 2722 C CA . THR A 1 339 ? -16.703 0.268 -0.424 1.00 97.94 339 THR A CA 1
ATOM 2723 C C . THR A 1 339 ? -16.519 0.646 1.038 1.00 97.94 339 THR A C 1
ATOM 2725 O O . THR A 1 339 ? -16.320 -0.225 1.884 1.00 97.94 339 THR A O 1
ATOM 2728 N N . VAL A 1 340 ? -16.544 1.945 1.319 1.00 98.00 340 VAL A N 1
ATOM 2729 C CA . VAL A 1 340 ? -16.378 2.532 2.652 1.00 98.00 340 VAL A CA 1
ATOM 2730 C C . VAL A 1 340 ? -17.668 3.249 3.020 1.00 98.00 340 VAL A C 1
ATOM 2732 O O . VAL A 1 340 ? -18.207 4.011 2.216 1.00 98.00 340 VAL A O 1
ATOM 2735 N N . TRP A 1 341 ? -18.143 3.024 4.237 1.00 95.94 341 TRP A N 1
ATOM 2736 C CA . TRP A 1 341 ? -19.296 3.696 4.820 1.00 95.94 341 TRP A CA 1
ATOM 2737 C C . TRP A 1 341 ? -18.878 4.460 6.081 1.00 95.94 341 TRP A C 1
ATOM 2739 O O . TRP A 1 341 ? -17.900 4.093 6.739 1.00 95.94 341 TRP A O 1
ATOM 2749 N N . GLY A 1 342 ? -19.647 5.483 6.450 1.00 92.38 342 GLY A N 1
ATOM 2750 C CA . GLY A 1 342 ? -19.485 6.199 7.717 1.00 92.38 342 GLY A CA 1
ATOM 2751 C C . GLY A 1 342 ? -20.739 6.974 8.107 1.00 92.38 342 GLY A C 1
ATOM 2752 O O . GLY A 1 342 ? -21.368 7.569 7.241 1.00 92.38 342 GLY A O 1
ATOM 2753 N N . THR A 1 343 ? -21.076 7.009 9.394 1.00 88.44 343 THR A N 1
ATOM 2754 C CA . THR A 1 343 ? -22.197 7.800 9.939 1.00 88.44 343 THR A CA 1
ATOM 2755 C C . THR A 1 343 ? -21.665 8.770 10.997 1.00 88.44 343 THR A C 1
ATOM 2757 O O . THR A 1 343 ? -20.878 8.365 11.859 1.00 88.44 343 THR A O 1
ATOM 2760 N N . THR A 1 344 ? -22.042 10.051 10.925 1.00 81.75 344 THR A N 1
ATOM 2761 C CA . THR A 1 344 ? -21.521 11.108 11.817 1.00 81.75 344 THR A CA 1
ATOM 2762 C C . THR A 1 344 ? -22.102 11.054 13.235 1.00 81.75 344 THR A C 1
ATOM 2764 O O . THR A 1 344 ? -23.025 10.288 13.523 1.00 81.75 344 THR A O 1
ATOM 2767 N N . LYS A 1 345 ? -21.577 11.902 14.136 1.00 68.00 345 LYS A N 1
ATOM 2768 C CA . LYS A 1 345 ? -22.109 12.079 15.496 1.00 68.00 345 LYS A CA 1
ATOM 2769 C C . LYS A 1 345 ? -23.628 12.319 15.472 1.00 68.00 345 LYS A C 1
ATOM 2771 O O . LYS A 1 345 ? -24.127 13.192 14.759 1.00 68.00 345 LYS A O 1
ATOM 2776 N N . ASP A 1 346 ? -24.339 11.484 16.230 1.00 61.41 346 ASP A N 1
ATOM 2777 C CA . ASP A 1 346 ? -25.790 11.488 16.470 1.00 61.41 346 ASP A CA 1
ATOM 2778 C C . ASP A 1 346 ? -26.694 11.453 15.220 1.00 61.41 346 ASP A C 1
ATOM 2780 O O . ASP A 1 346 ? -27.896 11.687 15.326 1.00 61.41 346 ASP A O 1
ATOM 2784 N N . GLY A 1 347 ? -26.146 11.183 14.028 1.00 59.94 347 GLY A N 1
ATOM 2785 C CA . GLY A 1 347 ? -26.891 11.264 12.766 1.00 59.94 347 GLY A CA 1
ATOM 2786 C C . GLY A 1 347 ? -27.404 12.676 12.430 1.00 59.94 347 GLY A C 1
ATOM 2787 O O . GLY A 1 347 ? -28.343 12.817 11.648 1.00 59.94 347 GLY A O 1
ATOM 2788 N N . THR A 1 348 ? -26.834 13.728 13.036 1.00 53.19 348 THR A N 1
ATOM 2789 C CA . THR A 1 348 ? -27.336 15.110 12.922 1.00 53.19 348 THR A CA 1
ATOM 2790 C C . THR A 1 348 ? -26.377 16.043 12.183 1.00 53.19 348 THR A C 1
ATOM 2792 O O . THR A 1 348 ? -25.158 15.995 12.352 1.00 53.19 348 THR A O 1
ATOM 2795 N N . GLY A 1 349 ? -26.954 16.920 11.356 1.00 53.03 349 GLY A N 1
ATOM 2796 C CA . GLY A 1 349 ? -26.236 17.984 10.653 1.00 53.03 349 GLY A CA 1
ATOM 2797 C C . GLY A 1 349 ? -26.021 19.236 11.502 1.00 53.03 349 GLY A C 1
ATOM 2798 O O . GLY A 1 349 ? -26.682 19.438 12.517 1.00 53.03 349 GLY A O 1
ATOM 2799 N N . GLY A 1 350 ? -25.100 20.092 11.048 1.00 56.62 350 GLY A N 1
ATOM 2800 C CA . GLY A 1 350 ? -24.689 21.306 11.768 1.00 56.62 350 GLY A CA 1
ATOM 2801 C C . GLY A 1 350 ? -23.176 21.445 11.962 1.00 56.62 350 GLY A C 1
ATOM 2802 O O . GLY A 1 350 ? -22.751 21.970 12.985 1.00 56.62 350 GLY A O 1
ATOM 2803 N N . GLY A 1 351 ? -22.366 20.969 11.006 1.00 64.81 351 GLY A N 1
ATOM 2804 C CA . GLY A 1 351 ? -20.897 21.000 11.080 1.00 64.81 351 GLY A CA 1
ATOM 2805 C C . GLY A 1 351 ? -20.234 19.669 11.456 1.00 64.81 351 GLY A C 1
ATOM 2806 O O . GLY A 1 351 ? -19.014 19.618 11.546 1.00 64.81 351 GLY A O 1
ATOM 2807 N N . ASN A 1 352 ? -21.007 18.592 11.633 1.00 77.12 352 ASN A N 1
ATOM 2808 C CA . ASN A 1 352 ? -20.491 17.236 11.886 1.00 77.12 352 ASN A CA 1
ATOM 2809 C C . ASN A 1 352 ? -20.221 16.426 10.601 1.00 77.12 352 ASN A C 1
ATOM 2811 O O . ASN A 1 352 ? -19.779 15.286 10.685 1.00 77.12 352 ASN A O 1
ATOM 2815 N N . ASN A 1 353 ? -20.521 16.971 9.418 1.00 87.25 353 ASN A N 1
ATOM 2816 C CA . ASN A 1 353 ? -20.441 16.264 8.136 1.00 87.25 353 ASN A CA 1
ATOM 2817 C C . ASN A 1 353 ? -19.032 15.743 7.823 1.00 87.25 353 ASN A C 1
ATOM 2819 O O . ASN A 1 353 ? -18.030 16.353 8.203 1.00 87.25 353 ASN A O 1
ATOM 2823 N N . TRP A 1 354 ? -18.958 14.659 7.054 1.00 91.25 354 TRP A N 1
ATOM 2824 C CA . TRP A 1 354 ? -17.694 14.159 6.511 1.00 91.25 354 TRP A CA 1
ATOM 2825 C C . TRP A 1 354 ? -17.043 15.188 5.568 1.00 91.25 354 TRP A C 1
ATOM 2827 O O . TRP A 1 354 ? -17.727 15.839 4.775 1.00 91.25 354 TRP A O 1
ATOM 2837 N N . THR A 1 355 ? -15.717 15.327 5.646 1.00 92.81 355 THR A N 1
ATOM 2838 C CA . THR A 1 355 ? -14.906 16.273 4.851 1.00 92.81 355 THR A CA 1
ATOM 2839 C C . THR A 1 355 ? -13.845 15.583 4.009 1.00 92.81 355 THR A C 1
ATOM 2841 O O . THR A 1 355 ? -13.626 15.990 2.870 1.00 92.81 355 THR A O 1
ATOM 2844 N N . THR A 1 356 ? -13.206 14.523 4.511 1.00 95.69 356 THR A N 1
ATOM 2845 C CA . THR A 1 356 ? -12.303 13.686 3.705 1.00 95.69 356 THR A CA 1
ATOM 2846 C C . THR A 1 356 ? -12.404 12.206 4.061 1.00 95.69 356 THR A C 1
ATOM 2848 O O . THR A 1 356 ? -12.728 11.834 5.188 1.00 95.69 356 THR A O 1
ATOM 2851 N N . LEU A 1 357 ? -12.107 11.363 3.075 1.00 97.44 357 LEU A N 1
ATOM 2852 C CA . LEU A 1 357 ? -11.708 9.968 3.238 1.00 97.44 357 LEU A CA 1
ATOM 2853 C C . LEU A 1 357 ? -10.267 9.850 2.757 1.00 97.44 357 LEU A C 1
ATOM 2855 O O . LEU A 1 357 ? -9.946 10.330 1.665 1.00 97.44 357 LEU A O 1
ATOM 2859 N N . LYS A 1 358 ? -9.417 9.188 3.542 1.00 96.44 358 LYS A N 1
ATOM 2860 C CA . LYS A 1 358 ? -8.008 8.961 3.212 1.00 96.44 358 LYS A CA 1
ATOM 2861 C C . LYS A 1 358 ? -7.660 7.479 3.315 1.00 96.44 358 LYS A C 1
ATOM 2863 O O . LYS A 1 358 ? -8.183 6.758 4.164 1.00 96.44 358 LYS A O 1
ATOM 2868 N N . VAL A 1 359 ? -6.775 7.021 2.436 1.00 96.38 359 VAL A N 1
ATOM 2869 C CA . VAL A 1 359 ? -6.215 5.666 2.439 1.00 96.38 359 VAL A CA 1
ATOM 2870 C C . VAL A 1 359 ? -4.702 5.769 2.493 1.00 96.38 359 VAL A C 1
ATOM 2872 O O . VAL A 1 359 ? -4.085 6.323 1.584 1.00 96.38 359 VAL A O 1
ATOM 2875 N N . PHE A 1 360 ? -4.106 5.201 3.533 1.00 94.62 360 PHE A N 1
ATOM 2876 C CA . PHE A 1 360 ? -2.665 5.193 3.761 1.00 94.62 360 PHE A CA 1
ATOM 2877 C C . PHE A 1 360 ? -2.096 3.787 3.585 1.00 94.62 360 PHE A C 1
ATOM 2879 O O . PHE A 1 360 ? -2.745 2.793 3.923 1.00 94.62 360 PHE A O 1
ATOM 2886 N N . SER A 1 361 ? -0.849 3.707 3.123 1.00 92.56 361 SER A N 1
ATOM 2887 C CA . SER A 1 361 ? 0.007 2.557 3.413 1.00 92.56 361 SER A CA 1
ATOM 2888 C C . SER A 1 361 ? 0.860 2.903 4.631 1.00 92.56 361 SER A C 1
ATOM 2890 O O . SER A 1 361 ? 1.468 3.972 4.640 1.00 92.56 361 SER A O 1
ATOM 2892 N N . PRO A 1 362 ? 1.015 2.004 5.618 1.00 90.69 362 PRO A N 1
ATOM 2893 C CA . PRO A 1 362 ? 1.980 2.182 6.701 1.00 90.69 362 PRO A CA 1
ATOM 2894 C C . PRO A 1 362 ? 3.426 2.425 6.225 1.00 90.69 362 PRO A C 1
ATOM 2896 O O . PRO A 1 362 ? 4.230 2.956 6.988 1.00 90.69 362 PRO A O 1
ATOM 2899 N N . PHE A 1 363 ? 3.765 2.050 4.982 1.00 89.38 363 PHE A N 1
ATOM 2900 C CA . PHE A 1 363 ? 5.062 2.302 4.331 1.00 89.38 363 PHE A CA 1
ATOM 2901 C C . PHE A 1 363 ? 5.201 3.699 3.705 1.00 89.38 363 PHE A C 1
ATOM 2903 O O . PHE A 1 363 ? 6.295 4.058 3.277 1.00 89.38 363 PHE A O 1
ATOM 2910 N N . GLN A 1 364 ? 4.120 4.478 3.649 1.00 87.81 364 GLN A N 1
ATOM 2911 C CA . GLN A 1 364 ? 4.070 5.843 3.117 1.00 87.81 364 GLN A CA 1
ATOM 2912 C C . GLN A 1 364 ? 3.188 6.702 4.054 1.00 87.81 364 GLN A C 1
ATOM 2914 O O . GLN A 1 364 ? 2.081 7.084 3.675 1.00 87.81 364 GLN A O 1
ATOM 2919 N N . PRO A 1 365 ? 3.616 6.933 5.312 1.00 84.38 365 PRO A N 1
ATOM 2920 C CA . PRO A 1 365 ? 2.745 7.469 6.362 1.00 84.38 365 PRO A CA 1
ATOM 2921 C C . PRO A 1 365 ? 2.319 8.921 6.099 1.00 84.38 365 PRO A C 1
ATOM 2923 O O . PRO A 1 365 ? 1.157 9.263 6.293 1.00 84.38 365 PRO A O 1
ATOM 2926 N N . ASP A 1 366 ? 3.230 9.751 5.585 1.00 86.44 366 ASP A N 1
ATOM 2927 C CA . ASP A 1 366 ? 3.022 11.190 5.379 1.00 86.44 366 ASP A CA 1
ATOM 2928 C C . ASP A 1 366 ? 2.179 11.526 4.135 1.00 86.44 366 ASP A C 1
ATOM 2930 O O . ASP A 1 366 ? 1.903 12.694 3.866 1.00 86.44 366 ASP A O 1
ATOM 2934 N N . THR A 1 367 ? 1.834 10.538 3.301 1.00 89.62 367 THR A N 1
ATOM 2935 C CA . THR A 1 367 ? 1.171 10.761 2.005 1.00 89.62 367 THR A CA 1
ATOM 2936 C C . THR A 1 367 ? 0.077 9.716 1.765 1.00 89.62 367 THR A C 1
ATOM 2938 O O . THR A 1 367 ? 0.388 8.537 1.584 1.00 89.62 367 THR A O 1
ATOM 2941 N N . PRO A 1 368 ? -1.211 10.106 1.720 1.00 92.94 368 PRO A N 1
ATOM 2942 C CA . PRO A 1 368 ? -2.284 9.172 1.413 1.00 92.94 368 PRO A CA 1
ATOM 2943 C C . PRO A 1 368 ? -2.186 8.697 -0.044 1.00 92.94 368 PRO A C 1
ATOM 2945 O O . PRO A 1 368 ? -2.107 9.498 -0.974 1.00 92.94 368 PRO A O 1
ATOM 2948 N N . ILE A 1 369 ? -2.266 7.380 -0.242 1.00 93.19 369 ILE A N 1
ATOM 2949 C CA . ILE A 1 369 ? -2.386 6.720 -1.555 1.00 93.19 369 ILE A CA 1
ATOM 2950 C C . ILE A 1 369 ? -3.710 7.101 -2.230 1.00 93.19 369 ILE A C 1
ATOM 2952 O O . ILE A 1 369 ? -3.817 7.158 -3.456 1.00 93.19 369 ILE A O 1
ATOM 2956 N N . LYS A 1 370 ? -4.746 7.372 -1.431 1.00 94.31 370 LYS A N 1
ATOM 2957 C CA . LYS A 1 370 ? -5.997 7.938 -1.929 1.00 94.31 370 LYS A CA 1
ATOM 2958 C C . LYS A 1 370 ? -6.529 8.983 -0.972 1.00 94.31 370 LYS A C 1
ATOM 2960 O O . LYS A 1 370 ? -6.643 8.716 0.217 1.00 94.31 370 LYS A O 1
ATOM 2965 N N . GLU A 1 371 ? -6.923 10.127 -1.510 1.00 95.62 371 GLU A N 1
ATOM 2966 C CA . GLU A 1 371 ? -7.718 11.122 -0.802 1.00 95.62 371 GLU A CA 1
ATOM 2967 C C . GLU A 1 371 ? -8.955 11.462 -1.635 1.00 95.62 371 GLU A C 1
ATOM 2969 O O . GLU A 1 371 ? -8.883 11.583 -2.861 1.00 95.62 371 GLU A O 1
ATOM 2974 N N . ILE A 1 372 ? -10.101 11.563 -0.965 1.00 96.88 372 ILE A N 1
ATOM 2975 C CA . ILE A 1 372 ? -11.384 11.962 -1.541 1.00 96.88 372 ILE A CA 1
ATOM 2976 C C . ILE A 1 372 ? -11.962 13.036 -0.622 1.00 96.88 372 ILE A C 1
ATOM 2978 O O . ILE A 1 372 ? -12.213 12.774 0.553 1.00 96.88 372 ILE A O 1
ATOM 2982 N N . THR A 1 373 ? -12.144 14.246 -1.149 1.00 96.75 373 THR A N 1
ATOM 2983 C CA . THR A 1 373 ? -12.687 15.395 -0.412 1.00 96.75 373 THR A CA 1
ATOM 2984 C C . THR A 1 373 ? -14.185 15.535 -0.667 1.00 96.75 373 THR A C 1
ATOM 2986 O O . THR A 1 373 ? -14.633 15.474 -1.813 1.00 96.75 373 THR A O 1
ATOM 2989 N N . TYR A 1 374 ? -14.951 15.782 0.391 1.00 94.75 374 TYR A N 1
ATOM 2990 C CA . TYR A 1 374 ? -16.390 16.024 0.354 1.00 94.75 374 TYR A CA 1
ATOM 2991 C C . TYR A 1 374 ? -16.690 17.490 0.680 1.00 94.75 374 TYR A C 1
ATOM 2993 O O . TYR A 1 374 ? -16.046 18.091 1.540 1.00 94.75 374 TYR A O 1
ATOM 3001 N N . THR A 1 375 ? -17.669 18.072 -0.013 1.00 90.81 375 THR A N 1
ATOM 3002 C CA . THR A 1 375 ? -18.024 19.500 0.101 1.00 90.81 375 THR A CA 1
ATOM 3003 C C . THR A 1 375 ? -19.484 19.749 0.486 1.00 90.81 375 THR A C 1
ATOM 3005 O O . THR A 1 375 ? -19.903 20.903 0.548 1.00 90.81 375 THR A O 1
ATOM 3008 N N . ASP A 1 376 ? -20.263 18.696 0.756 1.00 89.88 376 ASP A N 1
ATOM 3009 C CA . ASP A 1 376 ? -21.641 18.816 1.239 1.00 89.88 376 ASP A CA 1
ATOM 3010 C C . ASP A 1 376 ? -21.664 18.962 2.777 1.00 89.88 376 ASP A C 1
ATOM 3012 O O . ASP A 1 376 ? -21.309 18.011 3.481 1.00 89.88 376 ASP A O 1
ATOM 3016 N N . PRO A 1 377 ? -22.110 20.112 3.327 1.00 85.50 377 PRO A N 1
ATOM 3017 C CA . PRO A 1 377 ? -22.204 20.332 4.773 1.00 85.50 377 PRO A CA 1
ATOM 3018 C C . PRO A 1 377 ? -23.302 19.495 5.462 1.00 85.50 377 PRO A C 1
ATOM 3020 O O . PRO A 1 377 ? -23.474 19.583 6.678 1.00 85.50 377 PRO A O 1
ATOM 3023 N N . ASN A 1 378 ? -24.054 18.688 4.706 1.00 86.50 378 ASN A N 1
ATOM 3024 C CA . ASN A 1 378 ? -25.113 17.801 5.191 1.00 86.50 378 ASN A CA 1
ATOM 3025 C C . ASN A 1 378 ? -24.757 16.309 5.039 1.00 86.50 378 ASN A C 1
ATOM 3027 O O . ASN A 1 378 ? -25.626 15.458 5.225 1.00 86.50 378 ASN A O 1
ATOM 3031 N N . LEU A 1 379 ? -23.507 15.969 4.699 1.00 88.19 379 LEU A N 1
ATOM 3032 C CA . LEU A 1 379 ? -23.077 14.583 4.493 1.00 88.19 379 LEU A CA 1
ATOM 3033 C C . LEU A 1 379 ? -22.940 13.821 5.826 1.00 88.19 379 LEU A C 1
ATOM 3035 O O . LEU A 1 379 ? -21.855 13.748 6.405 1.00 88.19 379 LEU A O 1
ATOM 3039 N N . ILE A 1 380 ? -24.065 13.274 6.295 1.00 86.19 380 ILE A N 1
ATOM 3040 C CA . ILE A 1 380 ? -24.200 12.462 7.519 1.00 86.19 380 ILE A CA 1
ATOM 3041 C C . ILE A 1 380 ? -23.816 11.002 7.261 1.00 86.19 380 ILE A C 1
ATOM 3043 O O . ILE A 1 380 ? -22.912 10.465 7.901 1.00 86.19 380 ILE A O 1
ATOM 3047 N N . ASP A 1 381 ? -24.485 10.372 6.296 1.00 88.94 381 ASP A N 1
ATOM 3048 C CA . ASP A 1 381 ? -24.225 8.993 5.893 1.00 88.94 381 ASP A CA 1
ATOM 3049 C C . ASP A 1 381 ? -23.379 8.976 4.620 1.00 88.94 381 ASP A C 1
ATOM 3051 O O . ASP A 1 381 ? -23.841 9.258 3.513 1.00 88.94 381 ASP A O 1
ATOM 3055 N N . LEU A 1 382 ? -22.106 8.638 4.790 1.00 92.06 382 LEU A N 1
ATOM 3056 C CA . LEU A 1 382 ? -21.166 8.404 3.713 1.00 92.06 382 LEU A CA 1
ATOM 3057 C C . LEU A 1 382 ? -21.333 6.985 3.164 1.00 92.06 382 LEU A C 1
ATOM 3059 O O . LEU A 1 382 ? -21.331 6.007 3.912 1.00 92.06 382 LEU A O 1
ATOM 3063 N N . LYS A 1 383 ? -21.346 6.877 1.834 1.00 95.38 383 LYS A N 1
ATOM 3064 C CA . LYS A 1 383 ? -20.991 5.663 1.094 1.00 95.38 383 LYS A CA 1
ATOM 3065 C C . LYS A 1 383 ? -20.084 6.049 -0.071 1.00 95.38 383 LYS A C 1
ATOM 3067 O O . LYS A 1 383 ? -20.539 6.676 -1.024 1.00 95.38 383 LYS A O 1
ATOM 3072 N N . GLN A 1 384 ? -18.823 5.633 -0.022 1.00 97.44 384 GLN A N 1
ATOM 3073 C CA . GLN A 1 384 ? -17.840 5.875 -1.073 1.00 97.44 384 GLN A CA 1
ATOM 3074 C C . GLN A 1 384 ? -17.335 4.555 -1.658 1.00 97.44 384 GLN A C 1
ATOM 3076 O O . GLN A 1 384 ? -16.912 3.660 -0.931 1.00 97.44 384 GLN A O 1
ATOM 3081 N N . VAL A 1 385 ? -17.343 4.456 -2.988 1.00 97.19 385 VAL A N 1
ATOM 3082 C CA . VAL A 1 385 ? -16.773 3.328 -3.743 1.00 97.19 385 VAL A CA 1
ATOM 3083 C C . VAL A 1 385 ? -15.544 3.815 -4.507 1.00 97.19 385 VAL A C 1
ATOM 3085 O O . VAL A 1 385 ? -15.587 4.889 -5.110 1.00 97.19 385 VAL A O 1
ATOM 3088 N N . PHE A 1 386 ? -14.450 3.055 -4.488 1.00 96.12 386 PHE A N 1
ATOM 3089 C CA . PHE A 1 386 ? -13.258 3.312 -5.305 1.00 96.12 386 PHE A CA 1
ATOM 3090 C C . PHE A 1 386 ? -12.418 2.040 -5.472 1.00 96.12 386 PHE A C 1
ATOM 3092 O O . PHE A 1 386 ? -12.533 1.104 -4.685 1.00 96.12 386 PHE A O 1
ATOM 3099 N N . SER A 1 387 ? -11.536 2.031 -6.471 1.00 93.56 387 SER A N 1
ATOM 3100 C CA . SER A 1 387 ? -10.567 0.951 -6.685 1.00 93.56 387 SER A CA 1
ATOM 3101 C C . SER A 1 387 ? -9.135 1.474 -6.544 1.00 93.56 387 SER A C 1
ATOM 3103 O O . SER A 1 387 ? -8.863 2.622 -6.907 1.00 93.56 387 SER A O 1
ATOM 3105 N N . LEU A 1 388 ? -8.215 0.632 -6.066 1.00 93.31 388 LEU A N 1
ATOM 3106 C CA . LEU A 1 388 ? -6.761 0.840 -6.167 1.00 93.31 388 LEU A CA 1
ATOM 3107 C C . LEU A 1 388 ? -6.038 -0.461 -6.543 1.00 93.31 388 LEU A C 1
ATOM 3109 O O . LEU A 1 388 ? -6.540 -1.550 -6.274 1.00 93.31 388 LEU A O 1
ATOM 3113 N N . THR A 1 389 ? -4.854 -0.367 -7.143 1.00 93.31 389 THR A N 1
ATOM 3114 C CA . THR A 1 389 ? -3.987 -1.527 -7.414 1.00 93.31 389 THR A CA 1
ATOM 3115 C C . THR A 1 389 ? -3.120 -1.808 -6.176 1.00 93.31 389 THR A C 1
ATOM 3117 O O . THR A 1 389 ? -2.396 -0.906 -5.750 1.00 93.31 389 THR A O 1
ATOM 3120 N N . PRO A 1 390 ? -3.160 -3.012 -5.574 1.00 93.25 390 PRO A N 1
ATOM 3121 C CA . PRO A 1 390 ? -2.495 -3.295 -4.300 1.00 93.25 390 PRO A CA 1
ATOM 3122 C C . PRO A 1 390 ? -0.971 -3.446 -4.430 1.00 93.25 390 PRO A C 1
ATOM 3124 O O . PRO A 1 390 ? -0.454 -4.559 -4.420 1.00 93.25 390 PRO A O 1
ATOM 3127 N N . TYR A 1 391 ? -0.244 -2.336 -4.561 1.00 92.94 391 TYR A N 1
ATOM 3128 C CA . TYR A 1 391 ? 1.226 -2.306 -4.607 1.00 92.94 391 TYR A CA 1
ATOM 3129 C C . TYR A 1 391 ? 1.915 -2.476 -3.245 1.00 92.94 391 TYR A C 1
ATOM 3131 O O . TYR A 1 391 ? 3.120 -2.718 -3.191 1.00 92.94 391 TYR A O 1
ATOM 3139 N N . GLU A 1 392 ? 1.169 -2.321 -2.155 1.00 92.75 392 GLU A N 1
ATOM 3140 C CA . GLU A 1 392 ? 1.633 -2.397 -0.770 1.00 92.75 392 GLU A CA 1
ATOM 3141 C C . GLU A 1 392 ? 0.865 -3.524 -0.052 1.00 92.75 392 GLU A C 1
ATOM 3143 O O . GLU A 1 392 ? -0.236 -3.897 -0.458 1.00 92.75 392 GLU A O 1
ATOM 3148 N N . SER A 1 393 ? 1.426 -4.104 1.012 1.00 92.50 393 SER A N 1
ATOM 3149 C CA . SER A 1 393 ? 0.825 -5.269 1.690 1.00 92.50 393 SER A CA 1
ATOM 3150 C C . SER A 1 393 ? -0.203 -4.926 2.777 1.00 92.50 393 SER A C 1
ATOM 3152 O O . SER A 1 393 ? -0.819 -5.832 3.342 1.00 92.50 393 SER A O 1
ATOM 3154 N N . ILE A 1 394 ? -0.389 -3.643 3.105 1.00 94.75 394 ILE A N 1
ATOM 3155 C CA . ILE A 1 394 ? -1.289 -3.178 4.171 1.00 94.75 394 ILE A CA 1
ATOM 3156 C C . ILE A 1 394 ? -1.903 -1.836 3.771 1.00 94.75 394 ILE A C 1
ATOM 3158 O O . ILE A 1 394 ? -1.176 -0.939 3.346 1.00 94.75 394 ILE A O 1
ATOM 3162 N N . TYR A 1 395 ? -3.212 -1.685 3.975 1.00 95.81 395 TYR A N 1
ATOM 3163 C CA . TYR A 1 395 ? -3.930 -0.422 3.786 1.00 95.81 395 TYR A CA 1
ATOM 3164 C C . TYR A 1 395 ? -4.725 -0.055 5.039 1.00 95.81 395 TYR A C 1
ATOM 3166 O O . TYR A 1 395 ? -5.387 -0.916 5.622 1.00 95.81 395 TYR A O 1
ATOM 3174 N N . VAL A 1 396 ? -4.680 1.219 5.428 1.00 96.00 396 VAL A N 1
ATOM 3175 C CA . VAL A 1 396 ? -5.481 1.808 6.514 1.00 96.00 396 VAL A CA 1
ATOM 3176 C C . VAL A 1 396 ? -6.416 2.853 5.918 1.00 96.00 396 VAL A C 1
ATOM 3178 O O . VAL A 1 396 ? -5.991 3.627 5.063 1.00 96.00 396 VAL A O 1
ATOM 3181 N N . VAL A 1 397 ? -7.671 2.885 6.367 1.00 97.00 397 VAL A N 1
ATOM 3182 C CA . VAL A 1 397 ? -8.662 3.889 5.955 1.00 97.00 397 VAL A CA 1
ATOM 3183 C C . VAL A 1 397 ? -8.957 4.809 7.137 1.00 97.00 397 VAL A C 1
ATOM 3185 O O . VAL A 1 397 ? -9.239 4.319 8.233 1.00 97.00 397 VAL A O 1
ATOM 3188 N N . THR A 1 398 ? -8.928 6.121 6.908 1.00 94.75 398 THR A N 1
ATOM 3189 C CA . THR A 1 398 ? -9.426 7.124 7.859 1.00 94.75 398 THR A CA 1
ATOM 3190 C C . THR A 1 398 ? -10.510 7.991 7.221 1.00 94.75 398 THR A C 1
ATOM 3192 O O . THR A 1 398 ? -10.563 8.167 5.998 1.00 94.75 398 THR A O 1
ATOM 3195 N N . LEU A 1 399 ? -11.415 8.494 8.056 1.00 94.00 399 LEU A N 1
ATOM 3196 C CA . LEU A 1 399 ? -12.490 9.415 7.697 1.00 94.00 399 LEU A CA 1
ATOM 3197 C C . LEU A 1 399 ? -12.418 10.629 8.629 1.00 94.00 399 LEU A C 1
ATOM 3199 O O . LEU A 1 399 ? -12.368 10.443 9.843 1.00 94.00 399 LEU A O 1
ATOM 3203 N N . ASN A 1 400 ? -12.462 11.851 8.098 1.00 90.62 400 ASN A N 1
ATOM 3204 C CA . ASN A 1 400 ? -12.468 13.077 8.905 1.00 90.62 400 ASN A CA 1
ATOM 3205 C C . ASN A 1 400 ? -13.795 13.836 8.763 1.00 90.62 400 ASN A C 1
ATOM 3207 O O . ASN A 1 400 ? -14.392 13.858 7.682 1.00 90.62 400 ASN A O 1
ATOM 3211 N N . GLN A 1 401 ? -14.243 14.467 9.850 1.00 86.56 401 GLN A N 1
ATOM 3212 C CA . GLN A 1 401 ? -15.432 15.330 9.904 1.00 86.56 401 GLN A CA 1
ATOM 3213 C C . GLN A 1 401 ? -15.053 16.813 9.962 1.00 86.56 401 GLN A C 1
ATOM 3215 O O . GLN A 1 401 ? -13.920 17.162 10.287 1.00 86.56 401 GLN A O 1
ATOM 3220 N N . GLN A 1 402 ? -15.993 17.711 9.654 1.00 82.69 402 GLN A N 1
ATOM 3221 C CA . GLN A 1 402 ? -15.757 19.156 9.751 1.00 82.69 402 GLN A CA 1
ATOM 3222 C C . GLN A 1 402 ? -15.548 19.608 11.205 1.00 82.69 402 GLN A C 1
ATOM 3224 O O . GLN A 1 402 ? -14.744 20.511 11.445 1.00 82.69 402 GLN A O 1
ATOM 3229 N N . TRP A 1 403 ? -16.229 18.980 12.166 1.00 77.00 403 TRP A N 1
ATOM 3230 C CA . TRP A 1 403 ? -16.089 19.295 13.583 1.00 77.00 403 TRP A CA 1
ATOM 3231 C C . TRP A 1 403 ? -14.674 18.938 14.063 1.00 77.00 403 TRP A C 1
ATOM 3233 O O . TRP A 1 403 ? -14.327 17.768 14.209 1.00 77.00 403 TRP A O 1
ATOM 3243 N N . GLU A 1 404 ? -13.843 19.968 14.247 1.00 71.81 404 GLU A N 1
ATOM 3244 C CA . GLU A 1 404 ? -12.472 19.897 14.787 1.00 71.81 404 GLU A CA 1
ATOM 3245 C C . GLU A 1 404 ? -11.547 18.892 14.058 1.00 71.81 404 GLU A C 1
ATOM 3247 O O . GLU A 1 404 ? -10.583 18.383 14.623 1.00 71.81 404 GLU A O 1
ATOM 3252 N N . ASN A 1 405 ? -11.822 18.635 12.769 1.00 77.06 405 ASN A N 1
ATOM 3253 C CA . ASN A 1 405 ? -11.154 17.630 11.925 1.00 77.06 405 ASN A CA 1
ATOM 3254 C C . ASN A 1 405 ? -11.209 16.188 12.486 1.00 77.06 405 ASN A C 1
ATOM 3256 O O . ASN A 1 405 ? -10.370 15.346 12.147 1.00 77.06 405 ASN A O 1
ATOM 3260 N N . ALA A 1 406 ? -12.191 15.894 13.343 1.00 79.31 406 ALA A N 1
ATOM 3261 C CA . ALA A 1 406 ? -12.289 14.648 14.093 1.00 79.31 406 ALA A CA 1
ATOM 3262 C C . ALA A 1 406 ? -12.194 13.401 13.204 1.00 79.31 406 ALA A C 1
ATOM 3264 O O . ALA A 1 406 ? -12.894 13.281 12.197 1.00 79.31 406 ALA A O 1
ATOM 3265 N N . GLU A 1 407 ? -11.320 12.475 13.598 1.00 86.50 407 GLU A N 1
ATOM 3266 C CA . GLU A 1 407 ? -10.945 11.300 12.813 1.00 86.50 407 GLU A CA 1
ATOM 3267 C C . GLU A 1 407 ? -11.644 10.021 13.300 1.00 86.50 407 GLU A C 1
ATOM 3269 O O . GLU A 1 407 ? -11.697 9.731 14.500 1.00 86.50 407 GLU A O 1
ATOM 3274 N N . VAL A 1 408 ? -12.106 9.212 12.347 1.00 90.12 408 VAL A N 1
ATOM 3275 C CA . VAL A 1 408 ? -12.448 7.802 12.540 1.00 90.12 408 VAL A CA 1
ATOM 3276 C C . VAL A 1 408 ? -11.448 6.945 11.763 1.00 90.12 408 VAL A C 1
ATOM 3278 O O . VAL A 1 408 ? -11.404 6.996 10.534 1.00 90.12 408 VAL A O 1
ATOM 3281 N N . THR A 1 409 ? -10.655 6.150 12.480 1.00 92.06 409 THR A N 1
ATOM 3282 C CA . THR A 1 409 ? -9.579 5.305 11.937 1.00 92.06 409 THR A CA 1
ATOM 3283 C C . THR A 1 409 ? -9.993 3.846 12.017 1.00 92.06 409 THR A C 1
ATOM 3285 O O . THR A 1 409 ? -10.317 3.337 13.091 1.00 92.06 409 THR A O 1
ATOM 3288 N N . LEU A 1 410 ? -10.022 3.177 10.867 1.00 95.44 410 LEU A N 1
ATOM 3289 C CA . LEU A 1 410 ? -10.616 1.850 10.705 1.00 95.44 410 LEU A CA 1
ATOM 3290 C C . LEU A 1 410 ? -9.552 0.749 10.781 1.00 95.44 410 LEU A C 1
ATOM 3292 O O . LEU A 1 410 ? -8.385 0.975 10.444 1.00 95.44 410 LEU A O 1
ATOM 3296 N N . ALA A 1 411 ? -9.952 -0.455 11.207 1.00 94.75 411 ALA A N 1
ATOM 3297 C CA . ALA A 1 411 ? -9.081 -1.626 11.148 1.00 94.75 411 ALA A CA 1
ATOM 3298 C C . ALA A 1 411 ? -8.503 -1.798 9.736 1.00 94.75 411 ALA A C 1
ATOM 3300 O O . ALA A 1 411 ? -9.221 -1.632 8.748 1.00 94.75 411 ALA A O 1
ATOM 3301 N N . PRO A 1 412 ? -7.210 -2.117 9.607 1.00 95.12 412 PRO A N 1
ATOM 3302 C CA . PRO A 1 412 ? -6.563 -2.142 8.312 1.00 95.12 412 PRO A CA 1
ATOM 3303 C C . PRO A 1 412 ? -6.979 -3.406 7.553 1.00 95.12 412 PRO A C 1
ATOM 3305 O O . PRO A 1 412 ? -7.697 -4.270 8.069 1.00 95.12 412 PRO A O 1
ATOM 3308 N N . ILE A 1 413 ? -6.496 -3.542 6.324 1.00 95.19 413 ILE A N 1
ATOM 3309 C CA . ILE A 1 413 ? -6.642 -4.779 5.564 1.00 95.19 413 ILE A CA 1
ATOM 3310 C C . ILE A 1 413 ? -5.281 -5.257 5.057 1.00 95.19 413 ILE A C 1
ATOM 3312 O O . ILE A 1 413 ? -4.461 -4.458 4.597 1.00 95.19 413 ILE A O 1
ATOM 3316 N N . TRP A 1 414 ? -5.027 -6.560 5.189 1.00 93.31 414 TRP A N 1
ATOM 3317 C CA . TRP A 1 414 ? -3.721 -7.170 4.937 1.00 93.31 414 TRP A CA 1
ATOM 3318 C C . TRP A 1 414 ? -3.737 -8.019 3.662 1.00 93.31 414 TRP A C 1
ATOM 3320 O O . TRP A 1 414 ? -4.485 -8.992 3.552 1.00 93.31 414 TRP A O 1
ATOM 3330 N N . VAL A 1 415 ? -2.867 -7.670 2.715 1.00 93.12 415 VAL A N 1
ATOM 3331 C CA . VAL A 1 415 ? -2.699 -8.334 1.418 1.00 93.12 415 VAL A CA 1
ATOM 3332 C C . VAL A 1 415 ? -1.378 -9.101 1.418 1.00 93.12 415 VAL A C 1
ATOM 3334 O O . VAL A 1 415 ? -0.298 -8.518 1.460 1.00 93.12 415 VAL A O 1
ATOM 3337 N N . GLN A 1 416 ? -1.459 -10.429 1.366 1.00 89.06 416 GLN A N 1
ATOM 3338 C CA . GLN A 1 416 ? -0.294 -11.322 1.452 1.00 89.06 416 GLN A CA 1
ATOM 3339 C C . GLN A 1 416 ? 0.603 -11.283 0.212 1.00 89.06 416 GLN A C 1
ATOM 3341 O O . GLN A 1 416 ? 1.818 -11.417 0.326 1.00 89.06 416 GLN A O 1
ATOM 3346 N N . ASN A 1 417 ? -0.006 -11.119 -0.963 1.00 86.19 417 ASN A N 1
ATOM 3347 C CA . ASN A 1 417 ? 0.656 -11.152 -2.264 1.00 86.19 417 ASN A CA 1
ATOM 3348 C C . ASN A 1 417 ? 0.321 -9.863 -3.035 1.00 86.19 417 ASN A C 1
ATOM 3350 O O . ASN A 1 417 ? -0.561 -9.896 -3.894 1.00 86.19 417 ASN A O 1
ATOM 3354 N N . PRO A 1 418 ? 0.941 -8.716 -2.694 1.00 90.44 418 PRO A N 1
ATOM 3355 C CA . PRO A 1 418 ? 0.735 -7.467 -3.420 1.00 90.44 418 PRO A CA 1
ATOM 3356 C C . PRO A 1 418 ? 1.237 -7.561 -4.869 1.00 90.44 418 PRO A C 1
ATOM 3358 O O . PRO A 1 418 ? 2.124 -8.345 -5.212 1.00 90.44 418 PRO A O 1
ATOM 3361 N N . VAL A 1 419 ? 0.659 -6.730 -5.728 1.00 90.81 419 VAL A N 1
ATOM 3362 C CA . VAL A 1 419 ? 1.021 -6.573 -7.137 1.00 90.81 419 VAL A CA 1
ATOM 3363 C C . VAL A 1 419 ? 2.369 -5.852 -7.243 1.00 90.81 419 VAL A C 1
ATOM 3365 O O . VAL A 1 419 ? 2.602 -4.842 -6.586 1.00 90.81 419 VAL A O 1
ATOM 3368 N N . ALA A 1 420 ? 3.270 -6.338 -8.099 1.00 90.12 420 ALA A N 1
ATOM 3369 C CA . ALA A 1 420 ? 4.539 -5.656 -8.358 1.00 90.12 420 ALA A CA 1
ATOM 3370 C C . ALA A 1 420 ? 4.317 -4.318 -9.092 1.00 90.12 420 ALA A C 1
ATOM 3372 O O . ALA A 1 420 ? 3.510 -4.250 -10.023 1.00 90.12 420 ALA A O 1
ATOM 3373 N N . LYS A 1 421 ? 5.056 -3.265 -8.710 1.00 92.31 421 LYS A N 1
ATOM 3374 C CA . LYS A 1 421 ? 5.024 -1.956 -9.394 1.00 92.31 421 LYS A CA 1
ATOM 3375 C C . LYS A 1 421 ? 5.437 -2.124 -10.872 1.00 92.31 421 LYS A C 1
ATOM 3377 O O . LYS A 1 421 ? 6.350 -2.905 -11.148 1.00 92.31 421 LYS A O 1
ATOM 3382 N N . PRO A 1 422 ? 4.759 -1.456 -11.825 1.00 92.81 422 PRO A N 1
ATOM 3383 C CA . PRO A 1 422 ? 4.912 -1.745 -13.245 1.00 92.81 422 PRO A CA 1
ATOM 3384 C C . PRO A 1 422 ? 6.299 -1.361 -13.766 1.00 92.81 422 PRO A C 1
ATOM 3386 O O . PRO A 1 422 ? 6.812 -0.277 -13.497 1.00 92.81 422 PRO A O 1
ATOM 3389 N N . THR A 1 423 ? 6.874 -2.234 -14.582 1.00 93.50 423 THR A N 1
ATOM 3390 C CA . THR A 1 423 ? 8.131 -2.025 -15.311 1.00 93.50 423 THR A CA 1
ATOM 3391 C C . THR A 1 423 ? 7.934 -2.363 -16.783 1.00 93.50 423 THR A C 1
ATOM 3393 O O . THR A 1 423 ? 7.114 -3.224 -17.105 1.00 93.50 423 THR A O 1
ATOM 3396 N N . ILE A 1 424 ? 8.660 -1.696 -17.685 1.00 93.25 424 ILE A N 1
ATOM 3397 C CA . ILE A 1 424 ? 8.561 -1.961 -19.128 1.00 93.25 424 ILE A CA 1
ATOM 3398 C C . ILE A 1 424 ? 9.911 -2.111 -19.824 1.00 93.25 424 ILE A C 1
ATOM 3400 O O . ILE A 1 424 ? 10.917 -1.525 -19.417 1.00 93.25 424 ILE A O 1
ATOM 3404 N N . SER A 1 425 ? 9.907 -2.872 -20.916 1.00 91.88 425 SER A N 1
ATOM 3405 C CA . SER A 1 425 ? 11.051 -3.090 -21.802 1.00 91.88 425 SER A CA 1
ATOM 3406 C C . SER A 1 425 ? 10.604 -3.296 -23.256 1.00 91.88 425 SER A C 1
ATOM 3408 O O . SER A 1 425 ? 9.417 -3.448 -23.542 1.00 91.88 425 SER A O 1
ATOM 3410 N N . PHE A 1 426 ? 11.569 -3.292 -24.175 1.00 86.19 426 PHE A N 1
ATOM 3411 C CA . PHE A 1 426 ? 11.404 -3.718 -25.567 1.00 86.19 426 PHE A CA 1
ATOM 3412 C C . PHE A 1 426 ? 12.247 -4.970 -25.817 1.00 86.19 426 PHE A C 1
ATOM 3414 O O . PHE A 1 426 ? 13.318 -5.102 -25.226 1.00 86.19 426 PHE A O 1
ATOM 3421 N N . GLU A 1 427 ? 11.819 -5.835 -26.740 1.00 79.88 427 GLU A N 1
ATOM 3422 C CA . GLU A 1 427 ? 12.647 -6.954 -27.227 1.00 79.88 427 GLU A CA 1
ATOM 3423 C C . GLU A 1 427 ? 13.902 -6.454 -27.960 1.00 79.88 427 GLU A C 1
ATOM 3425 O O . GLU A 1 427 ? 15.009 -6.929 -27.719 1.00 79.88 427 GLU A O 1
ATOM 3430 N N . SER A 1 428 ? 13.736 -5.416 -28.785 1.00 75.06 428 SER A N 1
ATOM 3431 C CA . SER A 1 428 ? 14.833 -4.607 -29.313 1.00 75.06 428 SER A CA 1
ATOM 3432 C C . SER A 1 428 ? 14.492 -3.115 -29.197 1.00 75.06 428 SER A C 1
ATOM 3434 O O . SER A 1 428 ? 13.448 -2.695 -29.707 1.00 75.06 428 SER A O 1
ATOM 3436 N N . PRO A 1 429 ? 15.358 -2.278 -28.592 1.00 72.50 429 PRO A N 1
ATOM 3437 C CA . PRO A 1 429 ? 15.159 -0.827 -28.527 1.00 72.50 429 PRO A CA 1
ATOM 3438 C C . PRO A 1 429 ? 15.377 -0.126 -29.881 1.00 72.50 429 PRO A C 1
ATOM 3440 O O . PRO A 1 429 ? 15.105 1.070 -30.009 1.00 72.50 429 PRO A O 1
ATOM 3443 N N . VAL A 1 430 ? 15.851 -0.850 -30.903 1.00 73.88 430 VAL A N 1
ATOM 3444 C CA . VAL A 1 430 ? 16.002 -0.365 -32.281 1.00 73.88 430 VAL A CA 1
ATOM 3445 C C . VAL A 1 430 ? 15.266 -1.311 -33.228 1.00 73.88 430 VAL A C 1
ATOM 3447 O O . VAL A 1 430 ? 15.518 -2.514 -33.233 1.00 73.88 430 VAL A O 1
ATOM 3450 N N . ASN A 1 431 ? 14.343 -0.777 -34.023 1.00 73.25 431 ASN A N 1
ATOM 3451 C CA . ASN A 1 431 ? 13.533 -1.528 -34.983 1.00 73.25 431 ASN A CA 1
ATOM 3452 C C . ASN A 1 431 ? 13.610 -0.899 -36.378 1.00 73.25 431 ASN A C 1
ATOM 3454 O O . ASN A 1 431 ? 13.838 0.303 -36.508 1.00 73.25 431 ASN A O 1
ATOM 3458 N N . HIS A 1 432 ? 13.376 -1.703 -37.412 1.00 72.31 432 HIS A N 1
ATOM 3459 C CA . HIS A 1 432 ? 13.127 -1.223 -38.773 1.00 72.31 432 HIS A CA 1
ATOM 3460 C C . HIS A 1 432 ? 11.628 -0.951 -38.940 1.00 72.31 432 HIS A C 1
ATOM 3462 O O . HIS A 1 432 ? 10.821 -1.575 -38.255 1.00 72.31 432 HIS A O 1
ATOM 3468 N N . ARG A 1 433 ? 11.203 -0.073 -39.861 1.00 76.12 433 ARG A N 1
ATOM 3469 C CA . ARG A 1 433 ? 9.756 0.114 -40.120 1.00 76.12 433 ARG A CA 1
ATOM 3470 C C . ARG A 1 433 ? 9.038 -1.145 -40.622 1.00 76.12 433 ARG A C 1
ATOM 3472 O O . ARG A 1 433 ? 7.815 -1.200 -40.584 1.00 76.12 433 ARG A O 1
ATOM 3479 N N . GLN A 1 434 ? 9.789 -2.145 -41.075 1.00 70.31 434 GLN A N 1
ATOM 3480 C CA . GLN A 1 434 ? 9.304 -3.453 -41.503 1.00 70.31 434 GLN A CA 1
ATOM 3481 C C . GLN A 1 434 ? 9.169 -4.466 -40.345 1.00 70.31 434 GLN A C 1
ATOM 3483 O O . GLN A 1 434 ? 8.565 -5.518 -40.544 1.00 70.31 434 GLN A O 1
ATOM 3488 N N . THR A 1 435 ? 9.710 -4.184 -39.152 1.00 74.75 435 THR A N 1
ATOM 3489 C CA . THR A 1 435 ? 9.570 -5.031 -37.954 1.00 74.75 435 THR A CA 1
ATOM 3490 C C . THR A 1 435 ? 8.594 -4.400 -36.964 1.00 74.75 435 THR A C 1
ATOM 3492 O O . THR A 1 435 ? 8.549 -3.182 -36.823 1.00 74.75 435 THR A O 1
ATOM 3495 N N . VAL A 1 436 ? 7.793 -5.217 -36.274 1.00 82.62 436 VAL A N 1
ATOM 3496 C CA . VAL A 1 436 ? 6.809 -4.746 -35.284 1.00 82.62 436 VAL A CA 1
ATOM 3497 C C . VAL A 1 436 ? 7.469 -4.710 -33.898 1.00 82.62 436 VAL A C 1
ATOM 3499 O O . VAL A 1 436 ? 7.667 -5.777 -33.316 1.00 82.62 436 VAL A O 1
ATOM 3502 N N . PRO A 1 437 ? 7.815 -3.534 -33.337 1.00 87.00 437 PRO A N 1
ATOM 3503 C CA . PRO A 1 437 ? 8.312 -3.453 -31.970 1.00 87.00 437 PRO A CA 1
ATOM 3504 C C . PRO A 1 437 ? 7.224 -3.857 -30.969 1.00 87.00 437 PRO A C 1
ATOM 3506 O O . PRO A 1 437 ? 6.094 -3.370 -31.032 1.00 87.00 437 PRO A O 1
ATOM 3509 N N . VAL A 1 438 ? 7.594 -4.708 -30.012 1.00 89.56 438 VAL A N 1
ATOM 3510 C CA . VAL A 1 438 ? 6.735 -5.146 -28.905 1.00 89.56 438 VAL A CA 1
ATOM 3511 C C . VAL A 1 438 ? 7.252 -4.553 -27.595 1.00 89.56 438 VAL A C 1
ATOM 3513 O O . VAL A 1 438 ? 8.431 -4.705 -27.270 1.00 89.56 438 VAL A O 1
ATOM 3516 N N . ILE A 1 439 ? 6.368 -3.888 -26.845 1.00 90.75 439 ILE A N 1
ATOM 3517 C CA . ILE A 1 439 ? 6.599 -3.556 -25.433 1.00 90.75 439 ILE A CA 1
ATOM 3518 C C . ILE A 1 439 ? 6.194 -4.758 -24.583 1.00 90.75 439 ILE A C 1
ATOM 3520 O O . ILE A 1 439 ? 5.089 -5.284 -24.740 1.00 90.75 439 ILE A O 1
ATOM 3524 N N . PHE A 1 440 ? 7.052 -5.127 -23.636 1.00 92.62 440 PHE A N 1
ATOM 3525 C CA . PHE A 1 440 ? 6.687 -5.975 -22.507 1.00 92.62 440 PHE A CA 1
ATOM 3526 C C . PHE A 1 440 ? 6.397 -5.104 -21.283 1.00 92.62 440 PHE A C 1
ATOM 3528 O O . PHE A 1 440 ? 7.149 -4.172 -20.994 1.00 92.62 440 PHE A O 1
ATOM 3535 N N . VAL A 1 441 ? 5.337 -5.430 -20.547 1.00 91.50 441 VAL A N 1
ATOM 3536 C CA . VAL A 1 441 ? 4.990 -4.850 -19.243 1.00 91.50 441 VAL A CA 1
ATOM 3537 C C . VAL A 1 441 ? 5.044 -5.959 -18.196 1.00 91.50 441 VAL A C 1
ATOM 3539 O O . VAL A 1 441 ? 4.448 -7.015 -18.385 1.00 91.50 441 VAL A O 1
ATOM 3542 N N . ASN A 1 442 ? 5.745 -5.729 -17.088 1.00 89.75 442 ASN A N 1
ATOM 3543 C CA . ASN A 1 442 ? 5.810 -6.651 -15.956 1.00 89.75 442 ASN A CA 1
ATOM 3544 C C . ASN A 1 442 ? 5.372 -5.927 -14.681 1.00 89.75 442 ASN A C 1
ATOM 3546 O O . ASN A 1 442 ? 5.940 -4.889 -14.337 1.00 89.75 442 ASN A O 1
ATOM 3550 N N . GLY A 1 443 ? 4.385 -6.483 -13.976 1.00 88.31 443 GLY A N 1
ATOM 3551 C CA . GLY A 1 443 ? 3.698 -5.787 -12.885 1.00 88.31 443 GLY A CA 1
ATOM 3552 C C . GLY A 1 443 ? 2.640 -4.800 -13.394 1.00 88.31 443 GLY A C 1
ATOM 3553 O O . GLY A 1 443 ? 2.415 -4.675 -14.596 1.00 88.31 443 GLY A O 1
ATOM 3554 N N . GLY A 1 444 ? 1.999 -4.093 -12.466 1.00 87.38 444 GLY A N 1
ATOM 3555 C CA . GLY A 1 444 ? 0.808 -3.283 -12.736 1.00 87.38 444 GLY A CA 1
ATOM 3556 C C . GLY A 1 444 ? -0.513 -4.021 -12.482 1.00 87.38 444 GLY A C 1
ATOM 3557 O O . GLY A 1 444 ? -0.544 -5.246 -12.328 1.00 87.38 444 GLY A O 1
ATOM 3558 N N . GLY A 1 445 ? -1.605 -3.254 -12.401 1.00 84.69 445 GLY A N 1
ATOM 3559 C CA . GLY A 1 445 ? -2.969 -3.774 -12.242 1.00 84.69 445 GLY A CA 1
ATOM 3560 C C . GLY A 1 445 ? -3.542 -4.395 -13.524 1.00 84.69 445 GLY A C 1
ATOM 3561 O O . GLY A 1 445 ? -2.845 -4.546 -14.525 1.00 84.69 445 GLY A O 1
ATOM 3562 N N . ASP A 1 446 ? -4.843 -4.714 -13.520 1.00 84.69 446 ASP A N 1
ATOM 3563 C CA . ASP A 1 446 ? -5.552 -5.320 -14.671 1.00 84.69 446 ASP A CA 1
ATOM 3564 C C . ASP A 1 446 ? -5.496 -4.467 -15.954 1.00 84.69 446 ASP A C 1
ATOM 3566 O O . ASP A 1 446 ? -5.678 -4.969 -17.064 1.00 84.69 446 ASP A O 1
ATOM 3570 N N . THR A 1 447 ? -5.258 -3.163 -15.801 1.00 88.69 447 THR A N 1
ATOM 3571 C CA . THR A 1 447 ? -5.018 -2.213 -16.890 1.00 88.69 447 THR A CA 1
ATOM 3572 C C . THR A 1 447 ? -3.899 -1.254 -16.510 1.00 88.69 447 THR A C 1
ATOM 3574 O O . THR A 1 447 ? -3.807 -0.827 -15.360 1.00 88.69 447 THR A O 1
ATOM 3577 N N . VAL A 1 448 ? -3.095 -0.849 -17.493 1.00 91.00 448 VAL A N 1
ATOM 3578 C CA . VAL A 1 448 ? -2.183 0.297 -17.371 1.00 91.00 448 VAL A CA 1
ATOM 3579 C C . VAL A 1 448 ? -2.375 1.273 -18.532 1.00 91.00 448 VAL A C 1
ATOM 3581 O O . VAL A 1 448 ? -2.789 0.900 -19.631 1.00 91.00 448 VAL A O 1
ATOM 3584 N N . VAL A 1 449 ? -2.091 2.550 -18.296 1.00 94.25 449 VAL A N 1
ATOM 3585 C CA . VAL A 1 449 ? -2.151 3.616 -19.301 1.00 94.25 449 VAL A CA 1
ATOM 3586 C C . VAL A 1 449 ? -0.789 3.725 -19.973 1.00 94.25 449 VAL A C 1
ATOM 3588 O O . VAL A 1 449 ? 0.197 4.102 -19.340 1.00 94.25 449 VAL A O 1
ATOM 3591 N N . LEU A 1 450 ? -0.721 3.413 -21.265 1.00 94.06 450 LEU A N 1
ATOM 3592 C CA . LEU A 1 450 ? 0.499 3.526 -22.054 1.00 94.06 450 LEU A CA 1
ATOM 3593 C C . LEU A 1 450 ? 0.728 4.986 -22.455 1.00 94.06 450 LEU A C 1
ATOM 3595 O O . LEU A 1 450 ? -0.134 5.623 -23.072 1.00 94.06 450 LEU A O 1
ATOM 3599 N N . GLN A 1 451 ? 1.906 5.513 -22.127 1.00 94.62 451 GLN A N 1
ATOM 3600 C CA . GLN A 1 451 ? 2.310 6.880 -22.436 1.00 94.62 451 GLN A CA 1
ATOM 3601 C C . GLN A 1 451 ? 3.576 6.917 -23.292 1.00 94.62 451 GLN A C 1
ATOM 3603 O O . GLN A 1 451 ? 4.508 6.134 -23.104 1.00 94.62 451 GLN A O 1
ATOM 3608 N N . ARG A 1 452 ? 3.621 7.882 -24.211 1.00 92.25 452 ARG A N 1
ATOM 3609 C CA . ARG A 1 452 ? 4.724 8.116 -25.143 1.00 92.25 452 ARG A CA 1
ATOM 3610 C C . ARG A 1 452 ? 5.125 9.589 -25.147 1.00 92.25 452 ARG A C 1
ATOM 3612 O O . ARG A 1 452 ? 4.261 10.459 -25.222 1.00 92.25 452 ARG A O 1
ATOM 3619 N N . ALA A 1 453 ? 6.423 9.860 -25.165 1.00 90.06 453 ALA A N 1
ATOM 3620 C CA . ALA A 1 453 ? 6.999 11.161 -25.495 1.00 90.06 453 ALA A CA 1
ATOM 3621 C C . ALA A 1 453 ? 7.819 11.064 -26.794 1.00 90.06 453 ALA A C 1
ATOM 3623 O O . ALA A 1 453 ? 8.374 10.014 -27.126 1.00 90.06 453 ALA A O 1
ATOM 3624 N N . ARG A 1 454 ? 7.907 12.157 -27.552 1.00 78.50 454 ARG A N 1
ATOM 3625 C CA . ARG A 1 454 ? 8.840 12.328 -28.678 1.00 78.50 454 ARG A CA 1
ATOM 3626 C C . ARG A 1 454 ? 10.110 13.000 -28.160 1.00 78.50 454 ARG A C 1
ATOM 3628 O O . ARG A 1 454 ? 10.031 13.838 -27.267 1.00 78.50 454 ARG A O 1
ATOM 3635 N N . THR A 1 455 ? 11.260 12.658 -28.737 1.00 67.44 455 THR A N 1
ATOM 3636 C CA . THR A 1 455 ? 12.569 13.202 -28.318 1.00 67.44 455 THR A CA 1
ATOM 3637 C C . THR A 1 455 ? 13.360 13.886 -29.438 1.00 67.44 455 THR A C 1
ATOM 3639 O O . THR A 1 455 ? 14.277 14.647 -29.147 1.00 67.44 455 THR A O 1
ATOM 3642 N N . GLY A 1 456 ? 13.001 13.674 -30.712 1.00 58.59 456 GLY A N 1
ATOM 3643 C CA . GLY A 1 456 ? 13.785 14.142 -31.869 1.00 58.59 456 GLY A CA 1
ATOM 3644 C C . GLY A 1 456 ? 13.822 15.659 -32.114 1.00 58.59 456 GLY A C 1
ATOM 3645 O O . GLY A 1 456 ? 14.678 16.124 -32.856 1.00 58.59 456 GLY A O 1
ATOM 3646 N N . THR A 1 457 ? 12.929 16.439 -31.497 1.00 50.59 457 THR A N 1
ATOM 3647 C CA . THR A 1 457 ? 12.890 17.916 -31.597 1.00 50.59 457 THR A CA 1
ATOM 3648 C C . THR A 1 457 ? 12.814 18.560 -30.208 1.00 50.59 457 THR A C 1
ATOM 3650 O O . THR A 1 457 ? 12.137 19.569 -30.018 1.00 50.59 457 THR A O 1
ATOM 3653 N N . GLY A 1 458 ? 13.440 17.920 -29.216 1.00 56.12 458 GLY A N 1
ATOM 3654 C CA . GLY A 1 458 ? 13.190 18.168 -27.796 1.00 56.12 458 GLY A CA 1
ATOM 3655 C C . GLY A 1 458 ? 12.075 17.276 -27.234 1.00 56.12 458 GLY A C 1
ATOM 3656 O O . GLY A 1 458 ? 11.286 16.689 -27.977 1.00 56.12 458 GLY A O 1
ATOM 3657 N N . PHE A 1 459 ? 12.042 17.152 -25.906 1.00 72.56 459 PHE A N 1
ATOM 3658 C CA . PHE A 1 459 ? 11.053 16.358 -25.175 1.00 72.56 459 PHE A CA 1
ATOM 3659 C C . PHE A 1 459 ? 9.705 17.092 -25.121 1.00 72.56 459 PHE A C 1
ATOM 3661 O O . PHE A 1 459 ? 9.605 18.158 -24.518 1.00 72.56 459 PHE A O 1
ATOM 3668 N N . ASN A 1 460 ? 8.659 16.530 -25.736 1.00 73.62 460 ASN A N 1
ATOM 3669 C CA . ASN A 1 460 ? 7.360 17.206 -25.896 1.00 73.62 460 ASN A CA 1
ATOM 3670 C C . ASN A 1 460 ? 6.311 16.877 -24.810 1.00 73.62 460 ASN A C 1
ATOM 3672 O O . ASN A 1 460 ? 5.118 17.086 -25.035 1.00 73.62 460 ASN A O 1
ATOM 3676 N N . GLY A 1 461 ? 6.739 16.351 -23.660 1.00 85.56 461 GLY A N 1
ATOM 3677 C CA . GLY A 1 461 ? 5.844 15.862 -22.609 1.00 85.56 461 GLY A CA 1
ATOM 3678 C C . GLY A 1 461 ? 5.328 14.440 -22.854 1.00 85.56 461 GLY A C 1
ATOM 3679 O O . GLY A 1 461 ? 5.423 13.889 -23.951 1.00 85.56 461 GLY A O 1
ATOM 3680 N N . TRP A 1 462 ? 4.773 13.834 -21.804 1.00 92.38 462 TRP A N 1
ATOM 3681 C CA . TRP A 1 462 ? 4.166 12.505 -21.870 1.00 92.38 462 TRP A CA 1
ATOM 3682 C C . TRP A 1 462 ? 2.732 12.586 -22.397 1.00 92.38 462 TRP A C 1
ATOM 3684 O O . TRP A 1 462 ? 1.887 13.255 -21.808 1.00 92.38 462 TRP A O 1
ATOM 3694 N N . GLN A 1 463 ? 2.451 11.881 -23.490 1.00 92.31 463 GLN A N 1
ATOM 3695 C CA . GLN A 1 463 ? 1.123 11.784 -24.094 1.00 92.31 463 GLN A CA 1
ATOM 3696 C C . GLN A 1 463 ? 0.566 10.377 -23.881 1.00 92.31 463 GLN A C 1
ATOM 3698 O O . GLN A 1 463 ? 1.221 9.399 -24.241 1.00 92.31 463 GLN A O 1
ATOM 3703 N N . THR A 1 464 ? -0.646 10.255 -23.338 1.00 93.50 464 THR A N 1
ATOM 3704 C CA . THR A 1 464 ? -1.376 8.978 -23.338 1.00 93.50 464 THR A CA 1
ATOM 3705 C C . THR A 1 464 ? -1.663 8.551 -24.776 1.00 93.50 464 THR A C 1
ATOM 3707 O O . THR A 1 464 ? -2.180 9.336 -25.568 1.00 93.50 464 THR A O 1
ATOM 3710 N N . VAL A 1 465 ? -1.313 7.308 -25.110 1.00 90.44 465 VAL A N 1
ATOM 3711 C CA . VAL A 1 465 ? -1.512 6.711 -26.444 1.00 90.44 465 VAL A CA 1
ATOM 3712 C C . VAL A 1 465 ? -2.433 5.488 -26.428 1.00 90.44 465 VAL A C 1
ATOM 3714 O O . VAL A 1 465 ? -2.851 5.040 -27.490 1.00 90.44 465 VAL A O 1
ATOM 3717 N N . GLY A 1 466 ? -2.796 4.980 -25.248 1.00 89.81 466 GLY A N 1
ATOM 3718 C CA . GLY A 1 466 ? -3.822 3.952 -25.079 1.00 89.81 466 GLY A CA 1
ATOM 3719 C C . GLY A 1 466 ? -3.903 3.433 -23.644 1.00 89.81 466 GLY A C 1
ATOM 3720 O O . GLY A 1 466 ? -3.061 3.764 -22.810 1.00 89.81 466 GLY A O 1
ATOM 3721 N N . THR A 1 467 ? -4.893 2.584 -23.379 1.00 91.12 467 THR A N 1
ATOM 3722 C CA . THR A 1 467 ? -4.982 1.765 -22.160 1.00 91.12 467 THR A CA 1
ATOM 3723 C C . THR A 1 467 ? -4.835 0.306 -22.571 1.00 91.12 467 THR A C 1
ATOM 3725 O O . THR A 1 467 ? -5.431 -0.111 -23.564 1.00 91.12 467 THR A O 1
ATOM 3728 N N . VAL A 1 468 ? -4.031 -0.465 -21.841 1.00 86.44 468 VAL A N 1
ATOM 3729 C CA . VAL A 1 468 ? -3.666 -1.843 -22.198 1.00 86.44 468 VAL A CA 1
ATOM 3730 C C . VAL A 1 468 ? -3.907 -2.801 -21.034 1.00 86.44 468 VAL A C 1
ATOM 3732 O O . VAL A 1 468 ? -3.526 -2.524 -19.900 1.00 86.44 468 VAL A O 1
ATOM 3735 N N . THR A 1 469 ? -4.550 -3.930 -21.335 1.00 84.00 469 THR A N 1
ATOM 3736 C CA . THR A 1 469 ? -4.713 -5.097 -20.445 1.00 84.00 469 THR A CA 1
ATOM 3737 C C . THR A 1 469 ? -3.634 -6.156 -20.691 1.00 84.00 469 THR A C 1
ATOM 3739 O O . THR A 1 469 ? -3.273 -6.921 -19.799 1.00 84.00 469 THR A O 1
ATOM 3742 N N . ASN A 1 470 ? -3.108 -6.222 -21.918 1.00 69.62 470 ASN A N 1
ATOM 3743 C CA . ASN A 1 470 ? -2.083 -7.187 -22.286 1.00 69.62 470 ASN A CA 1
ATOM 3744 C C . ASN A 1 470 ? -0.698 -6.703 -21.836 1.00 69.62 470 ASN A C 1
ATOM 3746 O O . ASN A 1 470 ? -0.312 -5.563 -22.085 1.00 69.62 470 ASN A O 1
ATOM 3750 N N . HIS A 1 471 ? 0.060 -7.613 -21.229 1.00 77.56 471 HIS A N 1
ATOM 3751 C CA . HIS A 1 471 ? 1.462 -7.421 -20.863 1.00 77.56 471 HIS A CA 1
ATOM 3752 C C . HIS A 1 471 ? 2.400 -7.438 -22.092 1.00 77.56 471 HIS A C 1
ATOM 3754 O O . HIS A 1 471 ? 3.575 -7.108 -21.976 1.00 77.56 471 HIS A O 1
ATOM 3760 N N . PHE A 1 472 ? 1.879 -7.796 -23.270 1.00 86.75 472 PHE A N 1
ATOM 3761 C CA . PHE A 1 472 ? 2.567 -7.810 -24.561 1.00 86.75 472 PHE A CA 1
ATOM 3762 C C . PHE A 1 472 ? 1.852 -6.853 -25.523 1.00 86.75 472 PHE A C 1
ATOM 3764 O O . PHE A 1 472 ? 0.694 -7.080 -25.881 1.00 86.75 472 PHE A O 1
ATOM 3771 N N . ILE A 1 473 ? 2.518 -5.775 -25.942 1.00 88.88 473 ILE A N 1
ATOM 3772 C CA . ILE A 1 473 ? 1.894 -4.686 -26.707 1.00 88.88 473 ILE A CA 1
ATOM 3773 C C . ILE A 1 473 ? 2.659 -4.480 -28.025 1.00 88.88 473 ILE A C 1
ATOM 3775 O O . ILE A 1 473 ? 3.706 -3.826 -28.018 1.00 88.88 473 ILE A O 1
ATOM 3779 N N . PRO A 1 474 ? 2.174 -5.012 -29.163 1.00 89.06 474 PRO A N 1
ATOM 3780 C CA . PRO A 1 474 ? 2.729 -4.680 -30.470 1.00 89.06 474 PRO A CA 1
ATOM 3781 C C . PRO A 1 474 ? 2.379 -3.234 -30.841 1.00 89.06 474 PRO A C 1
ATOM 3783 O O . PRO A 1 474 ? 1.247 -2.787 -30.646 1.00 89.06 474 PRO A O 1
ATOM 3786 N N . LEU A 1 475 ? 3.340 -2.505 -31.403 1.00 88.88 475 LEU A N 1
ATOM 3787 C CA . LEU A 1 475 ? 3.154 -1.140 -31.893 1.00 88.88 475 LEU A CA 1
ATOM 3788 C C . LEU A 1 475 ? 3.261 -1.125 -33.420 1.00 88.88 475 LEU A C 1
ATOM 3790 O O . LEU A 1 475 ? 4.218 -1.665 -33.967 1.00 88.88 475 LEU A O 1
ATOM 3794 N N . ASP A 1 476 ? 2.330 -0.460 -34.107 1.00 85.06 476 ASP A N 1
ATOM 3795 C CA . ASP A 1 476 ? 2.419 -0.241 -35.557 1.00 85.06 476 ASP A CA 1
ATOM 3796 C C . ASP A 1 476 ? 3.636 0.647 -35.888 1.00 85.06 476 ASP A C 1
ATOM 3798 O O . ASP A 1 476 ? 3.612 1.844 -35.582 1.00 85.06 476 ASP A O 1
ATOM 3802 N N . PRO A 1 477 ? 4.696 0.108 -36.522 1.00 79.25 477 PRO A N 1
ATOM 3803 C CA . PRO A 1 477 ? 5.921 0.850 -36.787 1.00 79.25 477 PRO A CA 1
ATOM 3804 C C . PRO A 1 477 ? 5.753 1.923 -37.871 1.00 79.25 477 PRO A C 1
ATOM 3806 O O . PRO A 1 477 ? 6.613 2.798 -37.983 1.00 79.25 477 PRO A O 1
ATOM 3809 N N . SER A 1 478 ? 4.676 1.907 -38.664 1.00 74.81 478 SER A N 1
ATOM 3810 C CA . SER A 1 478 ? 4.456 2.882 -39.739 1.00 74.81 478 SER A CA 1
ATOM 3811 C C . SER A 1 478 ? 4.132 4.281 -39.197 1.00 74.81 478 SER A C 1
ATOM 3813 O O . SER A 1 478 ? 4.640 5.276 -39.714 1.00 74.81 478 SER A O 1
ATOM 3815 N N . ILE A 1 479 ? 3.388 4.361 -38.088 1.00 80.12 479 ILE A N 1
ATOM 3816 C CA . ILE A 1 479 ? 2.949 5.617 -37.452 1.00 80.12 479 ILE A CA 1
ATOM 3817 C C . ILE A 1 479 ? 3.885 6.126 -36.341 1.00 80.12 479 ILE A C 1
ATOM 3819 O O . ILE A 1 479 ? 3.597 7.139 -35.691 1.00 80.12 479 ILE A O 1
ATOM 3823 N N . LEU A 1 480 ? 5.000 5.438 -36.074 1.00 82.88 480 LEU A N 1
ATOM 3824 C CA . LEU A 1 480 ? 5.935 5.834 -35.017 1.00 82.88 480 LEU A CA 1
ATOM 3825 C C . LEU A 1 480 ? 6.900 6.953 -35.451 1.00 82.88 480 LEU A C 1
ATOM 3827 O O . LEU A 1 480 ? 7.368 6.972 -36.594 1.00 82.88 480 LEU A O 1
ATOM 3831 N N . PRO A 1 481 ? 7.258 7.879 -34.540 1.00 79.75 481 PRO A N 1
ATOM 3832 C CA . PRO A 1 481 ? 8.370 8.793 -34.767 1.00 79.75 481 PRO A CA 1
ATOM 3833 C C . PRO A 1 481 ? 9.701 8.026 -34.731 1.00 79.75 481 PRO A C 1
ATOM 3835 O O . PRO A 1 481 ? 9.834 7.033 -34.019 1.00 79.75 481 PRO A O 1
ATOM 3838 N N . THR A 1 482 ? 10.708 8.546 -35.432 1.00 78.00 482 THR A N 1
ATOM 3839 C CA . THR A 1 482 ? 12.067 7.980 -35.524 1.00 78.00 482 THR A CA 1
ATOM 3840 C C . THR A 1 482 ? 12.714 7.713 -34.161 1.00 78.00 482 THR A C 1
ATOM 3842 O O . THR A 1 482 ? 13.496 6.776 -34.015 1.00 78.00 482 THR A O 1
ATOM 3845 N N . THR A 1 483 ? 12.368 8.498 -33.136 1.00 81.56 483 THR A N 1
ATOM 3846 C CA . THR A 1 483 ? 12.730 8.220 -31.740 1.00 81.56 483 THR A CA 1
ATOM 3847 C C . THR A 1 483 ? 11.597 8.636 -30.804 1.00 81.56 483 THR A C 1
ATOM 3849 O O . THR A 1 483 ? 11.016 9.719 -30.943 1.00 81.56 483 THR A O 1
ATOM 3852 N N . SER A 1 484 ? 11.272 7.768 -29.848 1.00 86.56 484 SER A N 1
ATOM 3853 C CA . SER A 1 484 ? 10.273 8.015 -28.804 1.00 86.56 484 SER A CA 1
ATOM 3854 C C . SER A 1 484 ? 10.677 7.381 -27.480 1.00 86.56 484 SER A C 1
ATOM 3856 O O . SER A 1 484 ? 11.312 6.332 -27.457 1.00 86.56 484 SER A O 1
ATOM 3858 N N . GLN A 1 485 ? 10.276 8.006 -26.378 1.00 91.50 485 GLN A N 1
ATOM 3859 C CA . GLN A 1 485 ? 10.302 7.397 -25.053 1.00 91.50 485 GLN A CA 1
ATOM 3860 C C . GLN A 1 485 ? 8.916 6.868 -24.695 1.00 91.50 485 GLN A C 1
ATOM 3862 O O . GLN A 1 485 ? 7.905 7.446 -25.096 1.00 91.50 485 GLN A O 1
ATOM 3867 N N . TRP A 1 486 ? 8.879 5.791 -23.922 1.00 92.69 486 TRP A N 1
ATOM 3868 C CA . TRP A 1 486 ? 7.674 5.094 -23.485 1.00 92.69 486 TRP A CA 1
ATOM 3869 C C . TRP A 1 486 ? 7.723 4.858 -21.979 1.00 92.69 486 TRP A C 1
ATOM 3871 O O . TRP A 1 486 ? 8.806 4.683 -21.420 1.00 92.69 486 TRP A O 1
ATOM 3881 N N . ARG A 1 487 ? 6.552 4.848 -21.341 1.00 94.31 487 ARG A N 1
ATOM 3882 C CA . ARG A 1 487 ? 6.313 4.412 -19.955 1.00 94.31 487 ARG A CA 1
ATOM 3883 C C . ARG A 1 487 ? 4.864 3.940 -19.821 1.00 94.31 487 ARG A C 1
ATOM 3885 O O . ARG A 1 487 ? 4.037 4.271 -20.673 1.00 94.31 487 ARG A O 1
ATOM 3892 N N . VAL A 1 488 ? 4.532 3.247 -18.741 1.00 94.81 488 VAL A N 1
ATOM 3893 C CA . VAL A 1 488 ? 3.136 3.034 -18.328 1.00 94.81 488 VAL A CA 1
ATOM 3894 C C . VAL A 1 488 ? 2.848 3.723 -16.996 1.00 94.81 488 VAL A C 1
ATOM 3896 O O . VAL A 1 488 ? 3.759 4.003 -16.215 1.00 94.81 488 VAL A O 1
ATOM 3899 N N . VAL A 1 489 ? 1.574 4.018 -16.767 1.00 94.75 489 VAL A N 1
ATOM 3900 C CA . VAL A 1 489 ? 1.037 4.662 -15.563 1.00 94.75 489 VAL A CA 1
ATOM 3901 C C . VAL A 1 489 ? -0.157 3.846 -15.072 1.00 94.75 489 VAL A C 1
ATOM 3903 O O . VAL A 1 489 ? -0.956 3.388 -15.891 1.00 94.75 489 VAL A O 1
ATOM 3906 N N . ASP A 1 490 ? -0.300 3.650 -13.766 1.00 92.31 490 ASP A N 1
ATOM 3907 C CA . ASP A 1 490 ? -1.486 2.997 -13.206 1.00 92.31 490 ASP A CA 1
ATOM 3908 C C . ASP A 1 490 ? -2.720 3.933 -13.274 1.00 92.31 490 ASP A C 1
ATOM 3910 O O . ASP A 1 490 ? -2.632 5.093 -12.870 1.00 92.31 490 ASP A O 1
ATOM 3914 N N . PRO A 1 491 ? -3.880 3.486 -13.796 1.00 90.19 491 PRO A N 1
ATOM 3915 C CA . PRO A 1 491 ? -5.060 4.342 -13.948 1.00 90.19 491 PRO A CA 1
ATOM 3916 C C . PRO A 1 491 ? -5.771 4.666 -12.625 1.00 90.19 491 PRO A C 1
ATOM 3918 O O . PRO A 1 491 ? -6.541 5.624 -12.573 1.00 90.19 491 PRO A O 1
ATOM 3921 N N . TYR A 1 492 ? -5.542 3.885 -11.567 1.00 88.25 492 TYR A N 1
ATOM 3922 C CA . TYR A 1 492 ? -6.147 4.075 -10.247 1.00 88.25 492 TYR A CA 1
ATOM 3923 C C . TYR A 1 492 ? -5.235 4.868 -9.293 1.00 88.25 492 TYR A C 1
ATOM 3925 O O . TYR A 1 492 ? -5.747 5.557 -8.400 1.00 88.25 492 TYR A O 1
ATOM 3933 N N . GLN A 1 493 ? -3.919 4.807 -9.531 1.00 90.06 493 GLN A N 1
ATOM 3934 C CA . GLN A 1 493 ? -2.820 5.476 -8.817 1.00 90.06 493 GLN A CA 1
ATOM 3935 C C . GLN A 1 493 ? -1.857 6.159 -9.822 1.00 90.06 493 GLN A C 1
ATOM 3937 O O . GLN A 1 493 ? -0.789 5.615 -10.114 1.00 90.06 493 GLN A O 1
ATOM 3942 N N . PRO A 1 494 ? -2.210 7.323 -10.411 1.00 88.56 494 PRO A N 1
ATOM 3943 C CA . PRO A 1 494 ? -1.440 7.955 -11.496 1.00 88.56 494 PRO A CA 1
ATOM 3944 C C . PRO A 1 494 ? 0.003 8.367 -11.150 1.00 88.56 494 PRO A C 1
ATOM 3946 O O . PRO A 1 494 ? 0.814 8.627 -12.041 1.00 88.56 494 PRO A O 1
ATOM 3949 N N . GLU A 1 495 ? 0.325 8.441 -9.863 1.00 88.75 495 GLU A N 1
ATOM 3950 C CA . GLU A 1 495 ? 1.663 8.616 -9.301 1.00 88.75 495 GLU A CA 1
ATOM 3951 C C . GLU A 1 495 ? 2.543 7.354 -9.404 1.00 88.75 495 GLU A C 1
ATOM 3953 O O . GLU A 1 495 ? 3.772 7.460 -9.412 1.00 88.75 495 GLU A O 1
ATOM 3958 N N . VAL A 1 496 ? 1.947 6.165 -9.561 1.00 91.31 496 VAL A N 1
ATOM 3959 C CA . VAL A 1 496 ? 2.671 4.915 -9.818 1.00 91.31 496 VAL A CA 1
ATOM 3960 C C . VAL A 1 496 ? 2.968 4.791 -11.312 1.00 91.31 496 VAL A C 1
ATOM 3962 O O . VAL A 1 496 ? 2.132 4.412 -12.137 1.00 91.31 496 VAL A O 1
ATOM 3965 N N . VAL A 1 497 ? 4.212 5.120 -11.651 1.00 93.69 497 VAL A N 1
ATOM 3966 C CA . VAL A 1 497 ? 4.729 5.214 -13.019 1.00 93.69 497 VAL A CA 1
ATOM 3967 C C . VAL A 1 497 ? 5.908 4.259 -13.205 1.00 93.69 497 VAL A C 1
ATOM 3969 O O . VAL A 1 497 ? 6.761 4.145 -12.326 1.00 93.69 497 VAL A O 1
ATOM 3972 N N . SER A 1 498 ? 5.989 3.597 -14.361 1.00 94.31 498 SER A N 1
ATOM 3973 C CA . SER A 1 498 ? 7.110 2.707 -14.683 1.00 94.31 498 SER A CA 1
ATOM 3974 C C . SER A 1 498 ? 8.419 3.450 -14.959 1.00 94.31 498 SER A C 1
ATOM 3976 O O . SER A 1 498 ? 8.452 4.658 -15.210 1.00 94.31 498 SER A O 1
ATOM 3978 N N . ASN A 1 499 ? 9.511 2.689 -15.056 1.00 93.06 499 ASN A N 1
ATOM 3979 C CA . ASN A 1 499 ? 10.708 3.147 -15.758 1.00 93.06 499 ASN A CA 1
ATOM 3980 C C . ASN A 1 499 ? 10.364 3.626 -17.184 1.00 93.06 499 ASN A C 1
ATOM 3982 O O . ASN A 1 499 ? 9.436 3.116 -17.819 1.00 93.06 499 ASN A O 1
ATOM 3986 N N . ALA A 1 500 ? 11.138 4.586 -17.689 1.00 91.38 500 ALA A N 1
ATOM 3987 C CA . ALA A 1 500 ? 11.060 5.025 -19.077 1.00 91.38 500 ALA A CA 1
ATOM 3988 C C . ALA A 1 500 ? 12.043 4.234 -19.955 1.00 91.38 500 ALA A C 1
ATOM 3990 O O . ALA A 1 500 ? 13.167 3.957 -19.532 1.00 91.38 500 ALA A O 1
ATOM 3991 N N . VAL A 1 501 ? 11.648 3.910 -21.188 1.00 88.88 501 VAL A N 1
ATOM 3992 C CA . VAL A 1 501 ? 12.505 3.249 -22.192 1.00 88.88 501 VAL A CA 1
ATOM 3993 C C . VAL A 1 501 ? 12.418 3.950 -23.544 1.00 88.88 501 VAL A C 1
ATOM 3995 O O . VAL A 1 501 ? 11.372 4.486 -23.907 1.00 88.88 501 VAL A O 1
ATOM 3998 N N . THR A 1 502 ? 13.513 3.946 -24.302 1.00 87.31 502 THR A N 1
ATOM 3999 C CA . THR A 1 502 ? 13.587 4.571 -25.631 1.00 87.31 502 THR A CA 1
ATOM 4000 C C . THR A 1 502 ? 13.418 3.524 -26.730 1.00 87.31 502 THR A C 1
ATOM 4002 O O . THR A 1 502 ? 14.084 2.492 -26.706 1.00 87.31 502 THR A O 1
ATOM 4005 N N . LEU A 1 503 ? 12.579 3.831 -27.719 1.00 86.19 503 LEU A N 1
ATOM 4006 C CA . LEU A 1 503 ? 12.468 3.116 -28.988 1.00 86.19 503 LEU A CA 1
ATOM 4007 C C . LEU A 1 503 ? 12.959 4.008 -30.128 1.00 86.19 503 LEU A C 1
ATOM 4009 O O . LEU A 1 503 ? 12.505 5.147 -30.280 1.00 86.19 503 LEU A O 1
ATOM 4013 N N . THR A 1 504 ? 13.835 3.455 -30.960 1.00 81.81 504 THR A N 1
ATOM 4014 C CA . THR A 1 504 ? 14.281 4.042 -32.226 1.00 81.81 504 THR A CA 1
ATOM 4015 C C . THR A 1 504 ? 13.714 3.235 -33.390 1.00 81.81 504 THR A C 1
ATOM 4017 O O . THR A 1 504 ? 13.810 2.009 -33.394 1.00 81.81 504 THR A O 1
ATOM 4020 N N . VAL A 1 505 ? 13.139 3.914 -34.384 1.00 78.81 505 VAL A N 1
ATOM 4021 C CA . VAL A 1 505 ? 12.549 3.294 -35.580 1.00 78.81 505 VAL A CA 1
ATOM 4022 C C . VAL A 1 505 ? 13.274 3.817 -36.820 1.00 78.81 505 VAL A C 1
ATOM 4024 O O . VAL A 1 505 ? 13.247 5.017 -37.094 1.00 78.81 505 VAL A O 1
ATOM 4027 N N . SER A 1 506 ? 13.952 2.924 -37.541 1.00 73.50 506 SER A N 1
ATOM 4028 C CA . SER A 1 506 ? 14.762 3.224 -38.726 1.00 73.50 506 SER A CA 1
ATOM 4029 C C . SER A 1 506 ? 13.929 3.132 -40.014 1.00 73.50 506 SER A C 1
ATOM 4031 O O . SER A 1 506 ? 12.969 2.365 -40.104 1.00 73.50 506 SER A O 1
ATOM 4033 N N . ASN A 1 507 ? 14.251 3.980 -40.996 1.00 65.44 507 ASN A N 1
ATOM 4034 C CA . ASN A 1 507 ? 13.274 4.429 -41.997 1.00 65.44 507 ASN A CA 1
ATOM 4035 C C . ASN A 1 507 ? 13.505 3.913 -43.434 1.00 65.44 507 ASN A C 1
ATOM 4037 O O . ASN A 1 507 ? 12.740 4.296 -44.312 1.00 65.44 507 ASN A O 1
ATOM 4041 N N . GLY A 1 508 ? 14.527 3.082 -43.702 1.00 67.19 508 GLY A N 1
ATOM 4042 C CA . GLY A 1 508 ? 14.668 2.481 -45.043 1.00 67.19 508 GLY A CA 1
ATOM 4043 C C . GLY A 1 508 ? 16.002 1.848 -45.462 1.00 67.19 508 GLY A C 1
ATOM 4044 O O . GLY A 1 508 ? 16.014 1.157 -46.479 1.00 67.19 508 GLY A O 1
ATOM 4045 N N . LEU A 1 509 ? 17.109 1.999 -44.717 1.00 70.81 509 LEU A N 1
ATOM 4046 C CA . LEU A 1 509 ? 18.341 1.265 -45.052 1.00 70.81 509 LEU A CA 1
ATOM 4047 C C . LEU A 1 509 ? 18.317 -0.129 -44.419 1.00 70.81 509 LEU A C 1
ATOM 4049 O O . LEU A 1 509 ? 18.463 -0.267 -43.203 1.00 70.81 509 LEU A O 1
ATOM 4053 N N . ASP A 1 510 ? 18.182 -1.165 -45.243 1.00 71.06 510 ASP A N 1
ATOM 4054 C CA . ASP A 1 510 ? 18.308 -2.557 -44.806 1.00 71.06 510 ASP A CA 1
ATOM 4055 C C . ASP A 1 510 ? 19.790 -2.866 -44.550 1.00 71.06 510 ASP A C 1
ATOM 4057 O O . ASP A 1 510 ? 20.548 -3.174 -45.474 1.00 71.06 510 ASP A O 1
ATOM 4061 N N . VAL A 1 511 ? 20.213 -2.755 -43.288 1.00 74.12 511 VAL A N 1
ATOM 4062 C CA . VAL A 1 511 ? 21.583 -3.036 -42.835 1.00 74.12 511 VAL A CA 1
ATOM 4063 C C . VAL A 1 511 ? 21.678 -4.485 -42.368 1.00 74.12 511 VAL A C 1
ATOM 4065 O O . VAL A 1 511 ? 20.989 -4.908 -41.444 1.00 74.12 511 VAL A O 1
ATOM 4068 N N . ARG A 1 512 ? 22.570 -5.253 -42.994 1.00 71.56 512 ARG A N 1
ATOM 4069 C CA . ARG A 1 512 ? 22.890 -6.634 -42.630 1.00 71.56 512 ARG A CA 1
ATOM 4070 C C . ARG A 1 512 ? 24.294 -6.706 -42.051 1.00 71.56 512 ARG A C 1
ATOM 4072 O O . ARG A 1 512 ? 25.280 -6.377 -42.711 1.00 71.56 512 ARG A O 1
ATOM 4079 N N . GLN A 1 513 ? 24.375 -7.205 -40.827 1.00 66.00 513 GLN A N 1
ATOM 4080 C CA . GLN A 1 513 ? 25.623 -7.671 -40.243 1.00 66.00 513 GLN A CA 1
ATOM 4081 C C . GLN A 1 513 ? 25.989 -9.024 -40.889 1.00 66.00 513 GLN A C 1
ATOM 4083 O O . GLN A 1 513 ? 25.138 -9.916 -40.922 1.00 66.00 513 GLN A O 1
ATOM 4088 N N . PRO A 1 514 ? 27.202 -9.197 -41.443 1.00 55.47 514 PRO A N 1
ATOM 4089 C CA . PRO A 1 514 ? 27.663 -10.485 -41.943 1.00 55.47 514 PRO A CA 1
ATOM 4090 C C . PRO A 1 514 ? 27.966 -11.439 -40.783 1.00 55.47 514 PRO A C 1
ATOM 4092 O O . PRO A 1 514 ? 28.121 -11.030 -39.631 1.00 55.47 514 PRO A O 1
ATOM 4095 N N . THR A 1 515 ? 28.073 -12.726 -41.100 1.00 54.75 515 THR A N 1
ATOM 4096 C CA . THR A 1 515 ? 28.330 -13.793 -40.131 1.00 54.75 515 THR A CA 1
ATOM 4097 C C . THR A 1 515 ? 29.682 -13.596 -39.437 1.00 54.75 515 THR A C 1
ATOM 4099 O O . THR A 1 515 ? 30.729 -13.866 -40.023 1.00 54.75 515 THR A O 1
ATOM 4102 N N . LEU A 1 516 ? 29.673 -13.144 -38.180 1.00 55.91 516 LEU A N 1
ATOM 4103 C CA . LEU A 1 516 ? 30.883 -13.066 -37.362 1.00 55.91 516 LEU A CA 1
ATOM 4104 C C . LEU A 1 516 ? 31.297 -14.473 -36.910 1.00 55.91 516 LEU A C 1
ATOM 4106 O O . LEU A 1 516 ? 30.582 -15.121 -36.146 1.00 55.91 516 LEU A O 1
ATOM 4110 N N . SER A 1 517 ? 32.473 -14.932 -37.334 1.00 49.06 517 SER A N 1
ATOM 4111 C CA . SER A 1 517 ? 33.127 -16.110 -36.761 1.00 49.06 517 SER A CA 1
ATOM 4112 C C . SER A 1 517 ? 33.662 -15.769 -35.367 1.00 49.06 517 SER A C 1
ATOM 4114 O O . SER A 1 517 ? 34.627 -15.017 -35.234 1.00 49.06 517 SER A O 1
ATOM 4116 N N . THR A 1 518 ? 33.027 -16.290 -34.318 1.00 51.19 518 THR A N 1
ATOM 4117 C CA . THR A 1 518 ? 33.401 -16.008 -32.924 1.00 51.19 518 THR A CA 1
ATOM 4118 C C . THR A 1 518 ? 34.529 -16.920 -32.418 1.00 51.19 518 THR A C 1
ATOM 4120 O O . THR A 1 518 ? 34.373 -18.138 -32.526 1.00 51.19 518 THR A O 1
ATOM 4123 N N . PRO A 1 519 ? 35.586 -16.390 -31.768 1.00 50.62 519 PRO A N 1
ATOM 4124 C CA . PRO A 1 519 ? 35.978 -14.981 -31.676 1.00 50.62 519 PRO A CA 1
ATOM 4125 C C . PRO A 1 519 ? 36.859 -14.546 -32.872 1.00 50.62 519 PRO A C 1
ATOM 4127 O O . PRO A 1 519 ? 37.776 -15.280 -33.246 1.00 50.62 519 PRO A O 1
ATOM 4130 N N . PRO A 1 520 ? 36.664 -13.340 -33.441 1.00 50.94 520 PRO A N 1
ATOM 4131 C CA . PRO A 1 520 ? 37.579 -12.789 -34.436 1.00 50.94 520 PRO A CA 1
ATOM 4132 C C . PRO A 1 520 ? 38.838 -12.245 -33.743 1.00 50.94 520 PRO A C 1
ATOM 4134 O O . PRO A 1 520 ? 38.887 -11.092 -33.305 1.00 50.94 520 PRO A O 1
ATOM 4137 N N . LEU A 1 521 ? 39.858 -13.094 -33.631 1.00 49.97 521 LEU A N 1
ATOM 4138 C CA . LEU A 1 521 ? 41.201 -12.686 -33.218 1.00 49.97 521 LEU A CA 1
ATOM 4139 C C . LEU A 1 521 ? 41.787 -11.675 -34.235 1.00 49.97 521 LEU A C 1
ATOM 4141 O O . LEU A 1 521 ? 41.452 -11.703 -35.417 1.00 49.97 521 LEU A O 1
ATOM 4145 N N . ASP A 1 522 ? 42.653 -10.774 -33.763 1.00 50.81 522 ASP A N 1
ATOM 4146 C CA . ASP A 1 522 ? 43.431 -9.797 -34.554 1.00 50.81 522 ASP A CA 1
ATOM 4147 C C . ASP A 1 522 ? 42.715 -8.638 -35.280 1.00 50.81 522 ASP A C 1
ATOM 4149 O O . ASP A 1 522 ? 43.256 -8.038 -36.213 1.00 50.81 522 ASP A O 1
ATOM 4153 N N . GLY A 1 523 ? 41.594 -8.150 -34.743 1.00 53.66 523 GLY A N 1
ATOM 4154 C CA . GLY A 1 523 ? 41.180 -6.754 -34.978 1.00 53.66 523 GLY A CA 1
ATOM 4155 C C . GLY A 1 523 ? 40.714 -6.499 -36.402 1.00 53.66 523 GLY A C 1
ATOM 4156 O O . GLY A 1 523 ? 41.177 -5.566 -37.060 1.00 53.66 523 GLY A O 1
ATOM 4157 N N . VAL A 1 524 ? 39.830 -7.389 -36.842 1.00 58.06 524 VAL A N 1
ATOM 4158 C CA . VAL A 1 524 ? 39.283 -7.483 -38.191 1.00 58.06 524 VAL A CA 1
ATOM 4159 C C . VAL A 1 524 ? 38.437 -6.254 -38.538 1.00 58.06 524 VAL A C 1
ATOM 4161 O O . VAL A 1 524 ? 37.722 -5.694 -37.699 1.00 58.06 524 VAL A O 1
ATOM 4164 N N . ASN A 1 525 ? 38.495 -5.886 -39.816 1.00 63.31 525 ASN A N 1
ATOM 4165 C CA . ASN A 1 525 ? 37.529 -5.034 -40.497 1.00 63.31 525 ASN A CA 1
ATOM 4166 C C . ASN A 1 525 ? 36.121 -5.650 -40.406 1.00 63.31 525 ASN A C 1
ATOM 4168 O O . ASN A 1 525 ? 35.783 -6.556 -41.168 1.00 63.31 525 ASN A O 1
ATOM 4172 N N . ILE A 1 526 ? 35.282 -5.171 -39.484 1.00 68.50 526 ILE A N 1
ATOM 4173 C CA . ILE A 1 526 ? 33.878 -5.588 -39.412 1.00 68.50 526 ILE A CA 1
ATOM 4174 C C . ILE A 1 526 ? 33.135 -4.915 -40.557 1.00 68.50 526 ILE A C 1
ATOM 4176 O O . ILE A 1 526 ? 32.673 -3.778 -40.448 1.00 68.50 526 ILE A O 1
ATOM 4180 N N . SER A 1 527 ? 33.037 -5.629 -41.673 1.00 71.06 527 SER A N 1
ATOM 4181 C CA . SER A 1 527 ? 32.129 -5.278 -42.755 1.00 71.06 527 SER A CA 1
ATOM 4182 C C . SER A 1 527 ? 30.695 -5.220 -42.228 1.00 71.06 527 SER A C 1
ATOM 4184 O O . SER A 1 527 ? 30.258 -6.104 -41.497 1.00 71.06 527 SER A O 1
ATOM 4186 N N . LEU A 1 528 ? 29.931 -4.224 -42.655 1.00 77.25 528 LEU A N 1
ATOM 4187 C CA . LEU A 1 528 ? 28.476 -4.296 -42.753 1.00 77.25 528 LEU A CA 1
ATOM 4188 C C . LEU A 1 528 ? 28.093 -4.235 -44.230 1.00 77.25 528 LEU A C 1
ATOM 4190 O O . LEU A 1 528 ? 28.819 -3.657 -45.040 1.00 77.25 528 LEU A O 1
ATOM 4194 N N . ALA A 1 529 ? 26.957 -4.825 -44.583 1.00 82.75 529 ALA A N 1
ATOM 4195 C CA . ALA A 1 529 ? 26.336 -4.647 -45.889 1.00 82.75 529 ALA A CA 1
ATOM 4196 C C . ALA A 1 529 ? 25.067 -3.810 -45.719 1.00 82.75 529 ALA A C 1
ATOM 4198 O O . ALA A 1 529 ? 24.321 -4.025 -44.765 1.00 82.75 529 ALA A O 1
ATOM 4199 N N . TRP A 1 530 ? 24.781 -2.891 -46.637 1.00 86.31 530 TRP A N 1
ATOM 4200 C CA . TRP A 1 530 ? 23.500 -2.178 -46.651 1.00 86.31 530 TRP A CA 1
ATOM 4201 C C . TRP A 1 530 ? 22.913 -2.105 -48.055 1.00 86.31 530 TRP A C 1
ATOM 4203 O O . TRP A 1 530 ? 23.646 -1.936 -49.027 1.00 86.31 530 TRP A O 1
ATOM 4213 N N . THR A 1 531 ? 21.590 -2.239 -48.156 1.00 82.38 531 THR A N 1
ATOM 4214 C CA . THR A 1 531 ? 20.819 -2.162 -49.409 1.00 82.38 531 THR A CA 1
ATOM 4215 C C . THR A 1 531 ? 19.768 -1.059 -49.356 1.00 82.38 531 THR A C 1
ATOM 4217 O O . THR A 1 531 ? 19.104 -0.888 -48.334 1.00 82.38 531 THR A O 1
ATOM 4220 N N . HIS A 1 532 ? 19.562 -0.368 -50.480 1.00 80.44 532 HIS A N 1
ATOM 4221 C CA . HIS A 1 532 ? 18.467 0.578 -50.687 1.00 80.44 532 HIS A CA 1
ATOM 4222 C C . HIS A 1 532 ? 17.956 0.543 -52.150 1.00 80.44 532 HIS A C 1
ATOM 4224 O O . HIS A 1 532 ? 18.767 0.403 -53.072 1.00 80.44 532 HIS A O 1
ATOM 4230 N N . PRO A 1 533 ? 16.639 0.683 -52.425 1.00 77.44 533 PRO A N 1
ATOM 4231 C CA . PRO A 1 533 ? 16.104 0.623 -53.791 1.00 77.44 533 PRO A CA 1
ATOM 4232 C C . PRO A 1 533 ? 16.664 1.668 -54.771 1.00 77.44 533 PRO A C 1
ATOM 4234 O O . PRO A 1 533 ? 16.794 1.370 -55.962 1.00 77.44 533 PRO A O 1
ATOM 4237 N N . THR A 1 534 ? 17.018 2.870 -54.306 1.00 82.38 534 THR A N 1
ATOM 4238 C CA . THR A 1 534 ? 17.662 3.935 -55.108 1.00 82.38 534 THR A CA 1
ATOM 4239 C C . THR A 1 534 ? 19.101 4.205 -54.642 1.00 82.38 534 THR A C 1
ATOM 4241 O O . THR A 1 534 ? 19.434 3.868 -53.506 1.00 82.38 534 THR A O 1
ATOM 4244 N N . PRO A 1 535 ? 19.982 4.784 -55.486 1.00 87.75 535 PRO A N 1
ATOM 4245 C CA . PRO A 1 535 ? 21.361 5.061 -55.089 1.00 87.75 535 PRO A CA 1
ATOM 4246 C C . PRO A 1 535 ? 21.450 6.204 -54.070 1.00 87.75 535 PRO A C 1
ATOM 4248 O O . PRO A 1 535 ? 20.903 7.275 -54.322 1.00 87.75 535 PRO A O 1
ATOM 4251 N N . LEU A 1 536 ? 22.182 6.000 -52.972 1.00 86.94 536 LEU A N 1
ATOM 4252 C CA . LEU A 1 536 ? 22.369 6.975 -51.891 1.00 86.94 536 LEU A CA 1
ATOM 4253 C C . LEU A 1 536 ? 23.845 7.176 -51.548 1.00 86.94 536 LEU A C 1
ATOM 4255 O O . LEU A 1 536 ? 24.628 6.225 -51.577 1.00 86.94 536 LEU A O 1
ATOM 4259 N N . ALA A 1 537 ? 24.208 8.409 -51.200 1.00 90.31 537 ALA A N 1
ATOM 4260 C CA . ALA A 1 537 ? 25.470 8.724 -50.535 1.00 90.31 537 ALA A CA 1
ATOM 4261 C C . ALA A 1 537 ? 25.230 8.707 -49.018 1.00 90.31 537 ALA A C 1
ATOM 4263 O O . ALA A 1 537 ? 24.229 9.251 -48.551 1.00 90.31 537 ALA A O 1
ATOM 4264 N N . VAL A 1 538 ? 26.124 8.082 -48.252 1.00 90.06 538 VAL A N 1
ATOM 4265 C CA . VAL A 1 538 ? 25.863 7.728 -46.846 1.00 90.06 538 VAL A CA 1
ATOM 4266 C C . VAL A 1 538 ? 26.994 8.120 -45.901 1.00 90.06 538 VAL A C 1
ATOM 4268 O O . VAL A 1 538 ? 28.162 8.147 -46.284 1.00 90.06 538 VAL A O 1
ATOM 4271 N N . ASP A 1 539 ? 26.640 8.374 -44.647 1.00 91.50 539 ASP A N 1
ATOM 4272 C CA . ASP A 1 539 ? 27.556 8.553 -43.524 1.00 91.50 539 ASP A CA 1
ATOM 4273 C C . ASP A 1 539 ? 27.486 7.349 -42.579 1.00 91.50 539 ASP A C 1
ATOM 4275 O O . ASP A 1 539 ? 26.407 6.840 -42.266 1.00 91.50 539 ASP A O 1
ATOM 4279 N N . TYR A 1 540 ? 28.647 6.908 -42.097 1.00 88.81 540 TYR A N 1
ATOM 4280 C CA . TYR A 1 540 ? 28.777 5.775 -41.184 1.00 88.81 540 TYR A CA 1
ATOM 4281 C C . TYR A 1 540 ? 29.072 6.266 -39.769 1.00 88.81 540 TYR A C 1
ATOM 4283 O O . TYR A 1 540 ? 29.997 7.053 -39.551 1.00 88.81 540 TYR A O 1
ATOM 4291 N N . TYR A 1 541 ? 28.309 5.773 -38.798 1.00 88.94 541 TYR A N 1
ATOM 4292 C CA . TYR A 1 541 ? 28.427 6.107 -37.382 1.00 88.94 541 TYR A CA 1
ATOM 4293 C C . TYR A 1 541 ? 28.597 4.846 -36.531 1.00 88.94 541 TYR A C 1
ATOM 4295 O O . TYR A 1 541 ? 28.084 3.779 -36.868 1.00 88.94 541 TYR A O 1
ATOM 4303 N N . ALA A 1 542 ? 29.267 4.990 -35.391 1.00 86.50 542 ALA A N 1
ATOM 4304 C CA . ALA A 1 542 ? 29.436 3.942 -34.394 1.00 86.50 542 ALA A CA 1
ATOM 4305 C C . ALA A 1 542 ? 29.089 4.453 -32.988 1.00 86.50 542 ALA A C 1
ATOM 4307 O O . ALA A 1 542 ? 29.356 5.608 -32.645 1.00 86.50 542 ALA A O 1
ATOM 4308 N N . SER A 1 543 ? 28.520 3.566 -32.177 1.00 83.50 543 SER A N 1
ATOM 4309 C CA . SER A 1 543 ? 28.184 3.763 -30.764 1.00 83.50 543 SER A CA 1
ATOM 4310 C C . SER A 1 543 ? 28.871 2.691 -29.911 1.00 83.50 543 SER A C 1
ATOM 4312 O O . SER A 1 543 ? 29.036 1.557 -30.363 1.00 83.50 543 SER A O 1
ATOM 4314 N N . ARG A 1 544 ? 29.245 3.042 -28.671 1.00 82.31 544 ARG A N 1
ATOM 4315 C CA . ARG A 1 544 ? 29.754 2.119 -27.627 1.00 82.31 544 ARG A CA 1
ATOM 4316 C C . ARG A 1 544 ? 28.782 1.953 -26.446 1.00 82.31 544 ARG A C 1
ATOM 4318 O O . ARG A 1 544 ? 29.144 1.395 -25.416 1.00 82.31 544 ARG A O 1
ATOM 4325 N N . ASP A 1 545 ? 27.575 2.494 -26.583 1.00 70.44 545 ASP A N 1
ATOM 4326 C CA . ASP A 1 545 ? 26.578 2.695 -25.525 1.00 70.44 545 ASP A CA 1
ATOM 4327 C C . ASP A 1 545 ? 25.152 2.376 -26.019 1.00 70.44 545 ASP A C 1
ATOM 4329 O O . ASP A 1 545 ? 24.176 3.014 -25.629 1.00 70.44 545 ASP A O 1
ATOM 4333 N N . ASN A 1 546 ? 25.041 1.379 -26.908 1.00 68.38 546 ASN A N 1
ATOM 4334 C CA . ASN A 1 546 ? 23.795 0.895 -27.521 1.00 68.38 546 ASN A CA 1
ATOM 4335 C C . ASN A 1 546 ? 22.924 2.004 -28.156 1.00 68.38 546 ASN A C 1
ATOM 4337 O O . ASN A 1 546 ? 21.696 1.927 -28.176 1.00 68.38 546 ASN A O 1
ATOM 4341 N N . GLY A 1 547 ? 23.577 3.023 -28.712 1.00 67.75 547 GLY A N 1
ATOM 4342 C CA . GLY A 1 547 ? 22.972 4.097 -29.494 1.00 67.75 547 GLY A CA 1
ATOM 4343 C C . GLY A 1 547 ? 22.645 5.380 -28.730 1.00 67.75 547 GLY A C 1
ATOM 4344 O O . GLY A 1 547 ? 21.951 6.229 -29.294 1.00 67.75 547 GLY A O 1
ATOM 4345 N N . ALA A 1 548 ? 23.127 5.550 -27.493 1.00 65.38 548 ALA A N 1
ATOM 4346 C CA . ALA A 1 548 ? 22.956 6.795 -26.739 1.00 65.38 548 ALA A CA 1
ATOM 4347 C C . ALA A 1 548 ? 23.856 7.933 -27.265 1.00 65.38 548 ALA A C 1
ATOM 4349 O O . ALA A 1 548 ? 23.411 9.080 -27.335 1.00 65.38 548 ALA A O 1
ATOM 4350 N N . THR A 1 549 ? 25.077 7.626 -27.715 1.00 76.88 549 THR A N 1
ATOM 4351 C CA . THR A 1 549 ? 25.962 8.549 -28.442 1.00 76.88 549 THR A CA 1
ATOM 4352 C C . THR A 1 549 ? 26.447 7.935 -29.757 1.00 76.88 549 THR A C 1
ATOM 4354 O O . THR A 1 549 ? 26.646 6.726 -29.872 1.00 76.88 549 THR A O 1
ATOM 4357 N N . TRP A 1 550 ? 26.623 8.779 -30.780 1.00 82.56 550 TRP A N 1
ATOM 4358 C CA . TRP A 1 550 ? 26.998 8.359 -32.133 1.00 82.56 550 TRP A CA 1
ATOM 4359 C C . TRP A 1 550 ? 28.174 9.181 -32.659 1.00 82.56 550 TRP A C 1
ATOM 4361 O O . TRP A 1 550 ? 28.042 10.375 -32.922 1.00 82.56 550 TRP A O 1
ATOM 4371 N N . THR A 1 551 ? 29.308 8.522 -32.876 1.00 86.12 551 THR A N 1
ATOM 4372 C CA . THR A 1 551 ? 30.506 9.114 -33.485 1.00 86.12 551 THR A CA 1
ATOM 4373 C C . THR A 1 551 ? 30.516 8.795 -34.975 1.00 86.12 551 THR A C 1
ATOM 4375 O O . THR A 1 551 ? 30.381 7.628 -35.337 1.00 86.12 551 THR A O 1
ATOM 4378 N N . LYS A 1 552 ? 30.698 9.792 -35.852 1.00 87.38 552 LYS A N 1
ATOM 4379 C CA . LYS A 1 552 ? 30.920 9.536 -37.286 1.00 87.38 552 LYS A CA 1
ATOM 4380 C C . LYS A 1 552 ? 32.300 8.901 -37.483 1.00 87.38 552 LYS A C 1
ATOM 4382 O O . LYS A 1 552 ? 33.293 9.420 -36.981 1.00 87.38 552 LYS A O 1
ATOM 4387 N N . VAL A 1 553 ? 32.345 7.781 -38.197 1.00 81.38 553 VAL A N 1
ATOM 4388 C CA . VAL A 1 553 ? 33.530 6.922 -38.390 1.00 81.38 553 VAL A CA 1
ATOM 4389 C C . VAL A 1 553 ? 33.851 6.651 -39.865 1.00 81.38 553 VAL A C 1
ATOM 4391 O O . VAL A 1 553 ? 34.876 6.049 -40.165 1.00 81.38 553 VAL A O 1
ATOM 4394 N N . GLY A 1 554 ? 33.015 7.115 -40.796 1.00 83.19 554 GLY A N 1
ATOM 4395 C CA . GLY A 1 554 ? 33.286 7.057 -42.231 1.00 83.19 554 GLY A CA 1
ATOM 4396 C C . GLY A 1 554 ? 32.218 7.766 -43.060 1.00 83.19 554 GLY A C 1
ATOM 4397 O O . GLY A 1 554 ? 31.204 8.225 -42.532 1.00 83.19 554 GLY A O 1
ATOM 4398 N N . GLU A 1 555 ? 32.431 7.828 -44.372 1.00 88.62 555 GLU A N 1
ATOM 4399 C CA . GLU A 1 555 ? 31.434 8.276 -45.348 1.00 88.62 555 GLU A CA 1
ATOM 4400 C C . GLU A 1 555 ? 31.636 7.615 -46.717 1.00 88.62 555 GLU A C 1
ATOM 4402 O O . GLU A 1 555 ? 32.716 7.116 -47.029 1.00 88.62 555 GLU A O 1
ATOM 4407 N N . SER A 1 556 ? 30.589 7.618 -47.540 1.00 85.75 556 SER A N 1
ATOM 4408 C CA . SER A 1 556 ? 30.639 7.291 -48.961 1.00 85.75 556 SER A CA 1
ATOM 4409 C C . SER A 1 556 ? 29.903 8.377 -49.743 1.00 85.75 556 SER A C 1
ATOM 4411 O O . SER A 1 556 ? 28.682 8.507 -49.667 1.00 85.75 556 SER A O 1
ATOM 4413 N N . THR A 1 557 ? 30.663 9.184 -50.480 1.00 83.50 557 THR A N 1
ATOM 4414 C CA . THR A 1 557 ? 30.161 10.327 -51.260 1.00 83.50 557 THR A CA 1
ATOM 4415 C C . THR A 1 557 ? 29.629 9.940 -52.641 1.00 83.50 557 THR A C 1
ATOM 4417 O O . THR A 1 557 ? 28.977 10.755 -53.289 1.00 83.50 557 THR A O 1
ATOM 4420 N N . VAL A 1 558 ? 29.878 8.705 -53.091 1.00 85.75 558 VAL A N 1
ATOM 4421 C CA . VAL A 1 558 ? 29.409 8.168 -54.377 1.00 85.75 558 VAL A CA 1
ATOM 4422 C C . VAL A 1 558 ? 28.078 7.434 -54.162 1.00 85.75 558 VAL A C 1
ATOM 4424 O O . VAL A 1 558 ? 28.067 6.441 -53.431 1.00 85.75 558 VAL A O 1
ATOM 4427 N N . PRO A 1 559 ? 26.962 7.864 -54.787 1.00 87.62 559 PRO A N 1
ATOM 4428 C CA . PRO A 1 559 ? 25.663 7.241 -54.557 1.00 87.62 559 PRO A CA 1
ATOM 4429 C C . PRO A 1 559 ? 25.593 5.779 -55.013 1.00 87.62 559 PRO A C 1
ATOM 4431 O O . PRO A 1 559 ? 25.779 5.480 -56.192 1.00 87.62 559 PRO A O 1
ATOM 4434 N N . ASN A 1 560 ? 25.261 4.869 -54.096 1.00 87.31 560 ASN A N 1
ATOM 4435 C CA . ASN A 1 560 ? 25.180 3.427 -54.343 1.00 87.31 560 ASN A CA 1
ATOM 4436 C C . ASN A 1 560 ? 23.843 2.839 -53.868 1.00 87.31 560 ASN A C 1
ATOM 4438 O O . ASN A 1 560 ? 23.250 3.325 -52.911 1.00 87.31 560 ASN A O 1
ATOM 4442 N N . ARG A 1 561 ? 23.345 1.790 -54.541 1.00 85.31 561 ARG A N 1
ATOM 4443 C CA . ARG A 1 561 ? 22.163 1.013 -54.082 1.00 85.31 561 ARG A CA 1
ATOM 4444 C C . ARG A 1 561 ? 22.527 -0.076 -53.072 1.00 85.31 561 ARG A C 1
ATOM 4446 O O . ARG A 1 561 ? 21.664 -0.632 -52.400 1.00 85.31 561 ARG A O 1
ATOM 4453 N N . TYR A 1 562 ? 23.803 -0.435 -53.049 1.00 85.12 562 TYR A N 1
ATOM 4454 C CA . TYR A 1 562 ? 24.363 -1.505 -52.252 1.00 85.12 562 TYR A CA 1
ATOM 4455 C C . TYR A 1 562 ? 25.830 -1.193 -52.000 1.00 85.12 562 TYR A C 1
ATOM 4457 O O . TYR A 1 562 ? 26.540 -0.843 -52.944 1.00 85.12 562 TYR A O 1
ATOM 4465 N N . ALA A 1 563 ? 26.286 -1.340 -50.763 1.00 84.12 563 ALA A N 1
ATOM 4466 C CA . ALA A 1 563 ? 27.708 -1.335 -50.461 1.00 84.12 563 ALA A CA 1
ATOM 4467 C C . ALA A 1 563 ? 28.025 -2.259 -49.284 1.00 84.12 563 ALA A C 1
ATOM 4469 O O . ALA A 1 563 ? 27.238 -2.402 -48.345 1.00 84.12 563 ALA A O 1
ATOM 4470 N N . TYR A 1 564 ? 29.224 -2.834 -49.335 1.00 82.69 564 TYR A N 1
ATOM 4471 C CA . TYR A 1 564 ? 29.939 -3.265 -48.144 1.00 82.69 564 TYR A CA 1
ATOM 4472 C C . TYR A 1 564 ? 30.766 -2.084 -47.627 1.00 82.69 564 TYR A C 1
ATOM 4474 O O . TYR A 1 564 ? 31.411 -1.392 -48.416 1.00 82.69 564 TYR A O 1
ATOM 4482 N N . TRP A 1 565 ? 30.774 -1.863 -46.316 1.00 81.50 565 TRP A N 1
ATOM 4483 C CA . TRP A 1 565 ? 31.682 -0.919 -45.663 1.00 81.50 565 TRP A CA 1
ATOM 4484 C C . TRP A 1 565 ? 32.298 -1.553 -44.422 1.00 81.50 565 TRP A C 1
ATOM 4486 O O . TRP A 1 565 ? 31.583 -2.147 -43.618 1.00 81.50 565 TRP A O 1
ATOM 4496 N N . SER A 1 566 ? 33.613 -1.413 -44.280 1.00 75.00 566 SER A N 1
ATOM 4497 C CA . SER A 1 566 ? 34.413 -2.049 -43.235 1.00 75.00 566 SER A CA 1
ATOM 4498 C C . SER A 1 566 ? 34.723 -1.095 -42.089 1.00 75.00 566 SER A C 1
ATOM 4500 O O . SER A 1 566 ? 35.351 -0.056 -42.291 1.00 75.00 566 SER A O 1
ATOM 4502 N N . PHE A 1 567 ? 34.333 -1.478 -40.872 1.00 76.25 567 PHE A N 1
ATOM 4503 C CA . PHE A 1 567 ? 34.685 -0.773 -39.646 1.00 76.25 567 PHE A CA 1
ATOM 4504 C C . PHE A 1 567 ? 35.905 -1.399 -38.961 1.00 76.25 567 PHE A C 1
ATOM 4506 O O . PHE A 1 567 ? 35.874 -2.556 -38.536 1.00 76.25 567 PHE A O 1
ATOM 4513 N N . TYR A 1 568 ? 36.964 -0.610 -38.791 1.00 75.56 568 TYR A N 1
ATOM 4514 C CA . TYR A 1 568 ? 38.151 -1.017 -38.046 1.00 75.56 568 TYR A CA 1
ATOM 4515 C C . TYR A 1 568 ? 37.927 -0.905 -36.528 1.00 75.56 568 TYR A C 1
ATOM 4517 O O . TYR A 1 568 ? 37.603 0.164 -36.013 1.00 75.56 568 TYR A O 1
ATOM 4525 N N . THR A 1 569 ? 38.143 -2.001 -35.795 1.00 74.25 569 THR A N 1
ATOM 4526 C CA . THR A 1 569 ? 37.777 -2.135 -34.367 1.00 74.25 569 THR A CA 1
ATOM 4527 C C . THR A 1 569 ? 38.928 -1.947 -33.367 1.00 74.25 569 THR A C 1
ATOM 4529 O O . THR A 1 569 ? 38.709 -2.009 -32.153 1.00 74.25 569 THR A O 1
ATOM 4532 N N . GLY A 1 570 ? 40.162 -1.713 -33.828 1.00 73.94 570 GLY A N 1
ATOM 4533 C CA . GLY A 1 570 ? 41.320 -1.551 -32.939 1.00 73.94 570 GLY A CA 1
ATOM 4534 C C . GLY A 1 570 ? 41.177 -0.352 -31.991 1.00 73.94 570 GLY A C 1
ATOM 4535 O O . GLY A 1 570 ? 40.762 0.738 -32.383 1.00 73.94 570 GLY A O 1
ATOM 4536 N N . GLY A 1 571 ? 41.495 -0.563 -30.714 1.00 73.81 571 GLY A N 1
ATOM 4537 C CA . GLY A 1 571 ? 41.347 0.424 -29.643 1.00 73.81 571 GLY A CA 1
ATOM 4538 C C . GLY A 1 571 ? 39.932 0.550 -29.056 1.00 73.81 571 GLY A C 1
ATOM 4539 O O . GLY A 1 571 ? 39.709 1.472 -28.270 1.00 73.81 571 GLY A O 1
ATOM 4540 N N . TRP A 1 572 ? 38.995 -0.337 -29.430 1.00 78.44 572 TRP A N 1
ATOM 4541 C CA . TRP A 1 572 ? 37.606 -0.380 -28.929 1.00 78.44 572 TRP A CA 1
ATOM 4542 C C . TRP A 1 572 ? 37.293 -1.649 -28.099 1.00 78.44 572 TRP A C 1
ATOM 4544 O O . TRP A 1 572 ? 36.130 -1.900 -27.774 1.00 78.44 572 TRP A O 1
ATOM 4554 N N . GLY A 1 573 ? 38.303 -2.453 -27.749 1.00 77.25 573 GLY A N 1
ATOM 4555 C CA . GLY A 1 573 ? 38.136 -3.739 -27.059 1.00 77.25 573 GLY A CA 1
ATOM 4556 C C . GLY A 1 573 ? 37.414 -3.652 -25.708 1.00 77.25 573 GLY A C 1
ATOM 4557 O O . GLY A 1 573 ? 37.487 -2.644 -25.004 1.00 77.25 573 GLY A O 1
ATOM 4558 N N . GLY A 1 574 ? 36.692 -4.718 -25.357 1.00 75.94 574 GLY A N 1
ATOM 4559 C CA . GLY A 1 574 ? 35.860 -4.795 -24.153 1.00 75.94 574 GLY A CA 1
ATOM 4560 C C . GLY A 1 574 ? 34.552 -4.000 -24.246 1.00 75.94 574 GLY A C 1
ATOM 4561 O O . GLY A 1 574 ? 33.943 -3.718 -23.218 1.00 75.94 574 GLY A O 1
ATOM 4562 N N . SER A 1 575 ? 34.123 -3.619 -25.454 1.00 77.56 575 SER A N 1
ATOM 4563 C CA . SER A 1 575 ? 32.903 -2.832 -25.688 1.00 77.56 575 SER A CA 1
ATOM 4564 C C . SER A 1 575 ? 31.879 -3.622 -26.496 1.00 77.56 575 SER A C 1
ATOM 4566 O O . SER A 1 575 ? 32.243 -4.290 -27.464 1.00 77.56 575 SER A O 1
ATOM 4568 N N . ASN A 1 576 ? 30.595 -3.445 -26.182 1.00 80.62 576 ASN A N 1
ATOM 4569 C CA . ASN A 1 576 ? 29.542 -3.662 -27.171 1.00 80.62 576 ASN A CA 1
ATOM 4570 C C . ASN A 1 576 ? 29.525 -2.464 -28.126 1.00 80.62 576 ASN A C 1
ATOM 4572 O O . ASN A 1 576 ? 29.549 -1.314 -27.686 1.00 80.62 576 ASN A O 1
ATOM 4576 N N . VAL A 1 577 ? 29.511 -2.733 -29.426 1.00 80.00 577 VAL A N 1
ATOM 4577 C CA . VAL A 1 577 ? 29.523 -1.726 -30.487 1.00 80.00 577 VAL A CA 1
ATOM 4578 C C . VAL A 1 577 ? 28.298 -1.912 -31.365 1.00 80.00 577 VAL A C 1
ATOM 4580 O O . VAL A 1 577 ? 27.918 -3.031 -31.697 1.00 80.00 577 VAL A O 1
ATOM 4583 N N . THR A 1 578 ? 27.671 -0.799 -31.731 1.00 82.50 578 THR A N 1
ATOM 4584 C CA . THR A 1 578 ? 26.553 -0.754 -32.682 1.00 82.50 578 THR A CA 1
ATOM 4585 C C . THR A 1 578 ? 26.934 0.175 -33.830 1.00 82.50 578 THR A C 1
ATOM 4587 O O . THR A 1 578 ? 27.451 1.266 -33.578 1.00 82.50 578 THR A O 1
ATOM 4590 N N . LEU A 1 579 ? 26.698 -0.233 -35.079 1.00 84.00 579 LEU A N 1
ATOM 4591 C CA . LEU A 1 579 ? 27.004 0.564 -36.272 1.00 84.00 579 LEU A CA 1
ATOM 4592 C C . LEU A 1 579 ? 25.714 1.070 -36.924 1.00 84.00 579 LEU A C 1
ATOM 4594 O O . LEU A 1 579 ? 24.705 0.368 -36.943 1.00 84.00 579 LEU A O 1
ATOM 4598 N N . LYS A 1 580 ? 25.749 2.285 -37.472 1.00 86.62 580 LYS A N 1
ATOM 4599 C CA . LYS A 1 580 ? 24.616 2.958 -38.119 1.00 86.62 580 LYS A CA 1
ATOM 4600 C C . LYS A 1 580 ? 25.050 3.531 -39.465 1.00 86.62 580 LYS A C 1
ATOM 4602 O O . LYS A 1 580 ? 26.042 4.252 -39.539 1.00 86.62 580 LYS A O 1
ATOM 4607 N N . VAL A 1 581 ? 24.281 3.244 -40.510 1.00 88.56 581 VAL A N 1
ATOM 4608 C CA . VAL A 1 581 ? 24.413 3.856 -41.842 1.00 88.56 581 VAL A CA 1
ATOM 4609 C C . VAL A 1 581 ? 23.325 4.914 -41.971 1.00 88.56 581 VAL A C 1
ATOM 4611 O O . VAL A 1 581 ? 22.184 4.622 -41.623 1.00 88.56 581 VAL A O 1
ATOM 4614 N N . VAL A 1 582 ? 23.647 6.119 -42.438 1.00 88.81 582 VAL A N 1
ATOM 4615 C CA . VAL A 1 582 ? 22.715 7.257 -42.540 1.00 88.81 582 VAL A CA 1
ATOM 4616 C C . VAL A 1 582 ? 22.765 7.844 -43.945 1.00 88.81 582 VAL A C 1
ATOM 4618 O O . VAL A 1 582 ? 23.850 8.093 -44.458 1.00 88.81 582 VAL A O 1
ATOM 4621 N N . ASP A 1 583 ? 21.614 8.096 -44.557 1.00 88.19 583 ASP A N 1
ATOM 4622 C CA . ASP A 1 583 ? 21.499 8.845 -45.809 1.00 88.19 583 ASP A CA 1
ATOM 4623 C C . ASP A 1 583 ? 21.936 10.307 -45.597 1.00 88.19 583 ASP A C 1
ATOM 4625 O O . ASP A 1 583 ? 21.460 10.995 -44.692 1.00 88.19 583 ASP A O 1
ATOM 4629 N N . ARG A 1 584 ? 22.860 10.803 -46.427 1.00 87.62 584 ARG A N 1
ATOM 4630 C CA . ARG A 1 584 ? 23.354 12.189 -46.336 1.00 87.62 584 ARG A CA 1
ATOM 4631 C C . ARG A 1 584 ? 22.312 13.225 -46.771 1.00 87.62 584 ARG A C 1
ATOM 4633 O O . ARG A 1 584 ? 22.488 14.399 -46.453 1.00 87.62 584 ARG A O 1
ATOM 4640 N N . ALA A 1 585 ? 21.266 12.821 -47.495 1.00 84.19 585 ALA A N 1
ATOM 4641 C CA . ALA A 1 585 ? 20.163 13.694 -47.896 1.00 84.19 585 ALA A CA 1
ATOM 4642 C C . ALA A 1 585 ? 19.030 13.756 -46.851 1.00 84.19 585 ALA A C 1
ATOM 4644 O O . ALA A 1 585 ? 18.391 14.799 -46.724 1.00 84.19 585 ALA A O 1
ATOM 4645 N N . ASP A 1 586 ? 18.810 12.685 -46.080 1.00 79.81 586 ASP A N 1
ATOM 4646 C CA . ASP A 1 586 ? 17.843 12.635 -44.974 1.00 79.81 586 ASP A CA 1
ATOM 4647 C C . ASP A 1 586 ? 18.446 11.924 -43.743 1.00 79.81 586 ASP A C 1
ATOM 4649 O O . ASP A 1 586 ? 18.444 10.697 -43.670 1.00 79.81 586 ASP A O 1
ATOM 4653 N N . PRO A 1 587 ? 18.893 12.660 -42.708 1.00 73.12 587 PRO A N 1
ATOM 4654 C CA . PRO A 1 587 ? 19.391 12.064 -41.464 1.00 73.12 587 PRO A CA 1
ATOM 4655 C C . PRO A 1 587 ? 18.365 11.226 -40.672 1.00 73.12 587 PRO A C 1
ATOM 4657 O O . PRO A 1 587 ? 18.748 10.491 -39.754 1.00 73.12 587 PRO A O 1
ATOM 4660 N N . GLY A 1 588 ? 17.069 11.330 -40.989 1.00 66.81 588 GLY A N 1
ATOM 4661 C CA . GLY A 1 588 ? 16.006 10.448 -40.499 1.00 66.81 588 GLY A CA 1
ATOM 4662 C C . GLY A 1 588 ? 15.932 9.107 -41.240 1.00 66.81 588 GLY A C 1
ATOM 4663 O O . GLY A 1 588 ? 15.318 8.164 -40.735 1.00 66.81 588 GLY A O 1
ATOM 4664 N N . HIS A 1 589 ? 16.590 8.996 -42.393 1.00 78.56 589 HIS A N 1
ATOM 4665 C CA . HIS A 1 589 ? 16.700 7.801 -43.213 1.00 78.56 589 HIS A CA 1
ATOM 4666 C C . HIS A 1 589 ? 18.019 7.072 -42.925 1.00 78.56 589 HIS A C 1
ATOM 4668 O O . HIS A 1 589 ? 19.107 7.456 -43.345 1.00 78.56 589 HIS A O 1
ATOM 4674 N N . PHE A 1 590 ? 17.928 6.009 -42.129 1.00 83.44 590 PHE A N 1
ATOM 4675 C CA . PHE A 1 590 ? 19.085 5.239 -41.680 1.00 83.44 590 PHE A CA 1
ATOM 4676 C C . PHE A 1 590 ? 18.742 3.762 -41.471 1.00 83.44 590 PHE A C 1
ATOM 4678 O O . PHE A 1 590 ? 17.580 3.361 -41.572 1.00 83.44 590 PHE A O 1
ATOM 4685 N N . GLY A 1 591 ? 19.767 2.979 -41.140 1.00 80.25 591 GLY A N 1
ATOM 4686 C CA . GLY A 1 591 ? 19.690 1.592 -40.683 1.00 80.25 591 GLY A CA 1
ATOM 4687 C C . GLY A 1 591 ? 20.789 1.308 -39.659 1.00 80.25 591 GLY A C 1
ATOM 4688 O O . GLY A 1 591 ? 21.753 2.072 -39.559 1.00 80.25 591 GLY A O 1
ATOM 4689 N N . VAL A 1 592 ? 20.635 0.251 -38.862 1.00 79.62 592 VAL A N 1
ATOM 4690 C CA . VAL A 1 592 ? 21.483 -0.023 -37.686 1.00 79.62 592 VAL A CA 1
ATOM 4691 C C . VAL A 1 592 ? 21.785 -1.523 -37.603 1.00 79.62 592 VAL A C 1
ATOM 4693 O O . VAL A 1 592 ? 20.915 -2.332 -37.910 1.00 79.62 592 VAL A O 1
ATOM 4696 N N . THR A 1 593 ? 22.998 -1.912 -37.204 1.00 75.69 593 THR A N 1
ATOM 4697 C CA . THR A 1 593 ? 23.320 -3.319 -36.903 1.00 75.69 593 THR A CA 1
ATOM 4698 C C . THR A 1 593 ? 22.710 -3.754 -35.568 1.00 75.69 593 THR A C 1
ATOM 4700 O O . THR A 1 593 ? 22.356 -2.925 -34.730 1.00 75.69 593 THR A O 1
ATOM 4703 N N . LEU A 1 594 ? 22.684 -5.063 -35.308 1.00 72.00 594 LEU A N 1
ATOM 4704 C CA . LEU A 1 594 ? 22.632 -5.537 -33.925 1.00 72.00 594 LEU A CA 1
ATOM 4705 C C . LEU A 1 594 ? 23.932 -5.135 -33.189 1.00 72.00 594 LEU A C 1
ATOM 4707 O O . LEU A 1 594 ? 24.959 -4.891 -33.840 1.00 72.00 594 LEU A O 1
ATOM 4711 N N . PRO A 1 595 ? 23.915 -5.032 -31.848 1.00 74.12 595 PRO A N 1
ATOM 4712 C CA . PRO A 1 595 ? 25.132 -4.829 -31.075 1.00 74.12 595 PRO A CA 1
ATOM 4713 C C . PRO A 1 595 ? 26.022 -6.079 -31.134 1.00 74.12 595 PRO A C 1
ATOM 4715 O O . PRO A 1 595 ? 25.539 -7.205 -31.011 1.00 74.12 595 PRO A O 1
ATOM 4718 N N . PHE A 1 596 ? 27.332 -5.887 -31.273 1.00 74.62 596 PHE A N 1
ATOM 4719 C CA . PHE A 1 596 ? 28.332 -6.957 -31.226 1.00 74.62 596 PHE A CA 1
ATOM 4720 C C . PHE A 1 596 ? 29.460 -6.621 -30.249 1.00 74.62 596 PHE A C 1
ATOM 4722 O O . PHE A 1 596 ? 29.796 -5.456 -30.044 1.00 74.62 596 PHE A O 1
ATOM 4729 N N . PHE A 1 597 ? 30.065 -7.646 -29.654 1.00 75.44 597 PHE A N 1
ATOM 4730 C CA . PHE A 1 597 ? 31.156 -7.481 -28.697 1.00 75.44 597 PHE A CA 1
ATOM 4731 C C . PHE A 1 597 ? 32.520 -7.435 -29.402 1.00 75.44 597 PHE A C 1
ATOM 4733 O O . PHE A 1 597 ? 32.835 -8.306 -30.214 1.00 75.44 597 PHE A O 1
ATOM 4740 N N . VAL A 1 598 ? 33.343 -6.434 -29.078 1.00 76.19 598 VAL A N 1
ATOM 4741 C CA . VAL A 1 598 ? 34.728 -6.309 -29.560 1.00 76.19 598 VAL A CA 1
ATOM 4742 C C . VAL A 1 598 ? 35.680 -6.876 -28.507 1.00 76.19 598 VAL A C 1
ATOM 4744 O O . VAL A 1 598 ? 35.681 -6.420 -27.363 1.00 76.19 598 VAL A O 1
ATOM 4747 N N . SER A 1 599 ? 36.508 -7.850 -28.896 1.00 72.44 599 SER A N 1
ATOM 4748 C CA . SER A 1 599 ? 37.355 -8.614 -27.966 1.00 72.44 599 SER A CA 1
ATOM 4749 C C . SER A 1 599 ? 38.330 -7.720 -27.166 1.00 72.44 599 SER A C 1
ATOM 4751 O O . SER A 1 599 ? 38.894 -6.785 -27.748 1.00 72.44 599 SER A O 1
ATOM 4753 N N . PRO A 1 600 ? 38.546 -7.949 -25.851 1.00 75.31 600 PRO A N 1
ATOM 4754 C CA . PRO A 1 600 ? 39.376 -7.088 -24.997 1.00 75.31 600 PRO A CA 1
ATOM 4755 C C . PRO A 1 600 ? 40.814 -6.889 -25.483 1.00 75.31 600 PRO A C 1
ATOM 4757 O O . PRO A 1 600 ? 41.372 -5.806 -25.321 1.00 75.31 600 PRO A O 1
ATOM 4760 N N . GLU A 1 601 ? 41.396 -7.891 -26.135 1.00 69.75 601 GLU A N 1
ATOM 4761 C CA . GLU A 1 601 ? 42.764 -7.898 -26.670 1.00 69.75 601 GLU A CA 1
ATOM 4762 C C . GLU A 1 601 ? 42.976 -6.747 -27.667 1.00 69.75 601 GLU A C 1
ATOM 4764 O O . GLU A 1 601 ? 44.033 -6.113 -27.720 1.00 69.75 601 GLU A O 1
ATOM 4769 N N . LEU A 1 602 ? 41.918 -6.399 -28.405 1.00 72.12 602 LEU A N 1
ATOM 4770 C CA . LEU A 1 602 ? 41.920 -5.341 -29.412 1.00 72.12 602 LEU A CA 1
ATOM 4771 C C . LEU A 1 602 ? 42.004 -3.941 -28.800 1.00 72.12 602 LEU A C 1
ATOM 4773 O O . LEU A 1 602 ? 42.291 -2.982 -29.514 1.00 72.12 602 LEU A O 1
ATOM 4777 N N . GLN A 1 603 ? 41.823 -3.802 -27.483 1.00 74.75 603 GLN A N 1
ATOM 4778 C CA . GLN A 1 603 ? 42.005 -2.540 -26.769 1.00 74.75 603 GLN A CA 1
ATOM 4779 C C . GLN A 1 603 ? 43.449 -2.022 -26.861 1.00 74.75 603 GLN A C 1
ATOM 4781 O O . GLN A 1 603 ? 43.663 -0.812 -26.749 1.00 74.75 603 GLN A O 1
ATOM 4786 N N . LEU A 1 604 ? 44.436 -2.893 -27.097 1.00 74.50 604 LEU A N 1
ATOM 4787 C CA . LEU A 1 604 ? 45.841 -2.501 -27.237 1.00 74.50 604 LEU A CA 1
ATOM 4788 C C . LEU A 1 604 ? 46.283 -2.249 -28.690 1.00 74.50 604 LEU A C 1
ATOM 4790 O O . LEU A 1 604 ? 47.304 -1.589 -28.864 1.00 74.50 604 LEU A O 1
ATOM 4794 N N . LYS A 1 605 ? 45.535 -2.686 -29.720 1.00 77.06 605 LYS A N 1
ATOM 4795 C CA . LYS A 1 605 ? 45.852 -2.406 -31.142 1.00 77.06 605 LYS A CA 1
ATOM 4796 C C . LYS A 1 605 ? 45.643 -0.908 -31.433 1.00 77.06 605 LYS A C 1
ATOM 4798 O O . LYS A 1 605 ? 44.597 -0.345 -31.105 1.00 77.06 605 LYS A O 1
ATOM 4803 N N . ILE A 1 606 ? 46.640 -0.251 -32.020 1.00 76.38 606 ILE A N 1
ATOM 4804 C CA . ILE A 1 606 ? 46.580 1.149 -32.467 1.00 76.38 606 ILE A CA 1
ATOM 4805 C C . ILE A 1 606 ? 45.958 1.189 -33.873 1.00 76.38 606 ILE A C 1
ATOM 4807 O O . ILE A 1 606 ? 46.350 0.373 -34.706 1.00 76.38 606 ILE A O 1
ATOM 4811 N N . PRO A 1 607 ? 45.044 2.133 -34.178 1.00 68.25 607 PRO A N 1
ATOM 4812 C CA . PRO A 1 607 ? 44.520 2.302 -35.530 1.00 68.25 607 PRO A CA 1
ATOM 4813 C C . PRO A 1 607 ? 45.595 2.728 -36.538 1.00 68.25 607 PRO A C 1
ATOM 4815 O O . PRO A 1 607 ? 45.976 3.894 -36.615 1.00 68.25 607 PRO A O 1
ATOM 4818 N N . ALA A 1 608 ? 46.035 1.760 -37.335 1.00 65.81 608 ALA A N 1
ATOM 4819 C CA . ALA A 1 608 ? 46.565 1.967 -38.675 1.00 65.81 608 ALA A CA 1
ATOM 4820 C C . ALA A 1 608 ? 45.524 1.440 -39.677 1.00 65.81 608 ALA A C 1
ATOM 4822 O O . ALA A 1 608 ? 44.778 0.512 -39.360 1.00 65.81 608 ALA A O 1
ATOM 4823 N N . THR A 1 609 ? 45.445 2.066 -40.851 1.00 59.00 609 THR A N 1
ATOM 4824 C CA . THR A 1 609 ? 44.570 1.670 -41.966 1.00 59.00 609 THR A CA 1
ATOM 4825 C C . THR A 1 609 ? 45.234 2.037 -43.292 1.00 59.00 609 THR A C 1
ATOM 4827 O O . THR A 1 609 ? 46.118 2.901 -43.334 1.00 59.00 609 THR A O 1
ATOM 4830 N N . SER A 1 610 ? 44.804 1.412 -44.387 1.00 55.88 610 SER A N 1
ATOM 4831 C CA . SER A 1 610 ? 45.333 1.659 -45.736 1.00 55.88 610 SER A CA 1
ATOM 4832 C C . SER A 1 610 ? 45.092 3.088 -46.231 1.00 55.88 610 SER A C 1
ATOM 4834 O O . SER A 1 610 ? 45.961 3.680 -46.866 1.00 55.88 610 SER A O 1
ATOM 4836 N N . GLY A 1 611 ? 43.970 3.709 -45.846 1.00 55.62 611 GLY A N 1
ATOM 4837 C CA . GLY A 1 611 ? 43.672 5.118 -46.153 1.00 55.62 611 GLY A CA 1
ATOM 4838 C C . GLY A 1 611 ? 44.618 6.140 -45.502 1.00 55.62 611 GLY A C 1
ATOM 4839 O O . GLY A 1 611 ? 44.707 7.269 -45.980 1.00 55.62 611 GLY A O 1
ATOM 4840 N N . ASN A 1 612 ? 45.348 5.745 -44.453 1.00 60.88 612 ASN A N 1
ATOM 4841 C CA . ASN A 1 612 ? 46.349 6.574 -43.776 1.00 60.88 612 ASN A CA 1
ATOM 4842 C C . ASN A 1 612 ? 47.797 6.190 -44.146 1.00 60.88 612 ASN A C 1
ATOM 4844 O O . ASN A 1 612 ? 48.744 6.761 -43.593 1.00 60.88 612 ASN A O 1
ATOM 4848 N N . ALA A 1 613 ? 47.981 5.218 -45.044 1.00 59.91 613 ALA A N 1
ATOM 4849 C CA . ALA A 1 613 ? 49.286 4.788 -45.523 1.00 59.91 613 ALA A CA 1
ATOM 4850 C C . ALA A 1 613 ? 49.676 5.539 -46.809 1.00 59.91 613 ALA A C 1
ATOM 4852 O O . ALA A 1 613 ? 48.869 5.738 -47.715 1.00 59.91 613 ALA A O 1
ATOM 4853 N N . THR A 1 614 ? 50.931 5.968 -46.914 1.00 61.12 614 THR A N 1
ATOM 4854 C CA . THR A 1 614 ? 51.492 6.591 -48.124 1.00 61.12 614 THR A CA 1
ATOM 4855 C C . THR A 1 614 ? 52.858 5.986 -48.425 1.00 61.12 614 THR A C 1
ATOM 4857 O O . THR A 1 614 ? 53.594 5.603 -47.517 1.00 61.12 614 THR A O 1
ATOM 4860 N N . SER A 1 615 ? 53.206 5.892 -49.704 1.00 61.94 615 SER A N 1
ATOM 4861 C CA . SER A 1 615 ? 54.369 5.151 -50.185 1.00 61.94 615 SER A CA 1
ATOM 4862 C C . SER A 1 615 ? 55.254 5.998 -51.099 1.00 61.94 615 SER A C 1
ATOM 4864 O O . SER A 1 615 ? 54.780 6.931 -51.746 1.00 61.94 615 SER A O 1
ATOM 4866 N N . ASN A 1 616 ? 56.547 5.665 -51.177 1.00 56.94 616 ASN A N 1
ATOM 4867 C CA . ASN A 1 616 ? 57.460 6.218 -52.190 1.00 56.94 616 ASN A CA 1
ATOM 4868 C C . ASN A 1 616 ? 57.581 5.331 -53.450 1.00 56.94 616 ASN A C 1
ATOM 4870 O O . ASN A 1 616 ? 58.274 5.701 -54.395 1.00 56.94 616 ASN A O 1
ATOM 4874 N N . SER A 1 617 ? 56.888 4.190 -53.480 1.00 54.84 617 SER A N 1
ATOM 4875 C CA . SER A 1 617 ? 56.776 3.264 -54.613 1.00 54.84 617 SER A CA 1
ATOM 4876 C C . SER A 1 617 ? 55.332 2.760 -54.780 1.00 54.84 617 SER A C 1
ATOM 4878 O O . SER A 1 617 ? 54.446 3.101 -53.992 1.00 54.84 617 SER A O 1
ATOM 4880 N N . GLY A 1 618 ? 55.059 1.981 -55.831 1.00 49.62 618 GLY A N 1
ATOM 4881 C CA . GLY A 1 618 ? 53.720 1.445 -56.100 1.00 49.62 618 GLY A CA 1
ATOM 4882 C C . GLY A 1 618 ? 53.202 0.482 -55.021 1.00 49.62 618 GLY A C 1
ATOM 4883 O O . GLY A 1 618 ? 53.974 -0.181 -54.338 1.00 49.62 618 GLY A O 1
ATOM 4884 N N . ALA A 1 619 ? 51.874 0.396 -54.902 1.00 50.47 619 ALA A N 1
ATOM 4885 C CA . ALA A 1 619 ? 51.115 -0.556 -54.074 1.00 50.47 619 ALA A CA 1
ATOM 4886 C C . ALA A 1 619 ? 51.301 -0.536 -52.537 1.00 50.47 619 ALA A C 1
ATOM 4888 O O . ALA A 1 619 ? 50.475 -1.125 -51.853 1.00 50.47 619 ALA A O 1
ATOM 4889 N N . ALA A 1 620 ? 52.273 0.172 -51.948 1.00 51.34 620 ALA A N 1
ATOM 4890 C CA . ALA A 1 620 ? 52.567 0.056 -50.504 1.00 51.34 620 ALA A CA 1
ATOM 4891 C C . ALA A 1 620 ? 51.513 0.610 -49.510 1.00 51.34 620 ALA A C 1
ATOM 4893 O O . ALA A 1 620 ? 51.784 0.703 -48.315 1.00 51.34 620 ALA A O 1
ATOM 4894 N N . HIS A 1 621 ? 50.317 0.985 -49.970 1.00 54.69 621 HIS A N 1
ATOM 4895 C CA . HIS A 1 621 ? 49.208 1.405 -49.105 1.00 54.69 621 HIS A CA 1
ATOM 4896 C C . HIS A 1 621 ? 48.393 0.226 -48.543 1.00 54.69 621 HIS A C 1
ATOM 4898 O O . HIS A 1 621 ? 47.534 0.444 -47.700 1.00 54.69 621 HIS A O 1
ATOM 4904 N N . THR A 1 622 ? 48.639 -1.010 -48.985 1.00 55.53 622 THR A N 1
ATOM 4905 C CA . THR A 1 622 ? 47.793 -2.187 -48.703 1.00 55.53 622 THR A CA 1
ATOM 4906 C C . THR A 1 622 ? 48.239 -3.053 -47.514 1.00 55.53 622 THR A C 1
ATOM 4908 O O . THR A 1 622 ? 47.741 -4.160 -47.352 1.00 55.53 622 THR A O 1
ATOM 4911 N N . VAL A 1 623 ? 49.199 -2.592 -46.702 1.00 62.12 623 VAL A N 1
ATOM 4912 C CA . VAL A 1 623 ? 49.868 -3.413 -45.662 1.00 62.12 623 VAL A CA 1
ATOM 4913 C C . VAL A 1 623 ? 49.591 -2.955 -44.228 1.00 62.12 623 VAL A C 1
ATOM 4915 O O . VAL A 1 623 ? 50.406 -3.159 -43.332 1.00 62.12 623 VAL A O 1
ATOM 4918 N N . THR A 1 624 ? 48.471 -2.271 -44.002 1.00 59.53 624 THR A N 1
ATOM 4919 C CA . THR A 1 624 ? 48.121 -1.665 -42.700 1.00 59.53 624 THR A CA 1
ATOM 4920 C C . THR A 1 624 ? 46.681 -1.934 -42.257 1.00 59.53 624 THR A C 1
ATOM 4922 O O . THR A 1 624 ? 46.247 -1.404 -41.237 1.00 59.53 624 THR A O 1
ATOM 4925 N N . ASP A 1 625 ? 45.925 -2.747 -42.996 1.00 53.81 625 ASP A N 1
ATOM 4926 C CA . ASP A 1 625 ? 44.525 -3.107 -42.725 1.00 53.81 625 ASP A CA 1
ATOM 4927 C C . ASP A 1 625 ? 44.319 -4.605 -42.413 1.00 53.81 625 ASP A C 1
ATOM 4929 O O . ASP A 1 625 ? 43.183 -5.046 -42.219 1.00 53.81 625 ASP A O 1
ATOM 4933 N N . SER A 1 626 ? 45.417 -5.359 -42.274 1.00 58.47 626 SER A N 1
ATOM 4934 C CA . SER A 1 626 ? 45.450 -6.801 -41.997 1.00 58.47 626 SER A CA 1
ATOM 4935 C C . SER A 1 626 ? 44.748 -7.688 -43.049 1.00 58.47 626 SER A C 1
ATOM 4937 O O . SER A 1 626 ? 44.395 -8.827 -42.730 1.00 58.47 626 SER A O 1
ATOM 4939 N N . ASP A 1 627 ? 44.572 -7.228 -44.297 1.00 53.91 627 ASP A N 1
ATOM 4940 C CA . ASP A 1 627 ? 44.171 -8.107 -45.406 1.00 53.91 627 ASP A CA 1
ATOM 4941 C C . ASP A 1 627 ? 45.364 -8.965 -45.871 1.00 53.91 627 ASP A C 1
ATOM 4943 O O . ASP A 1 627 ? 46.278 -8.524 -46.568 1.00 53.91 627 ASP A O 1
ATOM 4947 N N . LEU A 1 628 ? 45.338 -10.243 -45.480 1.00 48.50 628 LEU A N 1
ATOM 4948 C CA . LEU A 1 628 ? 46.371 -11.234 -45.797 1.00 48.50 628 LEU A CA 1
ATOM 4949 C C . LEU A 1 628 ? 46.515 -11.526 -47.307 1.00 48.50 628 LEU A C 1
ATOM 4951 O O . LEU A 1 628 ? 47.437 -12.246 -47.693 1.00 48.50 628 LEU A O 1
ATOM 4955 N N . GLY A 1 629 ? 45.629 -11.003 -48.161 1.00 52.25 629 GLY A N 1
ATOM 4956 C CA . GLY A 1 629 ? 45.741 -11.083 -49.616 1.00 52.25 629 GLY A CA 1
ATOM 4957 C C . GLY A 1 629 ? 46.564 -9.963 -50.266 1.00 52.25 629 GLY A C 1
ATOM 4958 O O . GLY A 1 629 ? 47.041 -10.153 -51.386 1.00 52.25 629 GLY A O 1
ATOM 4959 N N . SER A 1 630 ? 46.754 -8.808 -49.615 1.00 60.22 630 SER A N 1
ATOM 4960 C CA . SER A 1 630 ? 47.220 -7.577 -50.277 1.00 60.22 630 SER A CA 1
ATOM 4961 C C . SER A 1 630 ? 48.629 -7.125 -49.878 1.00 60.22 630 SER A C 1
ATOM 4963 O O . SER A 1 630 ? 48.858 -5.980 -49.497 1.00 60.22 630 SER A O 1
ATOM 4965 N N . CYS A 1 631 ? 49.616 -8.008 -50.012 1.00 68.94 631 CYS A N 1
ATOM 4966 C CA . CYS A 1 631 ? 51.004 -7.665 -49.703 1.00 68.94 631 CYS A CA 1
ATOM 4967 C C . CYS A 1 631 ? 51.637 -6.671 -50.701 1.00 68.94 631 CYS A C 1
ATOM 4969 O O . CYS A 1 631 ? 51.489 -6.798 -51.919 1.00 68.94 631 CYS A O 1
ATOM 4971 N N . TRP A 1 632 ? 52.435 -5.742 -50.179 1.00 74.94 632 TRP A N 1
ATOM 4972 C CA . TRP A 1 632 ? 53.321 -4.860 -50.935 1.00 74.94 632 TRP A CA 1
ATOM 4973 C C . TRP A 1 632 ? 54.577 -5.600 -51.398 1.00 74.94 632 TRP A C 1
ATOM 4975 O O . TRP A 1 632 ? 55.221 -6.276 -50.598 1.00 74.94 632 TRP A O 1
ATOM 4985 N N . TRP A 1 633 ? 54.951 -5.404 -52.663 1.00 73.50 633 TRP A N 1
ATOM 4986 C CA . TRP A 1 633 ? 56.208 -5.871 -53.248 1.00 73.50 633 TRP A CA 1
ATOM 4987 C C . TRP A 1 6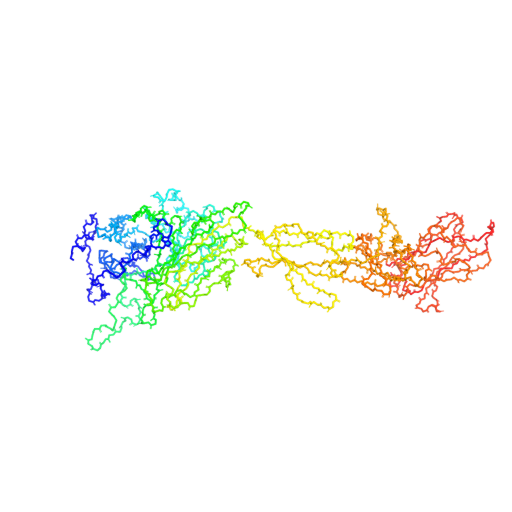33 ? 57.161 -4.695 -53.498 1.00 73.50 633 TRP A C 1
ATOM 4989 O O . TRP A 1 633 ? 56.775 -3.709 -54.133 1.00 73.50 633 TRP A O 1
ATOM 4999 N N . THR A 1 634 ? 58.403 -4.791 -53.021 1.00 71.94 634 THR A N 1
ATOM 5000 C CA . THR A 1 634 ? 59.445 -3.777 -53.269 1.00 71.94 634 THR A CA 1
ATOM 5001 C C . THR A 1 634 ? 60.089 -3.968 -54.646 1.00 71.94 634 THR A C 1
ATOM 5003 O O . THR A 1 634 ? 59.985 -5.028 -55.246 1.00 71.94 634 THR A O 1
ATOM 5006 N N . SER A 1 635 ? 60.823 -2.973 -55.156 1.00 67.31 635 SER A N 1
ATOM 5007 C CA . SER A 1 635 ? 61.772 -3.203 -56.262 1.00 67.31 635 SER A CA 1
ATOM 5008 C C . SER A 1 635 ? 63.152 -3.580 -55.725 1.00 67.31 635 SER A C 1
ATOM 5010 O O . SER A 1 635 ? 63.450 -3.316 -54.561 1.00 67.31 635 SER A O 1
ATOM 5012 N N . ASP A 1 636 ? 64.012 -4.120 -56.590 1.00 64.44 636 ASP A N 1
ATOM 5013 C CA . ASP A 1 636 ? 65.440 -4.300 -56.301 1.00 64.44 636 ASP A CA 1
ATOM 5014 C C . ASP A 1 636 ? 66.206 -2.961 -56.236 1.00 64.44 636 ASP A C 1
ATOM 5016 O O . ASP A 1 636 ? 65.731 -1.923 -56.718 1.00 64.44 636 ASP A O 1
ATOM 5020 N N . GLY A 1 637 ? 67.386 -2.999 -55.613 1.00 62.81 637 GLY A N 1
ATOM 5021 C CA . GLY A 1 637 ? 68.430 -1.967 -55.607 1.00 62.81 637 GLY A CA 1
ATOM 5022 C C . GLY A 1 637 ? 68.175 -0.693 -54.789 1.00 62.81 637 GLY A C 1
ATOM 5023 O O . GLY A 1 637 ? 69.132 -0.112 -54.280 1.00 62.81 637 GLY A O 1
ATOM 5024 N N . ASN A 1 638 ? 66.925 -0.244 -54.647 1.00 63.44 638 ASN A N 1
ATOM 5025 C CA . ASN A 1 638 ? 66.577 1.013 -53.972 1.00 63.44 638 ASN A CA 1
ATOM 5026 C C . ASN A 1 638 ? 65.846 0.794 -52.643 1.00 63.44 638 ASN A C 1
ATOM 5028 O O . ASN A 1 638 ? 64.982 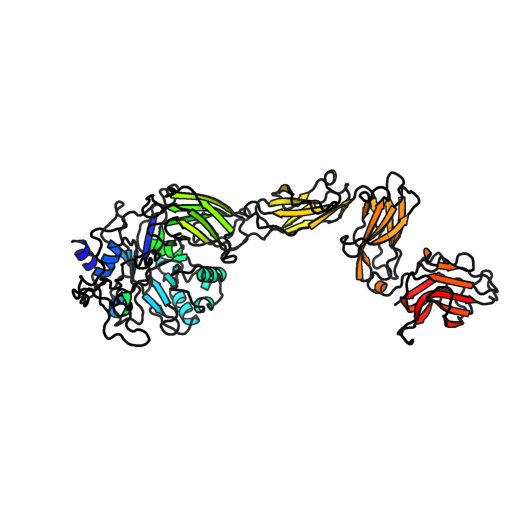-0.071 -52.521 1.00 63.44 638 ASN A O 1
ATOM 5032 N N . GLU A 1 639 ? 66.136 1.658 -51.671 1.00 71.06 639 GLU A N 1
ATOM 5033 C CA . GLU A 1 639 ? 65.370 1.770 -50.430 1.00 71.06 639 GLU A CA 1
ATOM 5034 C C . GLU A 1 639 ? 63.919 2.187 -50.711 1.00 71.06 639 GLU A C 1
ATOM 5036 O O . GLU A 1 639 ? 63.654 3.157 -51.430 1.00 71.06 639 GLU A O 1
ATOM 5041 N N . GLN A 1 640 ? 62.970 1.486 -50.094 1.00 77.81 640 GLN A N 1
ATOM 5042 C CA . GLN A 1 640 ? 61.555 1.835 -50.150 1.00 77.81 640 GLN A CA 1
ATOM 5043 C C . GLN A 1 640 ? 60.933 1.866 -48.753 1.00 77.81 640 GLN A C 1
ATOM 5045 O O . GLN A 1 640 ? 61.466 1.282 -47.807 1.00 77.81 640 GLN A O 1
ATOM 5050 N N . SER A 1 641 ? 59.802 2.559 -48.603 1.00 78.25 641 SER A N 1
ATOM 5051 C CA . SER A 1 641 ? 59.157 2.718 -47.298 1.00 78.25 641 SER A CA 1
ATOM 5052 C C . SER A 1 641 ? 57.636 2.854 -47.344 1.00 78.25 641 SER A C 1
ATOM 5054 O O . SER A 1 641 ? 57.067 3.450 -48.263 1.00 78.25 641 SER A O 1
ATOM 5056 N N . VAL A 1 642 ? 57.005 2.360 -46.277 1.00 79.12 642 VAL A N 1
ATOM 5057 C CA . VAL A 1 642 ? 55.603 2.609 -45.924 1.00 79.12 642 VAL A CA 1
ATOM 5058 C C . VAL A 1 642 ? 55.578 3.659 -44.824 1.00 79.12 642 VAL A C 1
ATOM 5060 O O . VAL A 1 642 ? 56.158 3.460 -43.756 1.00 79.12 642 VAL A O 1
ATOM 5063 N N . TYR A 1 643 ? 54.906 4.774 -45.078 1.00 78.88 643 TYR A N 1
ATOM 5064 C CA . TYR A 1 643 ? 54.620 5.832 -44.113 1.00 78.88 643 TYR A CA 1
ATOM 5065 C C . TYR A 1 643 ? 53.164 5.720 -43.654 1.00 78.88 643 TYR A C 1
ATOM 5067 O O . TYR A 1 643 ? 52.288 5.481 -44.477 1.00 78.88 643 TYR A O 1
ATOM 5075 N N . ILE A 1 644 ? 52.910 5.894 -42.358 1.00 80.75 644 ILE A N 1
ATOM 5076 C CA . ILE A 1 644 ? 51.601 5.702 -41.721 1.00 80.75 644 ILE A CA 1
ATOM 5077 C C . ILE A 1 644 ? 51.315 6.908 -40.822 1.00 80.75 644 ILE A C 1
ATOM 5079 O O . ILE A 1 644 ? 52.095 7.175 -39.906 1.00 80.75 644 ILE A O 1
ATOM 5083 N N . ASP A 1 645 ? 50.199 7.608 -41.037 1.00 83.00 645 ASP A N 1
ATOM 5084 C CA . ASP A 1 645 ? 49.678 8.612 -40.096 1.00 83.00 645 ASP A CA 1
ATOM 5085 C C . ASP A 1 645 ? 48.681 7.972 -39.117 1.00 83.00 645 ASP A C 1
ATOM 5087 O O . ASP A 1 645 ? 47.622 7.485 -39.509 1.00 83.00 645 ASP A O 1
ATOM 5091 N N . LEU A 1 646 ? 48.976 8.003 -37.819 1.00 76.56 646 LEU A N 1
ATOM 5092 C CA . LEU A 1 646 ? 48.081 7.510 -36.763 1.00 76.56 646 LEU A CA 1
ATOM 5093 C C . LEU A 1 646 ? 46.968 8.526 -36.416 1.00 76.56 646 LEU A C 1
ATOM 5095 O O . LEU A 1 646 ? 46.212 8.341 -35.462 1.00 76.56 646 LEU A O 1
ATOM 5099 N N . GLY A 1 647 ? 46.885 9.644 -37.150 1.00 73.69 647 GLY A N 1
ATOM 5100 C CA . GLY A 1 647 ? 45.918 10.741 -37.017 1.00 73.69 647 GLY A CA 1
ATOM 5101 C C . GLY A 1 647 ? 46.170 11.660 -35.816 1.00 73.69 647 GLY A C 1
ATOM 5102 O O . GLY A 1 647 ? 45.848 12.848 -35.847 1.00 73.69 647 GLY A O 1
ATOM 5103 N N . ARG A 1 648 ? 46.784 11.123 -34.763 1.00 79.19 648 ARG A N 1
ATOM 5104 C CA . ARG A 1 648 ? 47.196 11.790 -33.523 1.00 79.19 648 ARG A CA 1
ATOM 5105 C C . ARG A 1 648 ? 48.440 11.107 -32.961 1.00 79.19 648 ARG A C 1
ATOM 5107 O O . ARG A 1 648 ? 48.822 10.036 -33.420 1.00 79.19 648 ARG A O 1
ATOM 5114 N N . GLU A 1 649 ? 49.031 11.686 -31.926 1.00 86.94 649 GLU A N 1
ATOM 5115 C CA . GLU A 1 649 ? 50.111 11.021 -31.199 1.00 86.94 649 GLU A CA 1
ATOM 5116 C C . GLU A 1 649 ? 49.617 9.792 -30.422 1.00 86.94 649 GLU A C 1
ATOM 5118 O O . GLU A 1 649 ? 48.562 9.801 -29.783 1.00 86.94 649 GLU A O 1
ATOM 5123 N N . HIS A 1 650 ? 50.420 8.734 -30.468 1.00 86.12 650 HIS A N 1
ATOM 5124 C CA . HIS A 1 650 ? 50.254 7.480 -29.752 1.00 86.12 650 HIS A CA 1
ATOM 5125 C C . HIS A 1 650 ? 51.592 7.075 -29.117 1.00 86.12 650 HIS A C 1
ATOM 5127 O O . HIS A 1 650 ? 52.653 7.265 -29.708 1.00 86.12 650 HIS A O 1
ATOM 5133 N N . LEU A 1 651 ? 51.543 6.470 -27.927 1.00 89.56 651 LEU A N 1
ATOM 5134 C CA . LEU A 1 651 ? 52.691 5.773 -27.343 1.00 89.56 651 LEU A CA 1
ATOM 5135 C C . LEU A 1 651 ? 52.734 4.352 -27.919 1.00 89.56 651 LEU A C 1
ATOM 5137 O O . LEU A 1 651 ? 51.951 3.499 -27.508 1.00 89.56 651 LEU A O 1
ATOM 5141 N N . VAL A 1 652 ? 53.617 4.103 -28.884 1.00 88.94 652 VAL A N 1
ATOM 5142 C CA . VAL A 1 652 ? 53.805 2.785 -29.502 1.00 88.94 652 VAL A CA 1
ATOM 5143 C C . VAL A 1 652 ? 54.710 1.936 -28.610 1.00 88.94 652 VAL A C 1
ATOM 5145 O O . VAL A 1 652 ? 55.907 2.199 -28.490 1.00 88.94 652 VAL A O 1
ATOM 5148 N N . LYS A 1 653 ? 54.147 0.900 -27.989 1.00 90.00 653 LYS A N 1
ATOM 5149 C CA . LYS A 1 653 ? 54.871 -0.062 -27.146 1.00 90.00 653 LYS A CA 1
ATOM 5150 C C . LYS A 1 653 ? 55.336 -1.310 -27.888 1.00 90.00 653 LYS A C 1
ATOM 5152 O O . LYS A 1 653 ? 56.290 -1.934 -27.443 1.00 90.00 653 LYS A O 1
ATOM 5157 N N . ARG A 1 654 ? 54.701 -1.677 -29.002 1.00 87.75 654 ARG A N 1
ATOM 5158 C CA . ARG A 1 654 ? 55.103 -2.824 -29.835 1.00 87.75 654 ARG A CA 1
ATOM 5159 C C . ARG A 1 654 ? 54.781 -2.556 -31.300 1.00 87.75 654 ARG A C 1
ATOM 5161 O O . ARG A 1 654 ? 53.737 -1.981 -31.604 1.00 87.75 654 ARG A O 1
ATOM 5168 N N . MET A 1 655 ? 55.668 -3.002 -32.181 1.00 88.00 655 MET A N 1
ATOM 5169 C CA . MET A 1 655 ? 55.444 -3.110 -33.620 1.00 88.00 655 MET A CA 1
ATOM 5170 C C . MET A 1 655 ? 55.578 -4.576 -34.031 1.00 88.00 655 MET A C 1
ATOM 5172 O O . MET A 1 655 ? 56.464 -5.282 -33.548 1.00 88.00 655 MET A O 1
ATOM 5176 N N . GLU A 1 656 ? 54.725 -5.021 -34.944 1.00 86.81 656 GLU A N 1
ATOM 5177 C CA . GLU A 1 656 ? 54.867 -6.300 -35.636 1.00 86.81 656 GLU A CA 1
ATOM 5178 C C . GLU A 1 656 ? 54.810 -6.047 -37.138 1.00 86.81 656 GLU A C 1
ATOM 5180 O O . GLU A 1 656 ? 53.961 -5.287 -37.596 1.00 86.81 656 GLU A O 1
ATOM 5185 N N . VAL A 1 657 ? 55.696 -6.679 -37.900 1.00 84.31 657 VAL A N 1
ATOM 5186 C CA . VAL A 1 657 ? 55.667 -6.659 -39.363 1.00 84.31 657 VAL A CA 1
ATOM 5187 C C . VAL A 1 657 ? 55.650 -8.095 -39.856 1.00 84.31 657 VAL A C 1
ATOM 5189 O O . VAL A 1 657 ? 56.581 -8.854 -39.586 1.00 84.31 657 VAL A O 1
ATOM 5192 N N . LEU A 1 658 ? 54.582 -8.469 -40.554 1.00 83.38 658 LEU A N 1
ATOM 5193 C CA . LEU A 1 658 ? 54.446 -9.760 -41.216 1.00 83.38 658 LEU A CA 1
ATOM 5194 C C . LEU A 1 658 ? 54.981 -9.643 -42.644 1.00 83.38 658 LEU A C 1
ATOM 5196 O O . LEU A 1 658 ? 54.508 -8.806 -43.416 1.00 83.38 658 LEU A O 1
ATOM 5200 N N . PHE A 1 659 ? 55.934 -10.498 -43.000 1.00 80.25 659 PHE A N 1
ATOM 5201 C CA . PHE A 1 659 ? 56.399 -10.669 -44.375 1.00 80.25 659 PHE A CA 1
ATOM 5202 C C . PHE A 1 659 ? 55.694 -11.851 -45.046 1.00 80.25 659 PHE A C 1
ATOM 5204 O O . PHE A 1 659 ? 55.196 -12.754 -44.371 1.00 80.25 659 PHE A O 1
ATOM 5211 N N . GLY A 1 660 ? 55.654 -11.830 -46.376 1.00 75.50 660 GLY A N 1
ATOM 5212 C CA . GLY A 1 660 ? 55.173 -12.937 -47.200 1.00 75.50 660 GLY A CA 1
ATOM 5213 C C . GLY A 1 660 ? 56.290 -13.926 -47.537 1.00 75.50 660 GLY A C 1
ATOM 5214 O O . GLY A 1 660 ? 57.141 -14.230 -46.704 1.00 75.50 660 GLY A O 1
ATOM 5215 N N . SER A 1 661 ? 56.325 -14.428 -48.771 1.00 75.81 661 SER A N 1
ATOM 5216 C CA . SER A 1 661 ? 57.287 -15.455 -49.187 1.00 75.81 661 SER A CA 1
ATOM 5217 C C . SER A 1 661 ? 58.740 -14.971 -49.294 1.00 75.81 661 SER A C 1
ATOM 5219 O O . SER A 1 661 ? 59.646 -15.804 -49.294 1.00 75.81 661 SER A O 1
ATOM 5221 N N . GLU A 1 662 ? 58.978 -13.660 -49.392 1.00 74.69 662 GLU A N 1
ATOM 5222 C CA . GLU A 1 662 ? 60.283 -13.071 -49.731 1.00 74.69 662 GLU A CA 1
ATOM 5223 C C . GLU A 1 662 ? 60.612 -11.896 -48.782 1.00 74.69 662 GLU A C 1
ATOM 5225 O O . GLU A 1 662 ? 60.031 -10.820 -48.893 1.00 74.69 662 GLU A O 1
ATOM 5230 N N . ASN A 1 663 ? 61.534 -12.080 -47.827 1.00 74.19 663 ASN A N 1
ATOM 5231 C CA . ASN A 1 663 ? 61.830 -11.074 -46.787 1.00 74.19 663 ASN A CA 1
ATOM 5232 C C . ASN A 1 663 ? 62.970 -10.116 -47.183 1.00 74.19 663 ASN A C 1
ATOM 5234 O O . ASN A 1 663 ? 63.907 -10.537 -47.870 1.00 74.19 663 ASN A O 1
ATOM 5238 N N . PRO A 1 664 ? 62.982 -8.870 -46.667 1.00 75.62 664 PRO A N 1
ATOM 5239 C CA . PRO A 1 664 ? 64.058 -7.920 -46.931 1.00 75.62 664 PRO A CA 1
ATOM 5240 C C . PRO A 1 664 ? 65.332 -8.252 -46.135 1.00 75.62 664 PRO A C 1
ATOM 5242 O O . PRO A 1 664 ? 65.243 -8.544 -44.941 1.00 75.62 664 PRO A O 1
ATOM 5245 N N . PRO A 1 665 ? 66.537 -8.164 -46.736 1.00 72.12 665 PRO A N 1
ATOM 5246 C CA . PRO A 1 665 ? 67.784 -8.509 -46.056 1.00 72.12 665 PRO A CA 1
ATOM 5247 C C . PRO A 1 665 ? 68.139 -7.482 -44.976 1.00 72.12 665 PRO A C 1
ATOM 5249 O O . PRO A 1 665 ? 68.789 -7.838 -43.995 1.00 72.12 665 PRO A O 1
ATOM 5252 N N . SER A 1 666 ? 67.682 -6.231 -45.121 1.00 79.31 666 SER A N 1
ATOM 5253 C CA . SER A 1 666 ? 67.716 -5.219 -44.069 1.00 79.31 666 SER A CA 1
ATOM 5254 C C . SER A 1 666 ? 66.436 -4.387 -44.022 1.00 79.31 666 SER A C 1
ATOM 5256 O O . SER A 1 666 ? 65.794 -4.123 -45.042 1.00 79.31 666 SER A O 1
ATOM 5258 N N . TRP A 1 667 ? 66.083 -3.953 -42.818 1.00 85.00 667 TRP A N 1
ATOM 5259 C CA . TRP A 1 667 ? 64.953 -3.074 -42.545 1.00 85.00 667 TRP A CA 1
ATOM 5260 C C . TRP A 1 667 ? 65.338 -2.055 -41.472 1.00 85.00 667 TRP A C 1
ATOM 5262 O O . TRP A 1 667 ? 66.265 -2.277 -40.682 1.00 85.00 667 TRP A O 1
ATOM 5272 N N . TYR A 1 668 ? 64.597 -0.952 -41.404 1.00 87.62 668 TYR A N 1
ATOM 5273 C CA . TYR A 1 668 ? 64.689 -0.014 -40.291 1.00 87.62 668 TYR A CA 1
ATOM 5274 C C . TYR A 1 668 ? 63.383 0.758 -40.062 1.00 87.62 668 TYR A C 1
ATOM 5276 O O . TYR A 1 668 ? 62.473 0.741 -40.888 1.00 87.62 668 TYR A O 1
ATOM 5284 N N . MET A 1 669 ? 63.251 1.394 -38.898 1.00 89.19 669 MET A N 1
ATOM 5285 C CA . MET A 1 669 ? 62.019 2.053 -38.463 1.00 89.19 669 MET A CA 1
ATOM 5286 C C . MET A 1 669 ? 62.299 3.444 -37.893 1.00 89.19 669 MET A C 1
ATOM 5288 O O . MET A 1 669 ? 63.147 3.629 -37.010 1.00 89.19 669 MET A O 1
ATOM 5292 N N . GLY A 1 670 ? 61.570 4.423 -38.426 1.00 88.69 670 GLY A N 1
ATOM 5293 C CA . GLY A 1 670 ? 61.564 5.805 -37.967 1.00 88.69 670 GLY A CA 1
ATOM 5294 C C . GLY A 1 670 ? 60.201 6.223 -37.424 1.00 88.69 670 GLY A C 1
ATOM 5295 O O . GLY A 1 670 ? 59.162 5.688 -37.819 1.00 88.69 670 GLY A O 1
ATOM 5296 N N . THR A 1 671 ? 60.207 7.218 -36.542 1.00 90.81 671 THR A N 1
ATOM 5297 C CA . THR A 1 671 ? 58.998 7.901 -36.069 1.00 90.81 671 THR A CA 1
ATOM 5298 C C . THR A 1 671 ? 59.068 9.401 -36.331 1.00 90.81 671 THR A C 1
ATOM 5300 O O . THR A 1 671 ? 60.145 9.969 -36.532 1.00 90.81 671 THR A O 1
ATOM 5303 N N . SER A 1 672 ? 57.909 10.055 -36.332 1.00 88.69 672 SER A N 1
ATOM 5304 C CA . SER A 1 672 ? 57.803 11.507 -36.384 1.00 88.69 672 SER A CA 1
ATOM 5305 C C . SER A 1 672 ? 56.564 12.013 -35.639 1.00 88.69 672 SER A C 1
ATOM 5307 O O . SER A 1 672 ? 55.536 11.338 -35.552 1.00 88.69 672 SER A O 1
ATOM 5309 N N . HIS A 1 673 ? 56.644 13.246 -35.141 1.00 88.69 673 HIS A N 1
ATOM 5310 C CA . HIS A 1 673 ? 55.512 13.993 -34.582 1.00 88.69 673 HIS A CA 1
ATOM 5311 C C . HIS A 1 673 ? 54.812 14.866 -35.644 1.00 88.69 673 HIS A C 1
ATOM 5313 O O . HIS A 1 673 ? 53.646 15.220 -35.486 1.00 88.69 673 HIS A O 1
ATOM 5319 N N . ASN A 1 674 ? 55.509 15.212 -36.737 1.00 85.19 674 ASN A N 1
ATOM 5320 C CA . ASN A 1 674 ? 55.090 16.219 -37.725 1.00 85.19 674 ASN A CA 1
ATOM 5321 C C . ASN A 1 674 ? 55.139 15.745 -39.197 1.00 85.19 674 ASN A C 1
ATOM 5323 O O . ASN A 1 674 ? 54.739 16.494 -40.083 1.00 85.19 674 ASN A O 1
ATOM 5327 N N . GLY A 1 675 ? 55.636 14.533 -39.467 1.00 81.19 675 GLY A N 1
ATOM 5328 C CA . GLY A 1 675 ? 55.748 13.923 -40.799 1.00 81.19 675 GLY A CA 1
ATOM 5329 C C . GLY A 1 675 ? 56.984 14.357 -41.601 1.00 81.19 675 GLY A C 1
ATOM 5330 O O . GLY A 1 675 ? 57.361 13.684 -42.564 1.00 81.19 675 GLY A O 1
ATOM 5331 N N . SER A 1 676 ? 57.661 15.436 -41.196 1.00 82.81 676 SER A N 1
ATOM 5332 C CA . SER A 1 676 ? 58.809 16.026 -41.901 1.00 82.81 676 SER A CA 1
ATOM 5333 C C . SER A 1 676 ? 60.149 15.817 -41.187 1.00 82.81 676 SER A C 1
ATOM 5335 O O . SER A 1 676 ? 61.165 15.613 -41.847 1.00 82.81 676 SER A O 1
ATOM 5337 N N . THR A 1 677 ? 60.167 15.813 -39.854 1.00 88.69 677 THR A N 1
ATOM 5338 C CA . THR A 1 677 ? 61.354 15.561 -39.022 1.00 88.69 677 THR A CA 1
ATOM 5339 C C . THR A 1 677 ? 61.308 14.133 -38.489 1.00 88.69 677 THR A C 1
ATOM 5341 O O . THR A 1 677 ? 60.348 13.775 -37.809 1.00 88.69 677 THR A O 1
ATOM 5344 N N . TRP A 1 678 ? 62.323 13.321 -38.786 1.00 87.69 678 TRP A N 1
ATOM 5345 C CA . TRP A 1 678 ? 62.316 11.880 -38.511 1.00 87.69 678 TRP A CA 1
ATOM 5346 C C . TRP A 1 678 ? 63.370 11.471 -37.485 1.00 87.69 678 TRP A C 1
ATOM 5348 O O . TRP A 1 678 ? 64.549 11.783 -37.637 1.00 87.69 678 TRP A O 1
ATOM 5358 N N . SER A 1 679 ? 62.930 10.732 -36.469 1.00 89.62 679 SER A N 1
ATOM 5359 C CA . SER A 1 679 ? 63.779 10.078 -35.475 1.00 89.62 679 SER A CA 1
ATOM 5360 C C . SER A 1 679 ? 63.920 8.605 -35.839 1.00 89.62 679 SER A C 1
ATOM 5362 O O . SER A 1 679 ? 62.923 7.890 -35.932 1.00 89.62 679 SER A O 1
ATOM 5364 N N . MET A 1 680 ? 65.151 8.142 -36.050 1.00 88.81 680 MET A N 1
ATOM 5365 C CA . MET A 1 680 ? 65.433 6.751 -36.414 1.00 88.81 680 MET A CA 1
ATOM 5366 C C . MET A 1 680 ? 65.736 5.941 -35.153 1.00 88.81 680 MET A C 1
ATOM 5368 O O . MET A 1 680 ? 66.599 6.333 -34.369 1.00 88.81 680 MET A O 1
ATOM 5372 N N . HIS A 1 681 ? 65.010 4.841 -34.932 1.00 81.12 681 HIS A N 1
ATOM 5373 C CA . HIS A 1 681 ? 65.006 4.149 -33.634 1.00 81.12 681 HIS A CA 1
ATOM 5374 C C . HIS A 1 681 ? 65.538 2.720 -33.679 1.00 81.12 681 HIS A C 1
ATOM 5376 O O . HIS A 1 681 ? 66.252 2.308 -32.765 1.00 81.12 681 HIS A O 1
ATOM 5382 N N . ASP A 1 682 ? 65.186 1.970 -34.719 1.00 81.19 682 ASP A N 1
ATOM 5383 C CA . ASP A 1 682 ? 65.513 0.554 -34.861 1.00 81.19 682 ASP A CA 1
ATOM 5384 C C . ASP A 1 682 ? 66.002 0.264 -36.277 1.00 81.19 682 ASP A C 1
ATOM 5386 O O . ASP A 1 682 ? 65.481 0.818 -37.242 1.00 81.19 682 ASP A O 1
ATOM 5390 N N . SER A 1 683 ? 66.935 -0.675 -36.396 1.00 84.19 683 SER A N 1
ATOM 5391 C CA . SER A 1 683 ? 67.294 -1.335 -37.649 1.00 84.19 683 SER A CA 1
ATOM 5392 C C . SER A 1 683 ? 67.648 -2.798 -37.391 1.00 84.19 683 SER A C 1
ATOM 5394 O O . SER A 1 683 ? 67.836 -3.221 -36.243 1.00 84.19 683 SER A O 1
ATOM 5396 N N . GLY A 1 684 ? 67.721 -3.595 -38.452 1.00 80.00 684 GLY A N 1
ATOM 5397 C CA . GLY A 1 684 ? 68.174 -4.974 -38.359 1.00 80.00 684 GLY A CA 1
ATOM 5398 C C . GLY A 1 684 ? 68.362 -5.641 -39.714 1.00 80.00 684 GLY A C 1
ATOM 5399 O O . GLY A 1 684 ? 67.867 -5.170 -40.737 1.00 80.00 684 GLY A O 1
ATOM 5400 N N . LEU A 1 685 ? 69.064 -6.770 -39.686 1.00 78.25 685 LEU A N 1
ATOM 5401 C CA . LEU A 1 685 ? 69.078 -7.741 -40.775 1.00 78.25 685 LEU A CA 1
ATOM 5402 C C . LEU A 1 685 ? 68.036 -8.830 -40.486 1.00 78.25 685 LEU A C 1
ATOM 5404 O O . LEU A 1 685 ? 67.758 -9.113 -39.317 1.00 78.25 685 LEU A O 1
ATOM 5408 N N . LEU A 1 686 ? 67.491 -9.456 -41.527 1.00 72.81 686 LEU A N 1
ATOM 5409 C CA . LEU A 1 686 ? 66.655 -10.655 -41.405 1.00 72.81 686 LEU A CA 1
ATOM 5410 C C . LEU A 1 686 ? 67.336 -11.837 -42.092 1.00 72.81 686 LEU A C 1
ATOM 5412 O O . LEU A 1 686 ? 68.046 -11.679 -43.085 1.00 72.81 686 LEU A O 1
ATOM 5416 N N . SER A 1 687 ? 67.115 -13.039 -41.562 1.00 67.44 687 SER A N 1
ATOM 5417 C CA . SER A 1 687 ? 67.497 -14.267 -42.252 1.00 67.44 687 SER A CA 1
ATOM 5418 C C . SER A 1 687 ? 66.501 -14.553 -43.373 1.00 67.44 687 SER A C 1
ATOM 5420 O O . SER A 1 687 ? 65.292 -14.394 -43.205 1.00 67.44 687 SER A O 1
ATOM 5422 N N . TYR A 1 688 ? 67.008 -14.992 -44.522 1.00 63.84 688 TYR A N 1
ATOM 5423 C CA . TYR A 1 688 ? 66.174 -15.252 -45.687 1.00 63.84 688 TYR A CA 1
ATOM 5424 C C . TYR A 1 688 ? 65.357 -16.547 -45.514 1.00 63.84 688 TYR A C 1
ATOM 5426 O O . TYR A 1 688 ? 65.872 -17.646 -45.726 1.00 63.84 688 TYR A O 1
ATOM 5434 N N . ALA A 1 689 ? 64.094 -16.422 -45.097 1.00 66.56 689 ALA A N 1
ATOM 5435 C CA . ALA A 1 689 ? 63.126 -17.518 -45.014 1.00 66.56 689 ALA A CA 1
ATOM 5436 C C . ALA A 1 689 ? 61.682 -16.980 -45.099 1.00 66.56 689 ALA A C 1
ATOM 5438 O O . ALA A 1 689 ? 61.412 -15.934 -44.510 1.00 66.56 689 ALA A O 1
ATOM 5439 N N . PRO A 1 690 ? 60.749 -17.675 -45.773 1.00 69.31 690 PRO A N 1
ATOM 5440 C CA . PRO A 1 690 ? 59.387 -17.185 -45.993 1.00 69.31 690 PRO A CA 1
ATOM 5441 C C . PRO A 1 690 ? 58.578 -17.039 -44.695 1.00 69.31 690 PRO A C 1
ATOM 5443 O O . PRO A 1 690 ? 58.775 -17.787 -43.736 1.00 69.31 690 PRO A O 1
ATOM 5446 N N . ASN A 1 691 ? 57.604 -16.129 -44.720 1.00 72.12 691 ASN A N 1
ATOM 5447 C CA . ASN A 1 691 ? 56.549 -15.926 -43.724 1.00 72.12 691 ASN A CA 1
ATOM 5448 C C . ASN A 1 691 ? 57.064 -15.632 -42.299 1.00 72.12 691 ASN A C 1
ATOM 5450 O O . ASN A 1 691 ? 56.530 -16.154 -41.318 1.00 72.12 691 ASN A O 1
ATOM 5454 N N . GLN A 1 692 ? 58.111 -14.810 -42.161 1.00 78.31 692 GLN A N 1
ATOM 5455 C CA . GLN A 1 692 ? 58.554 -14.344 -40.841 1.00 78.31 692 GLN A CA 1
ATOM 5456 C C . GLN A 1 692 ? 57.683 -13.191 -40.326 1.00 78.31 692 GLN A C 1
ATOM 5458 O O . GLN A 1 692 ? 57.305 -12.294 -41.078 1.00 78.31 692 GLN A O 1
ATOM 5463 N N . THR A 1 693 ? 57.485 -13.153 -39.007 1.00 84.12 693 THR A N 1
ATOM 5464 C CA . THR A 1 693 ? 57.006 -11.961 -38.298 1.00 84.12 693 THR A CA 1
ATOM 5465 C C . THR A 1 693 ? 58.173 -11.305 -37.567 1.00 84.12 693 THR A C 1
ATOM 5467 O O . THR A 1 693 ? 58.708 -11.857 -36.604 1.00 84.12 693 THR A O 1
ATOM 5470 N N . LEU A 1 694 ? 58.553 -10.099 -37.983 1.00 86.31 694 LEU A N 1
ATOM 5471 C CA . LEU A 1 694 ? 59.406 -9.218 -37.193 1.00 86.31 694 LEU A CA 1
ATOM 5472 C C . LEU A 1 694 ? 58.583 -8.661 -36.031 1.00 86.31 694 LEU A C 1
ATOM 5474 O O . LEU A 1 694 ? 57.622 -7.935 -36.256 1.00 86.31 694 LEU A O 1
ATOM 5478 N N . VAL A 1 695 ? 58.981 -8.948 -34.794 1.00 87.56 695 VAL A N 1
ATOM 5479 C CA . VAL A 1 695 ? 58.389 -8.339 -33.594 1.00 87.56 695 VAL A CA 1
ATOM 5480 C C . VAL A 1 695 ? 59.415 -7.417 -32.944 1.00 87.56 695 VAL A C 1
ATOM 5482 O O . VAL A 1 695 ? 60.564 -7.807 -32.725 1.00 87.56 695 VAL A O 1
ATOM 5485 N N . LYS A 1 696 ? 58.997 -6.195 -32.608 1.00 89.62 696 LYS A N 1
ATOM 5486 C CA . LYS A 1 696 ? 59.775 -5.245 -31.811 1.00 89.62 696 LYS A CA 1
ATOM 5487 C C . LYS A 1 696 ? 58.969 -4.737 -30.631 1.00 89.62 696 LYS A C 1
ATOM 5489 O O . LYS A 1 696 ? 57.846 -4.271 -30.785 1.00 89.62 696 LYS A O 1
ATOM 5494 N N . ASP A 1 697 ? 59.584 -4.822 -29.459 1.00 87.81 697 ASP A N 1
ATOM 5495 C CA . ASP A 1 697 ? 59.042 -4.357 -28.191 1.00 87.81 697 ASP A CA 1
ATOM 5496 C C . ASP A 1 697 ? 59.804 -3.097 -27.748 1.00 87.81 697 ASP A C 1
ATOM 5498 O O . ASP A 1 697 ? 61.037 -3.052 -27.762 1.00 87.81 697 ASP A O 1
ATOM 5502 N N . TYR A 1 698 ? 59.052 -2.062 -27.390 1.00 88.44 698 TYR A N 1
ATOM 5503 C CA . TYR A 1 698 ? 59.524 -0.743 -26.984 1.00 88.44 698 TYR A CA 1
ATOM 5504 C C . TYR A 1 698 ? 59.136 -0.395 -25.541 1.00 88.44 698 TYR A C 1
ATOM 5506 O O . TYR A 1 698 ? 59.494 0.686 -25.077 1.00 88.44 698 TYR A O 1
ATOM 5514 N N . THR A 1 699 ? 58.462 -1.293 -24.810 1.00 86.69 699 THR A N 1
ATOM 5515 C CA . THR A 1 699 ? 58.055 -1.105 -23.400 1.00 86.69 699 THR A CA 1
ATOM 5516 C C . THR A 1 699 ? 59.213 -0.663 -22.503 1.00 86.69 699 THR A C 1
ATOM 5518 O O . THR A 1 699 ? 59.033 0.187 -21.636 1.00 86.69 699 THR A O 1
ATOM 5521 N N . ASN A 1 700 ? 60.415 -1.189 -22.756 1.00 84.31 700 ASN A N 1
ATOM 5522 C CA . ASN A 1 700 ? 61.636 -0.917 -21.994 1.00 84.31 700 ASN A CA 1
ATOM 5523 C C . ASN A 1 700 ? 62.387 0.365 -22.419 1.00 84.31 700 ASN A C 1
ATOM 5525 O O . ASN A 1 700 ? 63.482 0.622 -21.918 1.00 84.31 700 ASN A O 1
ATOM 5529 N N . ARG A 1 701 ? 61.855 1.176 -23.348 1.00 82.69 701 ARG A N 1
ATOM 5530 C CA . ARG A 1 701 ? 62.452 2.478 -23.702 1.00 82.69 701 ARG A CA 1
ATOM 5531 C C . ARG A 1 701 ? 62.110 3.557 -22.674 1.00 82.69 701 ARG A C 1
ATOM 5533 O O . ARG A 1 701 ? 61.069 3.513 -22.026 1.00 82.69 701 ARG A O 1
ATOM 5540 N N . THR A 1 702 ? 62.968 4.570 -22.562 1.00 77.00 702 THR A N 1
ATOM 5541 C CA . THR A 1 702 ? 62.718 5.770 -21.748 1.00 77.00 702 THR A CA 1
ATOM 5542 C C . THR A 1 702 ? 61.391 6.419 -22.155 1.00 77.00 702 THR A C 1
ATOM 5544 O O . THR A 1 702 ? 61.241 6.835 -23.299 1.00 77.00 702 THR A O 1
ATOM 5547 N N . GLY A 1 703 ? 60.430 6.492 -21.229 1.00 79.62 703 GLY A N 1
ATOM 5548 C CA . GLY A 1 703 ? 59.051 6.928 -21.505 1.00 79.62 703 GLY A CA 1
ATOM 5549 C C . GLY A 1 703 ? 58.034 5.791 -21.704 1.00 79.62 703 GLY A C 1
ATOM 5550 O O . GLY A 1 703 ? 56.845 6.063 -21.835 1.00 79.62 703 GLY A O 1
ATOM 5551 N N . GLY A 1 704 ? 58.465 4.525 -21.679 1.00 85.25 704 GLY A N 1
ATOM 5552 C CA . GLY A 1 704 ? 57.592 3.347 -21.743 1.00 85.25 704 GLY A CA 1
ATOM 5553 C C . GLY A 1 704 ? 57.118 2.961 -23.149 1.00 85.25 704 GLY A C 1
ATOM 5554 O O . GLY A 1 704 ? 56.135 2.233 -23.271 1.00 85.25 704 GLY A O 1
ATOM 5555 N N . GLY A 1 705 ? 57.764 3.476 -24.199 1.00 88.75 705 GLY A N 1
ATOM 5556 C CA . GLY A 1 705 ? 57.412 3.257 -25.605 1.00 88.75 705 GLY A CA 1
ATOM 5557 C C . GLY A 1 705 ? 58.071 4.284 -26.533 1.00 88.75 705 GLY A C 1
ATOM 5558 O O . GLY A 1 705 ? 58.965 5.023 -26.124 1.00 88.75 705 GLY A O 1
ATOM 5559 N N . LEU A 1 706 ? 57.611 4.345 -27.784 1.00 89.69 706 LEU A N 1
ATOM 5560 C CA . LEU A 1 706 ? 57.925 5.400 -28.751 1.00 89.69 706 LEU A CA 1
ATOM 5561 C C . LEU A 1 706 ? 56.702 6.308 -28.940 1.00 89.69 706 LEU A C 1
ATOM 5563 O O . LEU A 1 706 ? 55.701 5.874 -29.506 1.00 89.69 706 LEU A O 1
ATOM 5567 N N . THR A 1 707 ? 56.760 7.560 -28.484 1.00 89.75 707 THR A N 1
ATOM 5568 C CA . THR A 1 707 ? 55.704 8.547 -28.772 1.00 89.75 707 THR A CA 1
ATOM 5569 C C . THR A 1 707 ? 55.814 9.009 -30.221 1.00 89.75 707 THR A C 1
ATOM 5571 O O . THR A 1 707 ? 56.835 9.570 -30.606 1.00 89.75 707 THR A O 1
ATOM 5574 N N . ALA A 1 708 ? 54.770 8.791 -31.017 1.00 88.44 708 ALA A N 1
ATOM 5575 C CA . ALA A 1 708 ? 54.755 9.120 -32.438 1.00 88.44 708 ALA A CA 1
ATOM 5576 C C . ALA A 1 708 ? 53.340 9.452 -32.921 1.00 88.44 708 ALA A C 1
ATOM 5578 O O . ALA A 1 708 ? 52.379 8.813 -32.495 1.00 88.44 708 ALA A O 1
ATOM 5579 N N . ARG A 1 709 ? 53.208 10.390 -33.866 1.00 85.69 709 ARG A N 1
ATOM 5580 C CA . ARG A 1 709 ? 52.009 10.478 -34.722 1.00 85.69 709 ARG A CA 1
ATOM 5581 C C . ARG A 1 709 ? 52.201 9.706 -36.023 1.00 85.69 709 ARG A C 1
ATOM 5583 O O . ARG A 1 709 ? 51.259 9.102 -36.515 1.00 85.69 709 ARG A O 1
ATOM 5590 N N . TYR A 1 710 ? 53.409 9.725 -36.570 1.00 86.69 710 TYR A N 1
ATOM 5591 C CA . TYR A 1 710 ? 53.725 9.095 -37.841 1.00 86.69 710 TYR A CA 1
ATOM 5592 C C . TYR A 1 710 ? 54.774 8.010 -37.644 1.00 86.69 710 TYR A C 1
ATOM 5594 O O . TYR A 1 710 ? 55.781 8.222 -36.964 1.00 86.69 710 TYR A O 1
ATOM 5602 N N . ILE A 1 711 ? 54.555 6.867 -38.281 1.00 87.81 711 ILE A N 1
ATOM 5603 C CA . ILE A 1 711 ? 55.506 5.757 -38.348 1.00 87.81 711 ILE A CA 1
ATOM 5604 C C . ILE A 1 711 ? 55.990 5.649 -39.787 1.00 87.81 711 ILE A C 1
ATOM 5606 O O . ILE A 1 711 ? 55.214 5.858 -40.720 1.00 87.81 711 ILE A O 1
ATOM 5610 N N . ARG A 1 712 ? 57.264 5.313 -39.989 1.00 87.44 712 ARG A N 1
ATOM 5611 C CA . ARG A 1 712 ? 57.757 4.902 -41.300 1.00 87.44 712 ARG A CA 1
ATOM 5612 C C . ARG A 1 712 ? 58.617 3.655 -41.172 1.00 87.44 712 ARG A C 1
ATOM 5614 O O . ARG A 1 712 ? 59.632 3.660 -40.473 1.00 87.44 712 ARG A O 1
ATOM 5621 N N . PHE A 1 713 ? 58.189 2.599 -41.850 1.00 86.75 713 PHE A N 1
ATOM 5622 C CA . PHE A 1 713 ? 58.914 1.343 -41.964 1.00 86.75 713 PHE A CA 1
ATOM 5623 C C . PHE A 1 713 ? 59.652 1.318 -43.302 1.00 86.75 713 PHE A C 1
ATOM 5625 O O . PHE A 1 713 ? 59.048 1.551 -44.349 1.00 86.75 713 PHE A O 1
ATOM 5632 N N . TYR A 1 714 ? 60.956 1.073 -43.252 1.00 84.19 714 TYR A N 1
ATOM 5633 C CA . TYR A 1 714 ? 61.870 1.092 -44.386 1.00 84.19 714 TYR A CA 1
ATOM 5634 C C . TYR A 1 714 ? 62.431 -0.303 -44.643 1.00 84.19 714 TYR A C 1
ATOM 5636 O O . TYR A 1 714 ? 62.744 -1.043 -43.707 1.00 84.19 714 TYR A O 1
ATOM 5644 N N . VAL A 1 715 ? 62.622 -0.626 -45.917 1.00 79.69 715 VAL A N 1
ATOM 5645 C CA . VAL A 1 715 ? 63.197 -1.885 -46.395 1.00 79.69 715 VAL A CA 1
ATOM 5646 C C . VAL A 1 715 ? 64.210 -1.584 -47.493 1.00 79.69 715 VAL A C 1
ATOM 5648 O O . VAL A 1 715 ? 63.951 -0.781 -48.392 1.00 79.69 715 VAL A O 1
ATOM 5651 N N . ALA A 1 716 ? 65.391 -2.187 -47.385 1.00 68.25 716 ALA A N 1
ATOM 5652 C CA . ALA A 1 716 ? 66.522 -1.879 -48.250 1.00 68.25 716 ALA A CA 1
ATOM 5653 C C . ALA A 1 716 ? 67.392 -3.118 -48.488 1.00 68.25 716 ALA A C 1
ATOM 5655 O O . ALA A 1 716 ? 67.608 -3.943 -47.592 1.00 68.25 716 ALA A O 1
ATOM 5656 N N . GLY A 1 717 ? 67.921 -3.233 -49.702 1.00 64.38 717 GLY A N 1
ATOM 5657 C CA . GLY A 1 717 ? 68.846 -4.289 -50.077 1.00 64.38 717 GLY A CA 1
ATOM 5658 C C . GLY A 1 717 ? 69.021 -4.414 -51.584 1.00 64.38 717 GLY A C 1
ATOM 5659 O O . GLY A 1 717 ? 68.318 -3.787 -52.370 1.00 64.38 717 GLY A O 1
ATOM 5660 N N . ASN A 1 718 ? 69.969 -5.268 -51.947 1.00 60.00 718 ASN A N 1
ATOM 5661 C CA . ASN A 1 718 ? 70.095 -5.868 -53.266 1.00 60.00 718 ASN A CA 1
ATOM 5662 C C . ASN A 1 718 ? 69.676 -7.338 -53.082 1.00 60.00 718 ASN A C 1
ATOM 5664 O O . ASN A 1 718 ? 70.143 -7.948 -52.114 1.00 60.00 718 ASN A O 1
ATOM 5668 N N . PHE A 1 719 ? 68.806 -7.903 -53.924 1.00 64.50 719 PHE A N 1
ATOM 5669 C CA . PHE A 1 719 ? 68.159 -9.207 -53.656 1.00 64.50 719 PHE A CA 1
ATOM 5670 C C . PHE A 1 719 ? 68.698 -10.351 -54.551 1.00 64.50 719 PHE A C 1
ATOM 5672 O O . PHE A 1 719 ? 68.019 -10.782 -55.485 1.00 64.50 719 PHE A O 1
ATOM 5679 N N . PRO A 1 720 ? 69.918 -10.882 -54.311 1.00 52.41 720 PRO A N 1
ATOM 5680 C CA . PRO A 1 720 ? 70.529 -11.886 -55.182 1.00 52.41 720 PRO A CA 1
ATOM 5681 C C . PRO A 1 720 ? 69.731 -13.199 -55.192 1.00 52.41 720 PRO A C 1
ATOM 5683 O O . PRO A 1 720 ? 69.762 -13.966 -54.232 1.00 52.41 720 PRO A O 1
ATOM 5686 N N . GLY A 1 721 ? 69.058 -13.465 -56.313 1.00 54.38 721 GLY A N 1
ATOM 5687 C CA . GLY A 1 721 ? 68.238 -14.661 -56.528 1.00 54.38 721 GLY A CA 1
ATOM 5688 C C . GLY A 1 721 ? 66.730 -14.406 -56.593 1.00 54.38 721 GLY A C 1
ATOM 5689 O O . GLY A 1 721 ? 65.997 -15.353 -56.867 1.00 54.38 721 GLY A O 1
ATOM 5690 N N . LEU A 1 722 ? 66.270 -13.165 -56.391 1.00 56.12 722 LEU A N 1
ATOM 5691 C CA . LEU A 1 722 ? 64.857 -12.794 -56.504 1.00 56.12 722 LEU A CA 1
ATOM 5692 C C . LEU A 1 722 ? 64.555 -11.950 -57.737 1.00 56.12 722 LEU A C 1
ATOM 5694 O O . LEU A 1 722 ? 65.324 -11.072 -58.118 1.00 56.12 722 LEU A O 1
ATOM 5698 N N . THR A 1 723 ? 63.389 -12.200 -58.330 1.00 56.28 723 THR A N 1
ATOM 5699 C CA . THR A 1 723 ? 62.916 -11.497 -59.533 1.00 56.28 723 THR A CA 1
ATOM 5700 C C . THR A 1 723 ? 62.047 -10.279 -59.201 1.00 56.28 723 THR A C 1
ATOM 5702 O O . THR A 1 723 ? 61.950 -9.371 -60.022 1.00 56.28 723 THR A O 1
ATOM 5705 N N . ASN A 1 724 ? 61.414 -10.256 -58.017 1.00 57.81 724 ASN A N 1
ATOM 5706 C CA . ASN A 1 724 ? 60.300 -9.350 -57.689 1.00 57.81 724 ASN A CA 1
ATOM 5707 C C . ASN A 1 724 ? 60.481 -8.525 -56.393 1.00 57.81 724 ASN A C 1
ATOM 5709 O O . ASN A 1 724 ? 59.542 -7.844 -55.994 1.00 57.81 724 ASN A O 1
ATOM 5713 N N . GLY A 1 725 ? 61.653 -8.562 -55.744 1.00 70.56 725 GLY A N 1
ATOM 5714 C CA . GLY A 1 725 ? 61.910 -7.839 -54.487 1.00 70.56 725 GLY A CA 1
ATOM 5715 C C . GLY A 1 725 ? 61.282 -8.500 -53.252 1.00 70.56 725 GLY A C 1
ATOM 5716 O O . GLY A 1 725 ? 61.054 -9.701 -53.239 1.00 70.56 725 GLY A O 1
ATOM 5717 N N . SER A 1 726 ? 61.045 -7.744 -52.177 1.00 74.25 726 SER A N 1
ATOM 5718 C CA . SER A 1 726 ? 60.503 -8.281 -50.919 1.00 74.25 726 SER A CA 1
ATOM 5719 C C . SER A 1 726 ? 59.016 -8.023 -50.737 1.00 74.25 726 SER A C 1
ATOM 5721 O O . SER A 1 726 ? 58.512 -6.961 -51.094 1.00 74.25 726 SER A O 1
ATOM 5723 N N . GLN A 1 727 ? 58.345 -8.977 -50.094 1.00 80.06 727 GLN A N 1
ATOM 5724 C CA . GLN A 1 727 ? 56.916 -8.994 -49.826 1.00 80.06 727 GLN A CA 1
ATOM 5725 C C . GLN A 1 727 ? 56.625 -8.644 -48.354 1.00 80.06 727 GLN A C 1
ATOM 5727 O O . GLN A 1 727 ? 56.875 -9.444 -47.452 1.00 80.06 727 GLN A O 1
ATOM 5732 N N . VAL A 1 728 ? 56.053 -7.466 -48.097 1.00 79.81 728 VAL A N 1
ATOM 5733 C CA . VAL A 1 728 ? 55.525 -7.058 -46.778 1.00 79.81 728 VAL A CA 1
ATOM 5734 C C . VAL A 1 728 ? 54.005 -7.199 -46.807 1.00 79.81 728 VAL A C 1
ATOM 5736 O O . VAL A 1 728 ? 53.390 -6.754 -47.768 1.00 79.81 728 VAL A O 1
ATOM 5739 N N . CYS A 1 729 ? 53.384 -7.799 -45.791 1.00 75.62 729 CYS A N 1
ATOM 5740 C CA . CYS A 1 729 ? 51.951 -8.122 -45.805 1.00 75.62 729 CYS A CA 1
ATOM 5741 C C . CYS A 1 729 ? 51.119 -7.401 -44.731 1.00 75.62 729 CYS A C 1
ATOM 5743 O O . CYS A 1 729 ? 49.985 -7.036 -45.011 1.00 75.62 729 CYS A O 1
ATOM 5745 N N . ASP A 1 730 ? 51.647 -7.165 -43.525 1.00 78.88 730 ASP A N 1
ATOM 5746 C CA . ASP A 1 730 ? 50.919 -6.439 -42.465 1.00 78.88 730 ASP A CA 1
ATOM 5747 C C . ASP A 1 730 ? 51.899 -5.686 -41.549 1.00 78.88 730 ASP A C 1
ATOM 5749 O O . ASP A 1 730 ? 52.985 -6.192 -41.260 1.00 78.88 730 ASP A O 1
ATOM 5753 N N . ILE A 1 731 ? 51.520 -4.497 -41.076 1.00 80.31 731 ILE A N 1
ATOM 5754 C CA . ILE A 1 731 ? 52.264 -3.660 -40.124 1.00 80.31 731 ILE A CA 1
ATOM 5755 C C . ILE A 1 731 ? 51.320 -3.285 -38.979 1.00 80.31 731 ILE A C 1
ATOM 5757 O O . ILE A 1 731 ? 50.457 -2.413 -39.099 1.00 80.31 731 ILE A O 1
ATOM 5761 N N . ARG A 1 732 ? 51.516 -3.931 -37.829 1.00 80.38 732 ARG A N 1
ATOM 5762 C CA . ARG A 1 732 ? 50.679 -3.800 -36.631 1.00 80.38 732 ARG A CA 1
ATOM 5763 C C . ARG A 1 732 ? 51.396 -2.991 -35.563 1.00 80.38 732 ARG A C 1
ATOM 5765 O O . ARG A 1 732 ? 52.603 -3.121 -35.367 1.00 80.38 732 ARG A O 1
ATOM 5772 N N . LEU A 1 733 ? 50.639 -2.178 -34.836 1.00 83.38 733 LEU A N 1
ATOM 5773 C CA . LEU A 1 733 ? 51.146 -1.275 -33.805 1.00 83.38 733 LEU A CA 1
ATOM 5774 C C . LEU A 1 733 ? 50.285 -1.410 -32.547 1.00 83.38 733 LEU A C 1
ATOM 5776 O O . LEU A 1 733 ? 49.062 -1.516 -32.647 1.00 83.38 733 LEU A O 1
ATOM 5780 N N . TYR A 1 734 ? 50.906 -1.389 -31.368 1.00 83.44 734 TYR A N 1
ATOM 5781 C CA . TYR A 1 734 ? 50.217 -1.559 -30.083 1.00 83.44 734 TYR A CA 1
ATOM 5782 C C . TYR A 1 734 ? 50.689 -0.548 -29.031 1.00 83.44 734 TYR A C 1
ATOM 5784 O O . TYR A 1 734 ? 51.809 -0.038 -29.124 1.00 83.44 734 TYR A O 1
ATOM 5792 N N . ARG A 1 735 ? 49.830 -0.264 -28.045 1.00 82.81 735 ARG A N 1
ATOM 5793 C CA . ARG A 1 735 ? 50.009 0.756 -26.988 1.00 82.81 735 ARG A CA 1
ATOM 5794 C C . ARG A 1 735 ? 50.176 0.206 -25.569 1.00 82.81 735 ARG A C 1
ATOM 5796 O O . ARG A 1 735 ? 50.271 -1.020 -25.389 1.00 82.81 735 ARG A O 1
#

Organism: Myxococcus fulvus (NCBI:txid33)

Sequence (735 aa):
MMLATVLSASPGLAGDTTNVISIDRYPLPAVRESRYRNRIATELGGGWQTFVGDLHSHPRGHSEMGGVSLNFTPQIRRDEVLLSAFRHGYDFFGTSNHTSSWDNSYDEDDPVGQVSLEQDANGQPEMLTLGGMESHLGSDPEHHFNTFNRRIRFNSNSLWNWHHEILNHYSTDPLQSTHVQLNHPNEDVFFALPTEPDRRRNVRDAVELAEYNDRYFELLRRGFRVAPAANTDSHAATREQLGVPFTLKYSTGAWVWPYIDEPGVPREKIHGRDTAQGRTGIVLPPGEWFDYGNFLRALRNRWVYRTALPPASGFFMVNGRTMGSEFSLAPAERRLDFTVWGTTKDGTGGGNNWTTLKVFSPFQPDTPIKEITYTDPNLIDLKQVFSLTPYESIYVVTLNQQWENAEVTLAPIWVQNPVAKPTISFESPVNHRQTVPVIFVNGGGDTVVLQRARTGTGFNGWQTVGTVTNHFIPLDPSILPTTSQWRVVDPYQPEVVSNAVTLTVSNGLDVRQPTLSTPPLDGVNISLAWTHPTPLAVDYYASRDNGATWTKVGESTVPNRYAYWSFYTGGWGGSNVTLKVVDRADPGHFGVTLPFFVSPELQLKIPATSGNATSNSGAAHTVTDSDLGSCWWTSDGNEQSVYIDLGREHLVKRMEVLFGSENPPSWYMGTSHNGSTWSMHDSGLLSYAPNQTLVKDYTNRTGGGLTARYIRFYVAGNFPGLTNGSQVCDIRLYR

pLDDT: mean 77.28, std 14.15, range [30.38, 98.0]